Protein AF-L1IEX6-F1 (afdb_monomer)

Mean predicted aligned error: 12.79 Å

Radius of gyration: 25.41 Å; Cα contacts (8 Å, |Δi|>4): 386; chains: 1; bounding box: 63×79×64 Å

InterPro domains:
  IPR000403 Phosphatidylinositol 3-/4-kinase, catalytic domain [PF00454] (33-240)
  IPR000403 Phosphatidylinositol 3-/4-kinase, catalytic domain [PS50290] (11-282)
  IPR000403 Phosphatidylinositol 3-/4-kinase, catalytic domain [SM00146] (33-293)
  IPR011009 Protein kinase-like domain superfamily [SSF56112] (25-277)
  IPR015433 Phosphatidylinositol 3-/4-kinase [PTHR10048] (6-367)
  IPR018936 Phosphatidylinositol 3-/4-kinase, conserved site [PS00915] (36-50)
  IPR018936 Phosphatidylinositol 3-/4-kinase, conserved site [PS00916] (136-156)
  IPR036940 Phosphatidylinositol 3-/4-kinase, catalytic domain superfamily [G3DSA:1.10.1070.11] (89-279)

Solvent-accessible surface area (backbone atoms only — not comparable to full-atom values): 21710 Å² total; per-residue (Å²): 130,83,46,93,84,71,49,79,44,57,67,56,51,44,52,56,50,33,76,72,38,99,57,43,86,44,88,87,62,76,84,83,63,70,45,81,46,74,82,39,60,31,59,57,33,30,50,47,33,53,52,48,44,50,52,45,51,53,39,54,75,68,67,47,90,55,42,77,74,65,58,59,51,45,52,76,49,82,35,20,27,41,34,47,58,75,72,57,48,43,26,48,43,60,47,50,53,60,35,74,56,66,103,61,90,58,92,46,90,46,65,38,56,47,48,53,64,74,29,62,91,42,66,70,53,36,52,48,24,45,47,36,25,38,30,8,42,23,43,48,42,43,49,25,42,61,45,37,52,42,83,79,46,46,72,36,32,27,38,38,86,62,35,31,48,39,75,52,77,51,83,21,25,56,60,26,64,80,62,103,56,91,76,78,82,53,60,38,90,54,51,70,56,62,38,44,47,29,58,27,91,87,15,71,52,36,53,50,29,53,54,46,26,34,52,52,44,59,52,50,46,79,43,41,67,62,56,50,49,54,52,51,54,47,40,73,76,47,56,84,42,65,46,48,72,43,92,54,44,64,58,60,41,51,58,68,55,43,76,91,46,55,75,68,59,45,38,54,52,49,51,49,46,53,52,49,24,63,44,50,62,56,53,52,51,50,51,52,51,50,53,50,49,49,47,70,76,40,57,89,80,48,80,82,90,73,65,90,67,57,60,64,60,48,59,60,52,57,69,60,61,74,77,72,77,79,85,83,84,92,78,89,85,86,90,79,89,90,90,90,86,86,81,89,87,88,86,87,80,86,89,79,86,73,82,79,80,79,57,63,65,70,59,53,68,75,74,106

Foldseek 3Di:
DDFPQQHQFPVRVFVVCLVVDPCSPPPPDDDFDKDKFFQAACPQVQLLLVLQVVLVVLCVVVVQPADADRWDWDGPDRGITITGDPTQKDFQVSVVVVQVDDPDNDPDPAPLVVLVVRDPPDPVLSVQLLLQCLRQVLSVLLSCLLFVQDPDDSRQWMAHPSNHIYGHDSLATQPRDDPPDPPPPASDADAQRSCVSQVHPPHPSVVVSLVSNLVSLLSVLVCLVVSLVSVVVCCVVCVVRRNNPDPCSSVVSVVSSVNVDDSVVSSVVSSVSVVCNHCVLVVVVVVVVVVVVCCVVCVVVDDPPDDPPVVVVVVVVVVVVVVPDDDDDDDDDDDDDYDDDDDDDDDDDDPDDDDPPPCPVVVVVSRD

pLDDT: mean 79.1, std 25.17, range [23.33, 98.88]

Structure (mmCIF, N/CA/C/O backbone):
data_AF-L1IEX6-F1
#
_entry.id   AF-L1IEX6-F1
#
loop_
_atom_site.group_PDB
_atom_site.id
_atom_site.type_symbol
_atom_site.label_atom_id
_atom_site.label_alt_id
_atom_site.label_comp_id
_atom_site.label_asym_id
_atom_site.label_entity_id
_atom_site.label_seq_id
_atom_site.pdbx_PDB_ins_code
_atom_site.Cartn_x
_atom_site.Cartn_y
_atom_site.Cartn_z
_atom_site.occupancy
_atom_site.B_iso_or_equiv
_atom_site.auth_seq_id
_atom_site.auth_comp_id
_atom_site.auth_asym_id
_atom_site.auth_atom_id
_atom_site.pdbx_PDB_model_num
ATOM 1 N N . MET A 1 1 ? 10.497 -3.371 -23.628 1.00 34.09 1 MET A N 1
ATOM 2 C CA . MET A 1 1 ? 11.966 -3.325 -23.463 1.00 34.09 1 MET A CA 1
ATOM 3 C C . MET A 1 1 ? 12.294 -4.109 -22.204 1.00 34.09 1 MET A C 1
ATOM 5 O O . MET A 1 1 ? 11.686 -3.786 -21.191 1.00 34.09 1 MET A O 1
ATOM 9 N N . PRO A 1 2 ? 13.139 -5.153 -22.252 1.00 40.31 2 PRO A N 1
ATOM 10 C CA . PRO A 1 2 ? 13.581 -5.833 -21.040 1.00 40.31 2 PRO A CA 1
ATOM 11 C C . PRO A 1 2 ? 14.326 -4.834 -20.153 1.00 40.31 2 PRO A C 1
ATOM 13 O O . PRO A 1 2 ? 15.186 -4.081 -20.617 1.00 40.31 2 PRO A O 1
ATOM 16 N N . ASP A 1 3 ? 13.923 -4.783 -18.894 1.00 52.31 3 ASP A N 1
ATOM 17 C CA . ASP A 1 3 ? 14.483 -3.885 -17.906 1.00 52.31 3 ASP A CA 1
ATOM 18 C C . ASP A 1 3 ? 15.854 -4.395 -17.445 1.00 52.31 3 ASP A C 1
ATOM 20 O O . ASP A 1 3 ? 15.998 -5.519 -16.962 1.00 52.31 3 ASP A O 1
ATOM 24 N N . ARG A 1 4 ? 16.874 -3.537 -17.556 1.00 47.56 4 ARG A N 1
ATOM 25 C CA . ARG A 1 4 ? 18.242 -3.833 -17.105 1.00 47.56 4 ARG A CA 1
ATOM 26 C C . ARG A 1 4 ? 18.327 -4.100 -15.597 1.00 47.56 4 ARG A C 1
ATOM 28 O O . ARG A 1 4 ? 19.338 -4.628 -15.145 1.00 47.56 4 ARG A O 1
ATOM 35 N N . THR A 1 5 ? 17.300 -3.746 -14.821 1.00 53.72 5 THR A N 1
ATOM 36 C CA . THR A 1 5 ? 17.267 -3.926 -13.367 1.00 53.72 5 THR A CA 1
ATOM 37 C C . THR A 1 5 ? 16.464 -5.134 -12.885 1.00 53.72 5 THR A C 1
ATOM 39 O O . THR A 1 5 ? 16.895 -5.730 -11.898 1.00 53.72 5 THR A O 1
ATOM 42 N N . THR A 1 6 ? 15.389 -5.581 -13.544 1.00 57.66 6 THR A N 1
ATOM 43 C CA . THR A 1 6 ? 14.648 -6.800 -13.137 1.00 57.66 6 THR A CA 1
ATOM 44 C C . THR A 1 6 ? 15.160 -8.100 -13.762 1.00 57.66 6 THR A C 1
ATOM 46 O O . THR A 1 6 ? 14.798 -9.168 -13.283 1.00 57.66 6 THR A O 1
ATOM 49 N N . GLY A 1 7 ? 16.043 -8.044 -14.764 1.00 73.00 7 GLY A N 1
ATOM 50 C CA . GLY A 1 7 ? 16.502 -9.244 -15.472 1.00 73.00 7 GLY A CA 1
ATOM 51 C C . GLY A 1 7 ? 15.477 -9.719 -16.507 1.00 73.00 7 GLY A C 1
ATOM 52 O O . GLY A 1 7 ? 14.853 -8.899 -17.178 1.00 73.00 7 GLY A O 1
ATOM 53 N N . GLU A 1 8 ? 15.327 -11.035 -16.664 1.00 85.44 8 GLU A N 1
ATOM 54 C CA . GLU A 1 8 ? 14.295 -11.642 -17.520 1.00 85.44 8 GLU A CA 1
ATOM 55 C C . GLU A 1 8 ? 12.889 -11.287 -16.996 1.00 85.44 8 GLU A C 1
ATOM 57 O O . GLU A 1 8 ? 12.642 -11.394 -15.795 1.00 85.44 8 GLU A O 1
ATOM 62 N N . SER A 1 9 ? 11.971 -10.854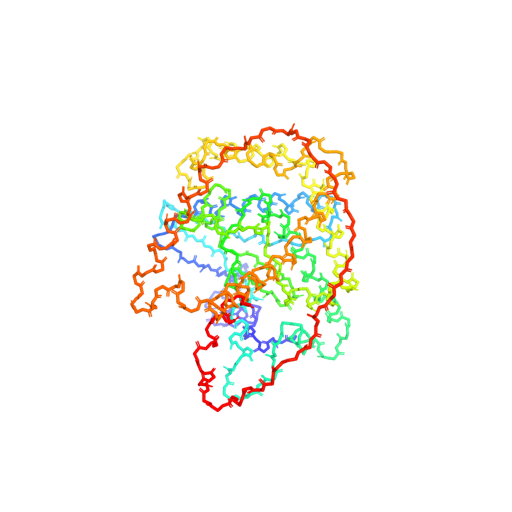 -17.871 1.00 89.06 9 SER A N 1
ATOM 63 C CA . SER A 1 9 ? 10.589 -10.563 -17.461 1.00 89.06 9 SER A CA 1
ATOM 64 C C . SER A 1 9 ? 9.813 -11.839 -17.141 1.00 89.06 9 SER A C 1
ATOM 66 O O . SER A 1 9 ? 10.135 -12.917 -17.642 1.00 89.06 9 SER A O 1
ATOM 68 N N . TRP A 1 10 ? 8.732 -11.729 -16.366 1.00 91.62 10 TRP A N 1
ATOM 69 C CA . TRP A 1 10 ? 7.878 -12.877 -16.051 1.00 91.62 10 TRP A CA 1
ATOM 70 C C . TRP A 1 10 ? 7.336 -13.572 -17.300 1.00 91.62 10 TRP A C 1
ATOM 72 O O . TRP A 1 10 ? 7.304 -14.797 -17.359 1.00 91.62 10 TRP A O 1
ATOM 82 N N . GLN A 1 11 ? 6.961 -12.796 -18.319 1.00 91.75 11 GLN A N 1
ATOM 83 C CA . GLN A 1 11 ? 6.503 -13.348 -19.592 1.00 91.75 11 GLN A CA 1
ATOM 84 C C . GLN A 1 11 ? 7.605 -14.168 -20.281 1.00 91.75 11 GLN A C 1
ATOM 86 O O . GLN A 1 11 ? 7.344 -15.274 -20.746 1.00 91.75 11 GLN A O 1
ATOM 91 N N . GLN A 1 12 ? 8.837 -13.652 -20.312 1.00 92.31 12 GLN A N 1
ATOM 92 C CA . GLN A 1 12 ? 9.978 -14.355 -20.905 1.00 92.31 12 GLN A CA 1
ATOM 93 C C . GLN A 1 12 ? 10.303 -15.638 -20.127 1.00 92.31 12 GLN A C 1
ATOM 95 O O . GLN A 1 12 ? 10.462 -16.700 -20.728 1.00 92.31 12 GLN A O 1
ATOM 100 N N . LEU A 1 13 ? 10.304 -15.559 -18.793 1.00 92.50 13 LEU A N 1
ATOM 101 C CA . LEU A 1 13 ? 10.499 -16.702 -17.907 1.00 92.50 13 LEU A CA 1
ATOM 102 C C . LEU A 1 13 ? 9.422 -17.773 -18.127 1.00 92.50 13 LEU A C 1
ATOM 104 O O . LEU A 1 13 ? 9.736 -18.962 -18.217 1.00 92.50 13 LEU A O 1
ATOM 108 N N . GLU A 1 14 ? 8.157 -17.362 -18.236 1.00 94.31 14 GLU A N 1
ATOM 109 C CA . GLU A 1 14 ? 7.037 -18.261 -18.498 1.00 94.31 14 GLU A CA 1
ATOM 110 C C . GLU A 1 14 ? 7.184 -18.955 -19.858 1.00 94.31 14 GLU A C 1
ATOM 112 O O . GLU A 1 14 ? 7.050 -20.175 -19.927 1.00 94.31 14 GLU A O 1
ATOM 117 N N . GLU A 1 15 ? 7.516 -18.220 -20.921 1.00 94.25 15 GLU A N 1
ATOM 118 C CA . GLU A 1 15 ? 7.744 -18.776 -22.262 1.00 94.25 15 GLU A CA 1
ATOM 119 C C . GLU A 1 15 ? 8.935 -19.747 -22.291 1.00 94.25 15 GLU A C 1
ATOM 121 O O . GLU A 1 15 ? 8.844 -20.832 -22.876 1.00 94.25 15 GLU A O 1
ATOM 126 N N . ARG A 1 16 ? 10.032 -19.410 -21.605 1.00 95.31 16 ARG A N 1
ATOM 127 C CA . ARG A 1 16 ? 11.230 -20.255 -21.503 1.00 95.31 16 ARG A CA 1
ATOM 128 C C . ARG A 1 16 ? 10.980 -21.541 -20.712 1.00 95.31 16 ARG A C 1
ATOM 130 O O . ARG A 1 16 ? 11.467 -22.611 -21.083 1.00 95.31 16 ARG A O 1
ATOM 137 N N . ILE A 1 17 ? 10.223 -21.471 -19.619 1.00 95.94 17 ILE A N 1
ATOM 138 C CA . ILE A 1 17 ? 9.847 -22.668 -18.854 1.00 95.94 17 ILE A CA 1
ATOM 139 C C . ILE A 1 17 ? 8.813 -23.489 -19.629 1.00 95.94 17 ILE A C 1
ATOM 141 O O . ILE A 1 17 ? 8.892 -24.716 -19.640 1.00 95.94 17 ILE A O 1
ATOM 145 N N . ARG A 1 18 ? 7.879 -22.844 -20.337 1.00 96.31 18 ARG A N 1
ATOM 146 C CA . ARG A 1 18 ? 6.897 -23.536 -21.179 1.00 96.31 18 ARG A CA 1
ATOM 147 C C . ARG A 1 18 ? 7.580 -24.354 -22.270 1.00 96.31 18 ARG A C 1
ATOM 149 O O . ARG A 1 18 ? 7.226 -25.514 -22.448 1.00 96.31 18 ARG A O 1
ATOM 156 N N . SER A 1 19 ? 8.564 -23.781 -22.964 1.00 95.94 19 SER A N 1
ATOM 157 C CA . SER A 1 19 ? 9.267 -24.454 -24.066 1.00 95.94 19 SER A CA 1
ATOM 158 C C . SER A 1 19 ? 10.101 -25.659 -23.621 1.00 95.94 19 SER A C 1
ATOM 160 O O . SER A 1 19 ? 10.261 -26.604 -24.388 1.00 95.94 19 SER A O 1
ATOM 162 N N . SER A 1 20 ? 10.589 -25.659 -22.378 1.00 96.00 20 SER A N 1
ATOM 163 C CA . SER A 1 20 ? 11.348 -26.772 -21.788 1.00 96.00 20 SER A CA 1
ATOM 164 C C . SER A 1 20 ? 10.486 -27.769 -21.002 1.00 96.00 20 SER A C 1
ATOM 166 O O . SER A 1 20 ? 10.962 -28.845 -20.640 1.00 96.00 20 SER A O 1
ATOM 168 N N . SER A 1 21 ? 9.215 -27.451 -20.736 1.00 96.50 21 SER A N 1
ATOM 169 C CA . SER A 1 21 ? 8.315 -28.307 -19.965 1.00 96.50 21 SER A CA 1
ATOM 170 C C . SER A 1 21 ? 7.724 -29.437 -20.822 1.00 96.50 21 SER A C 1
ATOM 172 O O . SER A 1 21 ? 7.092 -29.156 -21.842 1.00 96.50 21 SER A O 1
ATOM 174 N N . PRO A 1 22 ? 7.744 -30.701 -20.351 1.00 96.50 22 PRO A N 1
ATOM 175 C CA . PRO A 1 22 ? 7.007 -31.809 -20.976 1.00 96.50 22 PRO A CA 1
ATOM 176 C C . PRO A 1 22 ? 5.487 -31.584 -21.065 1.00 96.50 22 PRO A C 1
ATOM 178 O O . PRO A 1 22 ? 4.772 -32.337 -21.725 1.00 96.50 22 PRO A O 1
ATOM 181 N N . HIS A 1 23 ? 4.963 -30.584 -20.354 1.00 96.25 23 HIS A N 1
ATOM 182 C CA . HIS A 1 23 ? 3.545 -30.239 -20.320 1.00 96.25 23 HIS A CA 1
ATOM 183 C C . HIS A 1 23 ? 3.232 -28.894 -20.981 1.00 96.25 23 HIS A C 1
ATOM 185 O O . HIS A 1 23 ? 2.067 -28.507 -20.995 1.00 96.25 23 HIS A O 1
ATOM 191 N N . GLY A 1 24 ? 4.226 -28.192 -21.536 1.00 94.19 24 GLY A N 1
ATOM 192 C CA . GLY A 1 24 ? 4.062 -26.825 -22.038 1.00 94.19 24 GLY A CA 1
ATOM 193 C C . GLY A 1 24 ? 3.083 -26.674 -23.205 1.00 94.19 24 GLY A C 1
ATOM 194 O O . GLY A 1 24 ? 2.539 -25.593 -23.408 1.00 94.19 24 GLY A O 1
ATOM 195 N N . SER A 1 25 ? 2.820 -27.755 -23.946 1.00 95.25 25 SER A N 1
ATOM 196 C CA . SER A 1 25 ? 1.840 -27.792 -25.040 1.00 95.25 25 SER A CA 1
ATOM 197 C C . SER A 1 25 ? 0.399 -28.050 -24.583 1.00 95.25 25 SER A C 1
ATOM 199 O O . SER A 1 25 ? -0.518 -27.965 -25.400 1.00 95.25 25 SER A O 1
ATOM 201 N N . LYS A 1 26 ? 0.165 -28.381 -23.303 1.00 96.12 26 LYS A N 1
ATOM 202 C CA . LYS A 1 26 ? -1.183 -28.693 -22.809 1.00 96.12 26 LYS A CA 1
ATOM 203 C C . LYS A 1 26 ? -2.055 -27.430 -22.755 1.00 96.12 26 LYS A C 1
ATOM 205 O O . LYS A 1 26 ? -1.596 -26.393 -22.268 1.00 96.12 26 LYS A O 1
ATOM 210 N N . PRO A 1 27 ? -3.331 -27.506 -23.182 1.00 94.88 27 PRO A N 1
ATOM 211 C CA . PRO A 1 27 ? -4.253 -26.387 -23.044 1.00 94.88 27 PRO A CA 1
ATOM 212 C C . PRO A 1 27 ? -4.435 -26.045 -21.561 1.00 94.88 27 PRO A C 1
ATOM 214 O O . PRO A 1 27 ? -4.591 -26.932 -20.723 1.00 94.88 27 PRO A O 1
ATOM 217 N N . GLY A 1 28 ? -4.387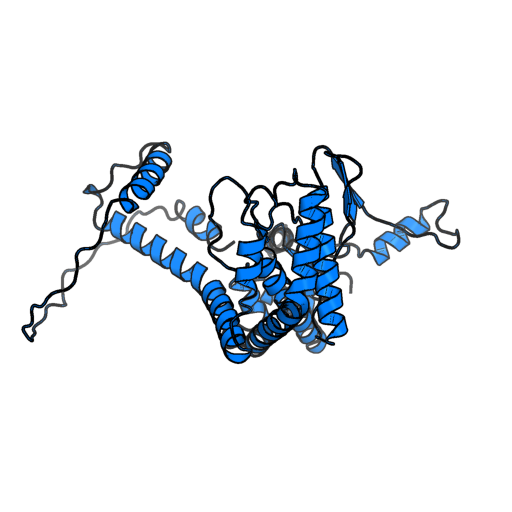 -24.754 -21.238 1.00 93.19 28 GLY A N 1
ATOM 218 C CA . GLY A 1 28 ? -4.486 -24.270 -19.858 1.00 93.19 28 GLY A CA 1
ATOM 219 C C . GLY A 1 28 ? -3.194 -24.366 -19.040 1.00 93.19 28 GLY A C 1
ATOM 220 O O . GLY A 1 28 ? -3.223 -24.038 -17.856 1.00 93.19 28 GLY A O 1
ATOM 221 N N . TRP A 1 29 ? -2.065 -24.772 -19.636 1.00 95.69 29 TRP A N 1
ATOM 222 C CA . TRP A 1 29 ? -0.769 -24.685 -18.961 1.00 95.69 29 TRP A CA 1
ATOM 223 C C . TRP A 1 29 ? -0.491 -23.240 -18.531 1.00 95.69 29 TRP A C 1
ATOM 225 O O . TRP A 1 29 ? -0.640 -22.303 -19.320 1.00 95.69 29 TRP A O 1
ATOM 235 N N . LYS A 1 30 ? -0.077 -23.064 -17.276 1.00 94.31 30 LYS A N 1
ATOM 236 C CA . LYS A 1 30 ? 0.260 -21.764 -16.703 1.00 94.31 30 LYS A CA 1
ATOM 237 C C . LYS A 1 30 ? 1.359 -21.922 -15.667 1.00 94.31 30 LYS A C 1
ATOM 239 O O . LYS A 1 30 ? 1.318 -22.849 -14.857 1.00 94.31 30 LYS A O 1
ATOM 244 N N . LEU A 1 31 ? 2.307 -20.994 -15.673 1.00 94.12 31 LEU A N 1
ATOM 245 C CA . LEU A 1 31 ? 3.317 -20.907 -14.630 1.00 94.12 31 LEU A CA 1
ATOM 246 C C . LEU A 1 31 ? 2.788 -20.072 -13.457 1.00 94.12 31 LEU A C 1
ATOM 248 O O . LEU A 1 31 ? 2.190 -19.013 -13.651 1.00 94.12 31 LEU A O 1
ATOM 252 N N . ILE A 1 32 ? 3.018 -20.542 -12.232 1.00 93.06 32 ILE A N 1
ATOM 253 C CA . ILE A 1 32 ? 2.682 -19.829 -10.995 1.00 93.06 32 ILE A CA 1
ATOM 254 C C . ILE A 1 32 ? 3.933 -19.813 -10.118 1.00 93.06 32 ILE A C 1
ATOM 256 O O . ILE A 1 32 ? 4.605 -20.834 -9.989 1.00 93.06 32 ILE A O 1
ATOM 260 N N . SER A 1 33 ? 4.238 -18.658 -9.526 1.00 94.31 33 SER A N 1
ATOM 261 C CA . SER A 1 33 ? 5.339 -18.497 -8.576 1.00 94.31 33 SER A CA 1
ATOM 262 C C . SER A 1 33 ? 4.798 -18.232 -7.176 1.00 94.31 33 SER A C 1
ATOM 264 O O . SER A 1 33 ? 3.927 -17.376 -6.984 1.00 94.31 33 SER A O 1
ATOM 266 N N . VAL A 1 34 ? 5.312 -18.983 -6.205 1.00 96.19 34 VAL A N 1
ATOM 267 C CA . VAL A 1 34 ? 4.929 -18.904 -4.795 1.00 96.19 34 VAL A CA 1
ATOM 268 C C . VAL A 1 34 ? 6.176 -18.906 -3.917 1.00 96.19 34 VAL A C 1
ATOM 270 O O . VAL A 1 34 ? 7.147 -19.606 -4.195 1.00 96.19 34 VAL A O 1
ATOM 273 N N . ILE A 1 35 ? 6.133 -18.133 -2.841 1.00 96.88 35 ILE A N 1
ATOM 274 C CA . ILE A 1 35 ? 7.066 -18.195 -1.723 1.00 96.88 35 ILE A CA 1
ATOM 275 C C . ILE A 1 35 ? 6.455 -19.133 -0.689 1.00 96.88 35 ILE A C 1
ATOM 277 O O . ILE A 1 35 ? 5.315 -18.942 -0.265 1.00 96.88 35 ILE A O 1
ATOM 281 N N . VAL A 1 36 ? 7.224 -20.135 -0.279 1.00 96.75 36 VAL A N 1
ATOM 282 C CA . VAL A 1 36 ? 6.868 -21.019 0.831 1.00 96.75 36 VAL A CA 1
ATOM 283 C C . VAL A 1 36 ? 7.496 -20.442 2.094 1.00 96.75 36 VAL A C 1
ATOM 285 O O . VAL A 1 36 ? 8.722 -20.374 2.184 1.00 96.75 36 VAL A O 1
ATOM 288 N N . LYS A 1 37 ? 6.671 -20.025 3.058 1.00 95.19 37 LYS A N 1
ATOM 289 C CA . LYS A 1 37 ? 7.139 -19.627 4.391 1.00 95.19 37 LYS A CA 1
ATOM 290 C C . LYS A 1 37 ? 6.852 -20.755 5.376 1.00 95.19 37 LYS A C 1
ATOM 292 O O . LYS A 1 37 ? 5.748 -21.295 5.422 1.00 95.19 37 LYS A O 1
ATOM 297 N N . SER A 1 38 ? 7.877 -21.144 6.124 1.00 94.50 38 SER A N 1
ATOM 298 C CA . SER A 1 38 ? 7.812 -22.177 7.157 1.00 94.50 38 SER A CA 1
ATOM 299 C C . SER A 1 38 ? 8.258 -21.573 8.477 1.00 94.50 38 SER A C 1
ATOM 301 O O . SER A 1 38 ? 9.271 -20.880 8.507 1.00 94.50 38 SER A O 1
ATOM 303 N N . ARG A 1 39 ? 7.554 -21.919 9.555 1.00 91.88 39 ARG A N 1
ATOM 304 C CA . ARG A 1 39 ? 7.699 -21.358 10.907 1.00 91.88 39 ARG A CA 1
ATOM 305 C C . ARG A 1 39 ? 7.252 -19.897 11.040 1.00 91.88 39 ARG A C 1
ATOM 307 O O . ARG A 1 39 ? 7.695 -19.222 11.962 1.00 91.88 39 ARG A O 1
ATOM 314 N N . ASP A 1 40 ? 6.349 -19.458 10.165 1.00 92.25 40 ASP A N 1
ATOM 315 C CA . ASP A 1 40 ? 5.747 -18.122 10.178 1.00 92.25 40 ASP A CA 1
ATOM 316 C C . ASP A 1 40 ? 4.215 -18.233 10.166 1.00 92.25 40 ASP A C 1
ATOM 318 O O . ASP A 1 40 ? 3.641 -18.940 9.333 1.00 92.25 40 ASP A O 1
ATOM 322 N N . ASP A 1 41 ? 3.540 -17.501 11.055 1.00 93.25 41 ASP A N 1
ATOM 323 C CA . ASP A 1 41 ? 2.078 -17.388 11.052 1.00 93.25 41 ASP A CA 1
ATOM 324 C C . ASP A 1 41 ? 1.618 -16.370 9.996 1.00 93.25 41 ASP A C 1
ATOM 326 O O . ASP A 1 41 ? 1.755 -15.157 10.170 1.00 93.25 41 ASP A O 1
ATOM 330 N N . LEU A 1 42 ? 1.041 -16.858 8.894 1.00 95.81 42 LEU A N 1
ATOM 331 C CA . LEU A 1 42 ? 0.584 -16.004 7.793 1.00 95.81 42 LEU A CA 1
ATOM 332 C C . LEU A 1 42 ? -0.862 -15.524 7.934 1.00 95.81 42 LEU A C 1
ATOM 334 O O . LEU A 1 42 ? -1.333 -14.781 7.071 1.00 95.81 42 LEU A O 1
ATOM 338 N N . ARG A 1 43 ? -1.591 -15.913 8.987 1.00 96.06 43 ARG A N 1
ATOM 339 C CA . ARG A 1 43 ? -3.007 -15.539 9.148 1.00 96.06 43 ARG A CA 1
ATOM 340 C C . ARG A 1 43 ? -3.186 -14.022 9.215 1.00 96.06 43 ARG A C 1
ATOM 342 O O . ARG A 1 43 ? -4.117 -13.483 8.616 1.00 96.06 43 ARG A O 1
ATOM 349 N N . GLN A 1 44 ? -2.261 -13.321 9.874 1.00 95.25 44 GLN A N 1
ATOM 350 C CA . GLN A 1 44 ? -2.293 -11.860 9.947 1.00 95.25 44 GLN A CA 1
ATOM 351 C C . GLN A 1 44 ? -2.003 -11.205 8.587 1.00 95.25 44 GLN A C 1
ATOM 353 O O . GLN A 1 44 ? -2.703 -10.274 8.193 1.00 95.25 44 GLN A O 1
ATOM 358 N N . GLU A 1 45 ? -1.002 -11.693 7.851 1.00 95.88 45 GLU A N 1
ATOM 359 C CA . GLU A 1 45 ? -0.667 -11.174 6.519 1.00 95.88 45 GLU A CA 1
ATOM 360 C C . GLU A 1 45 ? -1.809 -11.440 5.521 1.00 95.88 45 GLU A C 1
ATOM 362 O O . GLU A 1 45 ? -2.199 -10.554 4.757 1.00 95.88 45 GLU A O 1
ATOM 367 N N . GLN A 1 46 ? -2.432 -12.619 5.604 1.00 97.25 46 GLN A N 1
ATOM 368 C CA . GLN A 1 46 ? -3.633 -12.963 4.849 1.00 97.25 46 GLN A CA 1
ATOM 369 C C . GLN A 1 46 ? -4.792 -12.014 5.163 1.00 97.25 46 GLN A C 1
ATOM 371 O O . GLN A 1 46 ? -5.439 -11.513 4.244 1.00 97.25 46 GLN A O 1
ATOM 376 N N . PHE A 1 47 ? -5.037 -11.720 6.439 1.00 97.75 47 PHE A N 1
ATOM 377 C CA . PHE A 1 47 ? -6.062 -10.763 6.843 1.00 97.75 47 PHE A CA 1
ATOM 378 C C . PHE A 1 47 ? -5.782 -9.344 6.314 1.00 97.75 47 PHE A C 1
ATOM 380 O O . PHE A 1 47 ? -6.682 -8.695 5.773 1.00 97.75 47 PHE A O 1
ATOM 387 N N . ALA A 1 48 ? -4.529 -8.884 6.379 1.00 97.56 48 ALA A N 1
ATOM 388 C CA . ALA A 1 48 ? -4.123 -7.594 5.824 1.00 97.56 48 ALA A CA 1
ATOM 389 C C . ALA A 1 48 ? -4.440 -7.492 4.324 1.00 97.56 48 ALA A C 1
ATOM 391 O O . ALA A 1 48 ? -5.041 -6.517 3.872 1.00 97.56 48 ALA A O 1
ATOM 392 N N . VAL A 1 49 ? -4.101 -8.528 3.552 1.00 97.94 49 VAL A N 1
ATOM 393 C CA . VAL A 1 49 ? -4.394 -8.605 2.114 1.00 97.94 49 VAL A CA 1
ATOM 394 C C . VAL A 1 49 ? -5.897 -8.550 1.833 1.00 97.94 49 VAL A C 1
ATOM 396 O O . VAL A 1 49 ? -6.318 -7.896 0.873 1.00 97.94 49 VAL A O 1
ATOM 399 N N . GLN A 1 50 ? -6.728 -9.194 2.655 1.00 98.12 50 GLN A N 1
ATOM 400 C CA . GLN A 1 50 ? -8.181 -9.127 2.490 1.00 98.12 50 GLN A CA 1
ATOM 401 C C . GLN A 1 50 ? -8.708 -7.698 2.715 1.00 98.12 50 GLN A C 1
ATOM 403 O O . GLN A 1 50 ? -9.522 -7.215 1.926 1.00 98.12 50 GLN A O 1
ATOM 408 N N . LEU A 1 51 ? -8.199 -6.983 3.725 1.00 98.50 51 LEU A N 1
ATOM 409 C CA . LEU A 1 51 ? -8.534 -5.570 3.943 1.00 98.50 51 LEU A CA 1
ATOM 410 C C . LEU A 1 51 ? -8.071 -4.686 2.774 1.00 98.50 51 LEU A C 1
ATOM 412 O O . LEU A 1 51 ? -8.826 -3.836 2.308 1.00 98.50 51 LEU A O 1
ATOM 416 N N . ILE A 1 52 ? -6.863 -4.904 2.249 1.00 98.56 52 ILE A N 1
ATOM 417 C CA . ILE A 1 52 ? -6.343 -4.174 1.078 1.00 98.56 52 ILE A CA 1
ATOM 418 C C . ILE A 1 52 ? -7.205 -4.438 -0.161 1.00 98.56 52 ILE A C 1
ATOM 420 O O . ILE A 1 52 ? -7.487 -3.516 -0.928 1.00 98.56 52 ILE A O 1
ATOM 424 N N . THR A 1 53 ? -7.679 -5.672 -0.332 1.00 98.69 53 THR A N 1
ATOM 425 C CA . THR A 1 53 ? -8.624 -6.035 -1.396 1.00 98.69 53 THR A CA 1
ATOM 426 C C . THR A 1 53 ? -9.933 -5.256 -1.255 1.00 98.69 53 THR A C 1
ATOM 428 O O . THR A 1 53 ? -10.445 -4.735 -2.246 1.00 98.69 53 THR A O 1
ATOM 431 N N . LEU A 1 54 ? -10.448 -5.099 -0.031 1.00 98.75 54 LEU A N 1
ATOM 432 C CA . LEU A 1 54 ? -11.627 -4.272 0.230 1.00 98.75 54 LEU A CA 1
ATOM 433 C C . LEU A 1 54 ? -11.380 -2.794 -0.130 1.00 98.75 54 LEU A C 1
ATOM 435 O O . LEU A 1 54 ? -12.199 -2.201 -0.832 1.00 98.75 54 LEU A O 1
ATOM 439 N N . PHE A 1 55 ? -10.244 -2.204 0.261 1.00 98.81 55 PHE A N 1
ATOM 440 C CA . PHE A 1 55 ? -9.884 -0.835 -0.147 1.00 98.81 55 PHE A CA 1
ATOM 441 C C . PHE A 1 55 ? -9.807 -0.682 -1.670 1.00 98.81 55 PHE A C 1
ATOM 443 O O . PHE A 1 55 ? -10.349 0.276 -2.222 1.00 98.81 55 PHE A O 1
ATOM 450 N N . GLN A 1 56 ? -9.197 -1.647 -2.362 1.00 98.69 56 GLN A N 1
ATOM 451 C CA . GLN A 1 56 ? -9.126 -1.654 -3.823 1.00 98.69 56 GLN A CA 1
ATOM 452 C C . GLN A 1 56 ? -10.529 -1.653 -4.451 1.00 98.69 56 GLN A C 1
ATOM 454 O O . GLN A 1 56 ? -10.790 -0.890 -5.382 1.00 98.69 56 GLN A O 1
ATOM 459 N N . GLN A 1 57 ? -11.455 -2.462 -3.928 1.00 98.69 57 GLN A N 1
ATOM 460 C CA . GLN A 1 57 ? -12.844 -2.497 -4.395 1.00 98.69 57 GLN A CA 1
ATOM 461 C C . GLN A 1 57 ? -13.581 -1.179 -4.133 1.00 98.69 57 GLN A C 1
ATOM 463 O O . GLN A 1 57 ? -14.297 -0.703 -5.015 1.00 98.69 57 GLN A O 1
ATOM 468 N N . ILE A 1 58 ? -13.385 -0.577 -2.957 1.00 98.75 58 ILE A N 1
ATOM 469 C CA . ILE A 1 58 ? -13.954 0.727 -2.593 1.00 98.75 58 ILE A CA 1
ATOM 470 C C . ILE A 1 58 ? -13.502 1.801 -3.589 1.00 98.75 58 ILE A C 1
ATOM 472 O O . ILE A 1 58 ? -14.338 2.474 -4.195 1.00 98.75 58 ILE A O 1
ATOM 476 N N . PHE A 1 59 ? -12.193 1.924 -3.816 1.00 98.75 59 PHE A N 1
ATOM 477 C CA . PHE A 1 59 ? -11.639 2.936 -4.717 1.00 98.75 59 PHE A CA 1
ATOM 478 C C . PHE A 1 59 ? -12.061 2.707 -6.169 1.00 98.75 59 PHE A C 1
ATOM 480 O O . PHE A 1 59 ? -12.452 3.655 -6.852 1.00 98.75 59 PHE A O 1
ATOM 487 N N . LYS A 1 60 ? -12.089 1.445 -6.616 1.00 98.50 60 LYS A N 1
ATOM 488 C CA . LYS A 1 60 ? -12.585 1.076 -7.946 1.00 98.50 60 LYS A CA 1
ATOM 489 C C . LYS A 1 60 ? -14.058 1.444 -8.129 1.00 98.50 60 LYS A C 1
ATOM 491 O O . LYS A 1 60 ? -14.415 2.009 -9.156 1.00 98.50 60 LYS A O 1
ATOM 496 N N . LYS A 1 61 ? -14.917 1.163 -7.142 1.00 98.50 61 LYS A N 1
ATOM 497 C CA . LYS A 1 61 ? -16.354 1.497 -7.192 1.00 98.50 61 LYS A CA 1
ATOM 498 C C . LYS A 1 61 ? -16.597 3.008 -7.238 1.00 98.50 61 LYS A C 1
ATOM 500 O O . LYS A 1 61 ? -17.563 3.450 -7.853 1.00 98.50 61 LYS A O 1
ATOM 505 N N . ALA A 1 62 ? -15.719 3.788 -6.614 1.00 98.50 62 ALA A N 1
ATOM 506 C CA . ALA A 1 62 ? -15.746 5.245 -6.656 1.00 98.50 62 ALA A CA 1
ATOM 507 C C . ALA A 1 62 ? -15.101 5.847 -7.921 1.00 98.50 62 ALA A C 1
ATOM 509 O O . ALA A 1 62 ? -15.080 7.069 -8.058 1.00 98.50 62 ALA A O 1
ATOM 510 N N . ASN A 1 63 ? -14.594 5.017 -8.842 1.00 98.44 63 ASN A N 1
ATOM 511 C CA . ASN A 1 63 ? -13.840 5.427 -10.031 1.00 98.44 63 ASN A CA 1
ATOM 512 C C . ASN A 1 63 ? -12.612 6.297 -9.710 1.00 98.44 63 ASN A C 1
ATOM 514 O O . ASN A 1 63 ? -12.247 7.176 -10.492 1.00 98.44 63 ASN A O 1
ATOM 518 N N . LEU A 1 64 ? -11.965 6.065 -8.565 1.00 98.50 64 LEU A N 1
ATOM 519 C CA . LEU A 1 64 ? -10.684 6.700 -8.277 1.00 98.50 64 LEU A CA 1
ATOM 520 C C . LEU A 1 64 ? -9.598 6.014 -9.118 1.00 98.50 64 LEU A C 1
ATOM 522 O O . LEU A 1 64 ? -9.505 4.785 -9.078 1.00 98.50 64 LEU A O 1
ATOM 526 N N . PRO A 1 65 ? -8.754 6.764 -9.850 1.00 98.06 65 PRO A N 1
ATOM 527 C CA . PRO A 1 65 ? -7.737 6.198 -10.736 1.00 98.06 65 PRO A CA 1
ATOM 528 C C . PRO A 1 65 ? -6.508 5.698 -9.962 1.00 98.06 65 PRO A C 1
ATOM 530 O O . PRO A 1 65 ? -5.389 5.791 -10.443 1.00 98.06 65 PRO A O 1
ATOM 533 N N . VAL A 1 66 ? -6.686 5.204 -8.739 1.00 98.56 66 VAL A N 1
ATOM 534 C CA . VAL A 1 66 ? -5.588 4.733 -7.896 1.00 98.56 66 VAL A CA 1
ATOM 535 C C . VAL A 1 66 ? -5.337 3.248 -8.061 1.00 98.56 66 VAL A C 1
ATOM 537 O O . VAL A 1 66 ? -6.175 2.502 -8.569 1.00 98.56 66 VAL A O 1
ATOM 540 N N . TRP A 1 67 ? -4.173 2.811 -7.594 1.00 98.50 67 TRP A N 1
ATOM 541 C CA . TRP A 1 67 ? -3.717 1.449 -7.798 1.00 98.50 67 TRP A CA 1
ATOM 542 C C . TRP A 1 67 ? -3.262 0.806 -6.487 1.00 98.50 67 TRP A C 1
ATOM 544 O O . TRP A 1 67 ? -2.508 1.387 -5.715 1.00 98.50 67 TRP A O 1
ATOM 554 N N . LEU A 1 68 ? -3.737 -0.412 -6.242 1.00 98.44 68 LEU A N 1
ATOM 555 C CA . LEU A 1 68 ? -3.324 -1.288 -5.146 1.00 98.44 68 LEU A CA 1
ATOM 556 C C . LEU A 1 68 ? -3.125 -2.685 -5.728 1.00 98.44 68 LEU A C 1
ATOM 558 O O . LEU A 1 68 ? -3.909 -3.091 -6.587 1.00 98.44 68 LEU A O 1
ATOM 562 N N . GLN A 1 69 ? -2.154 -3.434 -5.212 1.00 97.62 69 GLN A N 1
ATOM 563 C CA . GLN A 1 69 ? -1.871 -4.807 -5.630 1.00 97.62 69 GLN A CA 1
ATOM 564 C C . GLN A 1 69 ? -2.005 -5.773 -4.447 1.00 97.62 69 GLN A C 1
ATOM 566 O O . GLN A 1 69 ? -1.012 -6.082 -3.785 1.00 97.62 69 GLN A O 1
ATOM 571 N N . PRO A 1 70 ? -3.224 -6.257 -4.148 1.00 97.00 70 PRO A N 1
ATOM 572 C CA . PRO A 1 70 ? -3.395 -7.378 -3.236 1.00 97.00 70 PRO A CA 1
ATOM 573 C C . PRO A 1 70 ? -2.867 -8.660 -3.902 1.00 97.00 70 PRO A C 1
ATOM 575 O O . PRO A 1 70 ? -3.393 -9.104 -4.922 1.00 97.00 70 PRO A O 1
ATOM 578 N N . TYR A 1 71 ? -1.810 -9.246 -3.338 1.00 96.50 71 TYR A N 1
ATOM 579 C CA . TYR A 1 71 ? -1.284 -10.560 -3.728 1.00 96.50 71 TYR A CA 1
ATOM 580 C C . TYR A 1 71 ? -1.914 -11.659 -2.875 1.00 96.50 71 TYR A C 1
ATOM 582 O O . TYR A 1 71 ? -2.341 -11.404 -1.756 1.00 96.50 71 TYR A O 1
ATOM 590 N N . GLN A 1 72 ? -1.986 -12.890 -3.378 1.00 96.56 72 GLN A N 1
ATOM 591 C CA . GLN A 1 72 ? -2.590 -13.985 -2.621 1.00 96.56 72 GLN A CA 1
ATOM 592 C C . GLN A 1 72 ? -1.689 -14.458 -1.479 1.00 96.56 72 GLN A C 1
ATOM 594 O O . GLN A 1 72 ? -0.489 -14.663 -1.658 1.00 96.56 72 GLN A O 1
ATOM 599 N N . VAL A 1 73 ? -2.302 -14.689 -0.322 1.00 97.31 73 VAL A N 1
ATOM 600 C CA . VAL A 1 73 ? -1.675 -15.310 0.844 1.00 97.31 73 VAL A CA 1
ATOM 601 C C . VAL A 1 73 ? -2.595 -16.417 1.327 1.00 97.31 73 VAL A C 1
ATOM 603 O O . VAL A 1 73 ? -3.802 -16.209 1.474 1.00 97.31 73 VAL A O 1
ATOM 606 N N . LEU A 1 74 ? -2.023 -17.593 1.551 1.00 96.88 74 LEU A N 1
ATOM 607 C CA . LEU A 1 74 ? -2.723 -18.767 2.045 1.00 96.88 74 LEU A CA 1
ATOM 608 C C . LEU A 1 74 ? -1.994 -19.291 3.280 1.00 96.88 74 LEU A C 1
ATOM 610 O O . LEU A 1 74 ? -0.969 -19.959 3.150 1.00 96.88 74 LEU A O 1
ATOM 614 N N . ALA A 1 75 ? -2.530 -19.013 4.467 1.00 96.25 75 ALA A N 1
ATOM 615 C CA . ALA A 1 75 ? -2.123 -19.709 5.678 1.00 96.25 75 ALA A CA 1
ATOM 616 C C . ALA A 1 75 ? -2.619 -21.161 5.606 1.00 96.25 75 ALA A C 1
ATOM 618 O O . ALA A 1 75 ? -3.820 -21.412 5.488 1.00 96.25 75 ALA A O 1
ATOM 619 N N . THR A 1 76 ? -1.693 -22.119 5.629 1.00 95.56 76 THR A N 1
ATOM 620 C CA . THR A 1 76 ? -2.005 -23.558 5.564 1.00 95.56 76 THR A CA 1
ATOM 621 C C . THR A 1 76 ? -2.025 -24.210 6.945 1.00 95.56 76 THR A C 1
ATOM 623 O O . THR A 1 76 ? -2.694 -25.222 7.133 1.00 95.56 76 THR A O 1
ATOM 626 N N . SER A 1 77 ? -1.305 -23.632 7.907 1.00 94.44 77 SER A N 1
ATOM 627 C CA . SER A 1 77 ? -1.298 -23.997 9.327 1.00 94.44 77 SER A CA 1
ATOM 628 C C . SER A 1 77 ? -1.091 -22.737 10.180 1.00 94.44 77 SER A C 1
ATOM 630 O O . SER A 1 77 ? -1.074 -21.623 9.657 1.00 94.44 77 SER A O 1
ATOM 632 N N . ALA A 1 78 ? -0.932 -22.902 11.496 1.00 91.50 78 ALA A N 1
ATOM 633 C CA . ALA A 1 78 ? -0.597 -21.803 12.406 1.00 91.50 78 ALA A CA 1
ATOM 634 C C . ALA A 1 78 ? 0.839 -21.265 12.223 1.00 91.50 78 ALA A C 1
ATOM 636 O O . ALA A 1 78 ? 1.171 -20.220 12.769 1.00 91.50 78 ALA A O 1
ATOM 637 N N . ASP A 1 79 ? 1.692 -21.978 11.487 1.00 94.38 79 ASP A N 1
ATOM 638 C CA . ASP A 1 79 ? 3.128 -21.708 11.360 1.00 94.38 79 ASP A CA 1
ATOM 639 C C . ASP A 1 79 ? 3.664 -21.939 9.936 1.00 94.38 79 ASP A C 1
ATOM 641 O O . ASP A 1 79 ? 4.873 -22.018 9.725 1.00 94.38 79 ASP A O 1
ATOM 645 N N . ALA A 1 80 ? 2.792 -22.084 8.942 1.00 95.44 80 ALA A N 1
ATOM 646 C CA . ALA A 1 80 ? 3.203 -22.240 7.557 1.00 95.44 80 ALA A CA 1
ATOM 647 C C . ALA A 1 80 ? 2.153 -21.700 6.591 1.00 95.44 80 ALA A C 1
ATOM 649 O O . ALA A 1 80 ? 0.944 -21.701 6.856 1.00 95.44 80 ALA A O 1
ATOM 650 N N . GLY A 1 81 ? 2.623 -21.307 5.412 1.00 96.75 81 GLY A N 1
ATOM 651 C CA . GLY A 1 81 ? 1.744 -20.956 4.315 1.00 96.75 81 GLY A CA 1
ATOM 652 C C . GLY A 1 81 ? 2.476 -20.545 3.048 1.00 96.75 81 GLY A C 1
ATOM 653 O O . GLY A 1 81 ? 3.699 -20.651 2.923 1.00 96.75 81 GLY A O 1
ATOM 654 N N . LEU A 1 82 ? 1.683 -20.093 2.084 1.00 97.50 82 LEU A N 1
ATOM 655 C CA . LEU A 1 82 ? 2.123 -19.726 0.748 1.00 97.50 82 LEU A CA 1
ATOM 656 C C . LEU A 1 82 ? 1.821 -18.255 0.489 1.00 97.50 82 LEU A C 1
ATOM 658 O O . LEU A 1 82 ? 0.727 -17.775 0.787 1.00 97.50 82 LEU A O 1
ATOM 662 N N . ILE A 1 83 ? 2.772 -17.560 -0.125 1.00 97.38 83 ILE A N 1
ATOM 663 C CA . ILE A 1 83 ? 2.616 -16.177 -0.574 1.00 97.38 83 ILE A CA 1
ATOM 664 C C . ILE A 1 83 ? 2.845 -16.135 -2.078 1.00 97.38 83 ILE A C 1
ATOM 666 O O . ILE A 1 83 ? 3.851 -16.630 -2.578 1.00 97.38 83 ILE A O 1
ATOM 670 N N . GLN A 1 84 ? 1.925 -15.538 -2.820 1.00 97.00 84 GLN A N 1
ATOM 671 C CA . GLN A 1 84 ? 2.106 -15.293 -4.243 1.00 97.00 84 GLN A CA 1
ATOM 672 C C . GLN A 1 84 ? 3.243 -14.294 -4.472 1.00 97.00 84 GLN A C 1
ATOM 674 O O . GLN A 1 84 ? 3.264 -13.214 -3.884 1.00 97.00 84 GLN A O 1
ATOM 679 N N . VAL A 1 85 ? 4.154 -14.619 -5.390 1.00 95.69 85 VAL A N 1
ATOM 680 C CA . VAL A 1 85 ? 5.193 -13.672 -5.808 1.00 95.69 85 VAL A CA 1
ATOM 681 C C . VAL A 1 85 ? 4.575 -12.546 -6.634 1.00 95.69 85 VAL A C 1
ATOM 683 O O . VAL A 1 85 ? 3.845 -12.788 -7.598 1.00 95.69 85 VAL A O 1
ATOM 686 N N . VAL A 1 86 ? 4.906 -11.302 -6.280 1.00 95.25 86 VAL A N 1
ATOM 687 C CA . VAL A 1 86 ? 4.611 -10.138 -7.119 1.00 95.25 86 VAL A CA 1
ATOM 688 C C . VAL A 1 86 ? 5.683 -10.054 -8.201 1.00 95.25 86 VAL A C 1
ATOM 690 O O . VAL A 1 86 ? 6.783 -9.547 -7.989 1.00 95.25 86 VAL A O 1
ATOM 693 N N . ASN A 1 87 ? 5.373 -10.628 -9.355 1.00 93.25 87 ASN A N 1
ATOM 694 C CA . ASN A 1 87 ? 6.295 -10.723 -10.482 1.00 93.25 87 ASN A CA 1
ATOM 695 C C . ASN A 1 87 ? 6.700 -9.349 -11.032 1.00 93.25 87 ASN A C 1
ATOM 697 O O . ASN A 1 87 ? 5.970 -8.378 -10.860 1.00 93.25 87 ASN A O 1
ATOM 701 N N . ASP A 1 88 ? 7.832 -9.290 -11.743 1.00 92.75 88 ASP A N 1
ATOM 702 C CA . ASP A 1 88 ? 8.309 -8.068 -12.410 1.00 92.75 88 ASP A CA 1
ATOM 703 C C . ASP A 1 88 ? 8.492 -6.869 -11.459 1.00 92.75 88 ASP A C 1
ATOM 705 O O . ASP A 1 88 ? 8.300 -5.712 -11.843 1.00 92.75 88 ASP A O 1
ATOM 709 N N . THR A 1 89 ? 8.874 -7.152 -10.209 1.00 93.81 89 THR A N 1
ATOM 710 C CA . THR A 1 89 ? 9.145 -6.139 -9.187 1.00 93.81 89 THR A CA 1
ATOM 711 C C . THR A 1 89 ? 10.550 -6.248 -8.602 1.00 93.81 89 THR A C 1
ATOM 713 O O . THR A 1 89 ? 11.197 -7.297 -8.629 1.00 93.81 89 THR A O 1
ATOM 716 N N . VAL A 1 90 ? 11.028 -5.139 -8.039 1.00 92.44 90 VAL A N 1
ATOM 717 C CA . VAL A 1 90 ? 12.262 -5.071 -7.251 1.00 92.44 90 VAL A CA 1
ATOM 718 C C . VAL A 1 90 ? 12.024 -4.225 -6.004 1.00 92.44 90 VAL A C 1
ATOM 720 O O . VAL A 1 90 ? 11.341 -3.205 -6.071 1.00 92.44 90 VAL A O 1
ATOM 723 N N . SER A 1 91 ? 12.577 -4.620 -4.854 1.00 94.31 91 SER A N 1
ATOM 724 C CA . SER A 1 91 ? 12.505 -3.781 -3.652 1.00 94.31 91 SER A CA 1
ATOM 725 C C . SER A 1 91 ? 13.309 -2.497 -3.834 1.00 94.31 91 SER A C 1
ATOM 727 O O . SER A 1 91 ? 14.349 -2.503 -4.495 1.00 94.31 91 SER A O 1
ATOM 729 N N . LEU A 1 92 ? 12.881 -1.397 -3.212 1.00 92.31 92 LEU A N 1
ATOM 730 C CA . LEU A 1 92 ? 13.642 -0.144 -3.204 1.00 92.31 92 LEU A CA 1
ATOM 731 C C . LEU A 1 92 ? 15.073 -0.357 -2.690 1.00 92.31 92 LEU A C 1
ATOM 733 O O . LEU A 1 92 ? 16.017 0.219 -3.225 1.00 92.31 92 LEU A O 1
ATOM 737 N N . HIS A 1 93 ? 15.257 -1.225 -1.692 1.00 90.19 93 HIS A N 1
ATOM 738 C CA . HIS A 1 93 ? 16.580 -1.603 -1.197 1.00 90.19 93 HIS A CA 1
ATOM 739 C C . HIS A 1 93 ? 17.402 -2.337 -2.267 1.00 90.19 93 HIS A C 1
ATOM 741 O O . HIS A 1 93 ? 18.554 -1.982 -2.519 1.00 90.19 93 HIS A O 1
ATOM 747 N N . GLY A 1 94 ? 16.807 -3.336 -2.928 1.00 88.50 94 GLY A N 1
ATOM 748 C CA . GLY A 1 94 ? 17.455 -4.080 -4.008 1.00 88.50 94 GLY A CA 1
ATOM 749 C C . GLY A 1 94 ? 17.802 -3.192 -5.202 1.00 88.50 94 GLY A C 1
ATOM 750 O O . GLY A 1 94 ? 18.873 -3.344 -5.791 1.00 88.50 94 GLY A O 1
ATOM 751 N N . LEU A 1 95 ? 16.939 -2.226 -5.518 1.00 87.44 95 LEU A N 1
ATOM 752 C CA . LEU A 1 95 ? 17.177 -1.218 -6.540 1.00 87.44 95 LEU A CA 1
ATOM 753 C C . LEU A 1 95 ? 18.356 -0.324 -6.149 1.00 87.44 95 LEU A C 1
ATOM 755 O O . LEU A 1 95 ? 19.321 -0.258 -6.901 1.00 87.44 95 LEU A O 1
ATOM 759 N N . LYS A 1 96 ? 18.348 0.279 -4.952 1.00 84.62 96 LYS A N 1
ATOM 760 C CA . LYS A 1 96 ? 19.462 1.109 -4.457 1.00 84.62 96 LYS A CA 1
ATOM 761 C C . LYS A 1 96 ? 20.795 0.367 -4.507 1.00 84.62 96 LYS A C 1
ATOM 763 O O . LYS A 1 96 ? 21.764 0.917 -5.014 1.00 84.62 96 LYS A O 1
ATOM 768 N N . LYS A 1 97 ? 20.829 -0.897 -4.070 1.00 83.62 97 LYS A N 1
ATOM 769 C CA . LYS A 1 97 ? 22.036 -1.736 -4.129 1.00 83.62 97 LYS A CA 1
ATOM 770 C C . LYS A 1 97 ? 22.558 -1.908 -5.561 1.00 83.62 97 LYS A C 1
ATOM 772 O O . LYS A 1 97 ? 23.764 -1.829 -5.780 1.00 83.62 97 LYS A O 1
ATOM 777 N N . LYS A 1 98 ? 21.662 -2.113 -6.535 1.00 78.19 98 LYS A N 1
ATOM 778 C CA . LYS A 1 98 ? 22.015 -2.195 -7.964 1.00 78.19 98 LYS A CA 1
ATOM 779 C C . LYS A 1 98 ? 22.516 -0.855 -8.513 1.00 78.19 98 LYS A C 1
ATOM 781 O O . LYS A 1 98 ? 23.442 -0.850 -9.317 1.00 78.19 98 LYS A O 1
ATOM 786 N N . LEU A 1 99 ? 21.943 0.263 -8.062 1.00 74.44 99 LEU A N 1
ATOM 787 C CA . LEU A 1 99 ? 22.353 1.614 -8.461 1.00 74.44 99 LEU A CA 1
ATOM 788 C C . LEU A 1 99 ? 23.703 2.029 -7.844 1.00 74.44 99 LEU A C 1
ATOM 790 O O . LEU A 1 99 ? 24.481 2.709 -8.505 1.00 74.44 99 LEU A O 1
ATOM 794 N N . SER A 1 100 ? 24.014 1.585 -6.619 1.00 69.12 100 SER A N 1
ATOM 795 C CA . SER A 1 100 ? 25.244 1.939 -5.893 1.00 69.12 100 SER A CA 1
ATOM 796 C C . SER A 1 100 ? 26.501 1.157 -6.310 1.00 69.12 100 SER A C 1
ATOM 798 O O . SER A 1 100 ? 27.590 1.509 -5.864 1.00 69.12 100 SER A O 1
ATOM 800 N N . GLY A 1 101 ? 26.390 0.123 -7.157 1.00 57.47 101 GLY A N 1
ATOM 801 C CA . GLY A 1 101 ? 27.552 -0.496 -7.806 1.00 57.47 101 GLY A CA 1
ATOM 802 C C . GLY A 1 101 ? 27.465 -2.002 -8.075 1.00 57.47 101 GLY A C 1
ATOM 803 O O . GLY A 1 101 ? 27.408 -2.815 -7.156 1.00 57.47 101 GLY A O 1
ATOM 804 N N . GLY A 1 102 ? 27.603 -2.367 -9.351 1.00 46.56 102 GLY A N 1
ATOM 805 C CA . GLY A 1 102 ? 28.278 -3.592 -9.788 1.00 46.56 102 GLY A CA 1
ATOM 806 C C . GLY A 1 102 ? 29.331 -3.224 -10.840 1.00 46.56 102 GLY A C 1
ATOM 807 O O . GLY A 1 102 ? 28.951 -2.711 -11.884 1.00 46.56 102 GLY A O 1
ATOM 808 N N . GLU A 1 103 ? 30.621 -3.408 -10.515 1.00 46.28 103 GLU A N 1
ATOM 809 C CA . GLU A 1 103 ? 31.890 -3.354 -11.299 1.00 46.28 103 GLU A CA 1
ATOM 810 C C . GLU A 1 103 ? 32.127 -2.325 -12.435 1.00 46.28 103 GLU A C 1
ATOM 812 O O . GLU A 1 103 ? 33.254 -2.198 -12.909 1.00 46.28 103 GLU A O 1
ATOM 817 N N . ARG A 1 104 ? 31.152 -1.526 -12.868 1.00 46.75 104 ARG A N 1
ATOM 818 C CA . ARG A 1 104 ? 31.320 -0.464 -13.872 1.00 46.75 104 ARG A CA 1
ATOM 819 C C . ARG A 1 104 ? 30.440 0.719 -13.483 1.00 46.75 104 ARG A C 1
ATOM 821 O O . ARG A 1 104 ? 29.245 0.712 -13.748 1.00 46.75 104 ARG A O 1
ATOM 828 N N . GLY A 1 105 ? 31.047 1.699 -12.809 1.00 43.41 105 GLY A N 1
ATOM 829 C CA . GLY A 1 105 ? 30.425 2.885 -12.206 1.00 43.41 105 GLY A CA 1
ATOM 830 C C . GLY A 1 105 ? 29.308 3.543 -13.022 1.00 43.41 105 GLY A C 1
ATOM 831 O O . GLY A 1 105 ? 29.553 4.458 -13.808 1.00 43.41 105 GLY A O 1
ATOM 832 N N . ALA A 1 106 ? 28.068 3.121 -12.778 1.00 47.50 106 ALA A N 1
ATOM 833 C CA . ALA A 1 106 ? 26.882 3.801 -13.264 1.00 47.50 106 ALA A CA 1
ATOM 834 C C . ALA A 1 106 ? 26.460 4.875 -12.250 1.00 47.50 106 ALA A C 1
ATOM 836 O O . ALA A 1 106 ? 26.316 4.632 -11.056 1.00 47.50 106 ALA A O 1
ATOM 837 N N . LYS A 1 107 ? 26.298 6.090 -12.766 1.00 53.59 107 LYS A N 1
ATOM 838 C CA . LYS A 1 107 ? 26.126 7.377 -12.083 1.00 53.59 107 LYS A CA 1
ATOM 839 C C . LYS A 1 107 ? 24.691 7.579 -11.559 1.00 53.59 107 LYS A C 1
ATOM 841 O O . LYS A 1 107 ? 24.091 8.617 -11.821 1.00 53.59 107 LYS A O 1
ATOM 846 N N . HIS A 1 108 ? 24.098 6.588 -10.892 1.00 57.84 108 HIS A N 1
ATOM 847 C CA . HIS A 1 108 ? 22.714 6.681 -10.408 1.00 57.84 108 HIS A CA 1
ATOM 848 C C . HIS A 1 108 ? 22.675 6.939 -8.909 1.00 57.84 108 HIS A C 1
ATOM 850 O O . HIS A 1 108 ? 22.792 6.024 -8.102 1.00 57.84 108 HIS A O 1
ATOM 856 N N . THR A 1 109 ? 22.506 8.207 -8.541 1.00 70.12 109 THR A N 1
ATOM 857 C CA . THR A 1 109 ? 22.453 8.635 -7.139 1.00 70.12 109 THR A CA 1
ATOM 858 C C . THR A 1 109 ? 21.039 8.672 -6.561 1.00 70.12 109 THR A C 1
ATOM 860 O O . THR A 1 109 ? 20.915 8.668 -5.343 1.00 70.12 109 THR A O 1
ATOM 863 N N . SER A 1 110 ? 19.978 8.700 -7.385 1.00 83.75 110 SER A N 1
ATOM 864 C CA . SER A 1 110 ? 18.596 8.868 -6.904 1.00 83.75 110 SER A CA 1
ATOM 865 C C . SER A 1 110 ? 17.558 8.023 -7.653 1.00 83.75 110 SER A C 1
ATOM 867 O O . SER A 1 110 ? 17.742 7.668 -8.822 1.00 83.75 110 SER A O 1
ATOM 869 N N . LEU A 1 111 ? 16.424 7.761 -6.992 1.00 87.62 111 LEU A N 1
ATOM 870 C CA . LEU A 1 111 ? 15.264 7.079 -7.578 1.00 87.62 111 LEU A CA 1
ATOM 871 C C . LEU A 1 111 ? 14.669 7.842 -8.778 1.00 87.62 111 LEU A C 1
ATOM 873 O O . LEU A 1 111 ? 14.253 7.229 -9.760 1.00 87.62 111 LEU A O 1
ATOM 877 N N . SER A 1 112 ? 14.673 9.178 -8.733 1.00 88.25 112 SER A N 1
ATOM 878 C CA . SER A 1 112 ? 14.179 10.008 -9.840 1.00 88.25 112 SER A CA 1
ATOM 879 C C . SER A 1 112 ? 15.051 9.855 -11.091 1.00 88.25 112 SER A C 1
ATOM 881 O O . SER A 1 112 ? 14.531 9.606 -12.179 1.00 88.25 112 SER A O 1
ATOM 883 N N . SER A 1 113 ? 16.380 9.870 -10.923 1.00 86.44 113 SER A N 1
ATOM 884 C CA . SER A 1 113 ? 17.335 9.630 -12.016 1.00 86.44 113 SER A CA 1
ATOM 885 C C . SER A 1 113 ? 17.213 8.221 -12.606 1.00 86.44 113 SER A C 1
ATOM 887 O O . SER A 1 113 ? 17.432 8.035 -13.803 1.00 86.44 113 SER A O 1
ATOM 889 N N . TYR A 1 114 ? 16.853 7.225 -11.788 1.00 86.69 114 TYR A N 1
ATOM 890 C CA . TYR A 1 114 ? 16.562 5.876 -12.275 1.00 86.69 114 TYR A CA 1
ATOM 891 C C . TYR A 1 114 ? 15.356 5.864 -13.226 1.00 86.69 114 TYR A C 1
ATOM 893 O O . TYR A 1 114 ? 15.452 5.305 -14.319 1.00 86.69 114 TYR A O 1
ATOM 901 N N . PHE A 1 115 ? 14.244 6.512 -12.864 1.00 88.00 115 PHE A N 1
ATOM 902 C CA . PHE A 1 115 ? 13.080 6.580 -13.752 1.00 88.00 115 PHE A CA 1
ATOM 903 C C . PHE A 1 115 ? 13.360 7.341 -15.043 1.00 88.00 115 PHE A C 1
ATOM 905 O O . PHE A 1 115 ? 12.926 6.891 -16.103 1.00 88.00 115 PHE A O 1
ATOM 912 N N . GLU A 1 116 ? 14.103 8.445 -14.971 1.00 86.81 116 GLU A N 1
ATOM 913 C CA . GLU A 1 116 ? 14.499 9.218 -16.151 1.00 86.81 116 GLU A CA 1
ATOM 914 C C . GLU A 1 116 ? 15.265 8.350 -17.145 1.00 86.81 116 GLU A C 1
ATOM 916 O O . GLU A 1 116 ? 14.824 8.206 -18.282 1.00 86.81 116 GLU A O 1
ATOM 921 N N . GLN A 1 117 ? 16.327 7.681 -16.690 1.00 83.25 117 GLN A N 1
ATOM 922 C CA . GLN A 1 117 ? 17.136 6.818 -17.547 1.00 83.25 117 GLN A CA 1
ATOM 923 C C . GLN A 1 117 ? 16.342 5.625 -18.093 1.00 83.25 117 GLN A C 1
ATOM 925 O O . GLN A 1 117 ? 16.452 5.291 -19.272 1.00 83.25 117 GLN A O 1
ATOM 930 N N . ARG A 1 118 ? 15.538 4.970 -17.245 1.00 81.25 118 ARG A N 1
ATOM 931 C CA . ARG A 1 118 ? 14.729 3.808 -17.641 1.00 81.25 118 ARG A CA 1
ATOM 932 C C . ARG A 1 118 ? 13.762 4.149 -18.780 1.00 81.25 118 ARG A C 1
ATOM 934 O O . ARG A 1 118 ? 13.461 3.287 -19.602 1.00 81.25 118 ARG A O 1
ATOM 941 N N . CYS A 1 119 ? 13.258 5.380 -18.809 1.00 83.50 119 CYS A N 1
ATOM 942 C CA . CYS A 1 119 ? 12.214 5.805 -19.736 1.00 83.50 119 CYS A CA 1
ATOM 943 C C . CYS A 1 119 ? 12.744 6.559 -20.973 1.00 83.50 119 CYS A C 1
ATOM 945 O O . CYS A 1 119 ? 11.936 6.968 -21.815 1.00 83.50 119 CYS A O 1
ATOM 947 N N . GLU A 1 120 ? 14.061 6.754 -21.126 1.00 75.88 120 GLU A N 1
ATOM 948 C CA . GLU A 1 120 ? 14.620 7.404 -22.319 1.00 75.88 120 GLU A CA 1
ATOM 949 C C . GLU A 1 120 ? 14.399 6.554 -23.590 1.00 75.88 120 GLU A C 1
ATOM 951 O O . GLU A 1 120 ? 14.563 5.332 -23.547 1.00 75.88 120 GLU A O 1
ATOM 956 N N . PRO A 1 121 ? 14.016 7.154 -24.742 1.00 64.19 121 PRO A N 1
ATOM 957 C CA . PRO A 1 121 ? 13.872 8.589 -25.032 1.00 64.19 121 PRO A CA 1
ATOM 958 C C . PRO A 1 121 ? 12.414 9.099 -24.975 1.00 64.19 121 PRO A C 1
ATOM 960 O O . PRO A 1 121 ? 12.115 10.207 -25.423 1.00 64.19 121 PRO A O 1
ATOM 963 N N . THR A 1 122 ? 11.464 8.303 -24.475 1.00 75.75 122 THR A N 1
ATOM 964 C CA . THR A 1 122 ? 10.033 8.593 -24.656 1.00 75.75 122 THR A CA 1
ATOM 965 C C . THR A 1 122 ? 9.466 9.334 -23.448 1.00 75.75 122 THR A C 1
ATOM 967 O O . THR A 1 122 ? 9.034 8.719 -22.475 1.00 75.75 122 THR A O 1
ATOM 970 N N . ARG A 1 123 ? 9.382 10.672 -23.528 1.00 72.88 123 ARG A N 1
ATOM 971 C CA . ARG A 1 123 ? 8.804 11.518 -22.456 1.00 72.88 123 ARG A CA 1
ATOM 972 C C . ARG A 1 123 ? 7.419 11.056 -21.982 1.00 72.88 123 ARG A C 1
ATOM 974 O O . ARG A 1 123 ? 7.134 11.138 -20.791 1.00 72.88 123 ARG A O 1
ATOM 981 N N . GLY A 1 124 ? 6.582 10.534 -22.884 1.00 86.19 124 GLY A N 1
ATOM 982 C CA . GLY A 1 124 ? 5.265 9.992 -22.529 1.00 86.19 124 GLY A CA 1
ATOM 983 C C . GLY A 1 124 ? 5.331 8.776 -21.596 1.00 86.19 124 GLY A C 1
ATOM 984 O O . GLY A 1 124 ? 4.491 8.640 -20.712 1.00 86.19 124 GLY A O 1
ATOM 985 N N . VAL A 1 125 ? 6.358 7.931 -21.736 1.00 89.38 125 VAL A N 1
ATOM 986 C CA . VAL A 1 125 ? 6.575 6.776 -20.853 1.00 89.38 125 VAL A CA 1
ATOM 987 C C . VAL A 1 125 ? 7.005 7.249 -19.470 1.00 89.38 125 VAL A C 1
ATOM 989 O O . VAL A 1 125 ? 6.430 6.800 -18.488 1.00 89.38 125 VAL A O 1
ATOM 992 N N . LEU A 1 126 ? 7.932 8.210 -19.376 1.00 91.19 126 LEU A N 1
ATOM 993 C CA . LEU A 1 126 ? 8.354 8.764 -18.083 1.00 91.19 126 LEU A CA 1
ATOM 994 C C . LEU A 1 126 ? 7.186 9.403 -17.321 1.00 91.19 126 LEU A C 1
ATOM 996 O O . LEU A 1 126 ? 7.026 9.154 -16.127 1.00 91.19 126 LEU A O 1
ATOM 1000 N N . ALA A 1 127 ? 6.375 10.212 -18.009 1.00 93.00 127 ALA A N 1
ATOM 1001 C CA . ALA A 1 127 ? 5.207 10.852 -17.410 1.00 93.00 127 ALA A CA 1
ATOM 1002 C C . ALA A 1 127 ? 4.235 9.809 -16.840 1.00 93.00 127 ALA A C 1
ATOM 1004 O O . ALA A 1 127 ? 3.843 9.917 -15.682 1.00 93.00 127 ALA A O 1
ATOM 1005 N N . ARG A 1 128 ? 3.938 8.755 -17.611 1.00 94.94 128 ARG A N 1
ATOM 1006 C CA . ARG A 1 128 ? 3.064 7.661 -17.174 1.00 94.94 128 ARG A CA 1
ATOM 1007 C C . ARG A 1 128 ? 3.649 6.857 -16.012 1.00 94.94 128 ARG A C 1
ATOM 1009 O O . ARG A 1 128 ? 2.926 6.525 -15.086 1.00 94.94 128 ARG A O 1
ATOM 1016 N N . THR A 1 129 ? 4.950 6.572 -16.028 1.00 95.06 129 THR A N 1
ATOM 1017 C CA . THR A 1 129 ? 5.640 5.869 -14.932 1.00 95.06 129 THR A CA 1
ATOM 1018 C C . THR A 1 129 ? 5.571 6.670 -13.630 1.00 95.06 129 THR A C 1
ATOM 1020 O O . THR A 1 129 ? 5.270 6.113 -12.577 1.00 95.06 129 THR A O 1
ATOM 1023 N N . ARG A 1 130 ? 5.806 7.989 -13.690 1.00 96.25 130 ARG A N 1
ATOM 1024 C CA . ARG A 1 130 ? 5.693 8.880 -12.523 1.00 96.25 130 ARG A CA 1
ATOM 1025 C C . ARG A 1 130 ? 4.246 9.021 -12.037 1.00 96.25 130 ARG A C 1
ATOM 1027 O O . ARG A 1 130 ? 4.019 9.087 -10.833 1.00 96.25 130 ARG A O 1
ATOM 1034 N N . GLU A 1 131 ? 3.278 9.037 -12.948 1.00 97.56 131 GLU A N 1
ATOM 1035 C CA . GLU A 1 131 ? 1.850 9.036 -12.613 1.00 97.56 131 GLU A CA 1
ATOM 1036 C C . GLU A 1 131 ? 1.442 7.729 -11.914 1.00 97.56 131 GLU A C 1
ATOM 1038 O O . GLU A 1 131 ? 0.874 7.770 -10.827 1.00 97.56 131 GLU A O 1
ATOM 1043 N N . ASN A 1 132 ? 1.822 6.570 -12.459 1.00 98.44 132 ASN A N 1
ATOM 1044 C CA . ASN A 1 132 ? 1.617 5.257 -11.836 1.00 98.44 132 ASN A CA 1
ATOM 1045 C C . ASN A 1 132 ? 2.224 5.187 -10.425 1.00 98.44 132 ASN A C 1
ATOM 1047 O O . ASN A 1 132 ? 1.583 4.698 -9.489 1.00 98.44 132 ASN A O 1
ATOM 1051 N N . PHE A 1 133 ? 3.440 5.715 -10.259 1.00 98.38 133 PHE A N 1
ATOM 1052 C CA . PHE A 1 133 ? 4.102 5.833 -8.961 1.00 98.38 133 PHE A CA 1
ATOM 1053 C C . PHE A 1 133 ? 3.278 6.674 -7.983 1.00 98.38 133 PHE A C 1
ATOM 1055 O O . PHE A 1 133 ? 2.993 6.227 -6.875 1.00 98.38 133 PHE A O 1
ATOM 1062 N N . MET A 1 134 ? 2.845 7.865 -8.402 1.00 98.44 134 MET A N 1
ATOM 1063 C CA . MET A 1 134 ? 2.041 8.769 -7.580 1.00 98.44 134 MET A CA 1
ATOM 1064 C C . MET A 1 134 ? 0.704 8.138 -7.166 1.00 98.44 134 MET A C 1
ATOM 1066 O O . MET A 1 134 ? 0.353 8.155 -5.985 1.00 98.44 134 MET A O 1
ATOM 1070 N N . LEU A 1 135 ? -0.021 7.543 -8.117 1.00 98.81 135 LEU A N 1
ATOM 1071 C CA . LEU A 1 135 ? -1.352 6.968 -7.905 1.00 98.81 135 LEU A CA 1
ATOM 1072 C C . LEU A 1 135 ? -1.324 5.752 -6.973 1.00 98.81 135 LEU A C 1
ATOM 1074 O O . LEU A 1 135 ? -2.206 5.596 -6.125 1.00 98.81 135 LEU A O 1
ATOM 1078 N N . SER A 1 136 ? -0.311 4.896 -7.116 1.00 98.81 136 SER A N 1
ATOM 1079 C CA . SER A 1 136 ? -0.112 3.747 -6.227 1.00 98.81 136 SER A CA 1
ATOM 1080 C C . SER A 1 136 ? 0.349 4.174 -4.833 1.00 98.81 136 SER A C 1
ATOM 1082 O O . SER A 1 136 ? -0.221 3.727 -3.835 1.00 98.81 136 SER A O 1
ATOM 1084 N N . LEU A 1 137 ? 1.308 5.103 -4.747 1.00 98.56 137 LEU A N 1
ATOM 1085 C CA . LEU A 1 137 ? 1.781 5.643 -3.474 1.00 98.56 137 LEU A CA 1
ATOM 1086 C C . LEU A 1 137 ? 0.637 6.300 -2.690 1.00 98.56 137 LEU A C 1
ATOM 1088 O O . LEU A 1 137 ? 0.490 6.024 -1.504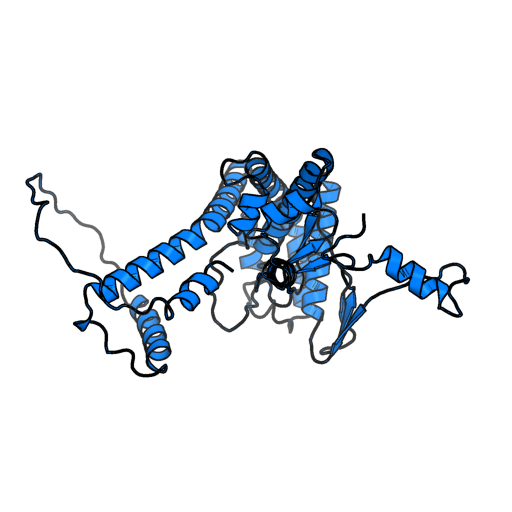 1.00 98.56 137 LEU A O 1
ATOM 1092 N N . ALA A 1 138 ? -0.221 7.093 -3.342 1.00 98.75 138 ALA A N 1
ATOM 1093 C CA . ALA A 1 138 ? -1.350 7.756 -2.687 1.00 98.75 138 ALA A CA 1
ATOM 1094 C C . ALA A 1 138 ? -2.326 6.764 -2.031 1.00 98.75 138 ALA A C 1
ATOM 1096 O O . ALA A 1 138 ? -2.748 6.964 -0.889 1.00 98.75 138 ALA A O 1
ATOM 1097 N N . ALA A 1 139 ? -2.669 5.671 -2.721 1.00 98.75 139 ALA A N 1
ATOM 1098 C CA . ALA A 1 139 ? -3.532 4.644 -2.143 1.00 98.75 139 ALA A CA 1
ATOM 1099 C C . ALA A 1 139 ? -2.859 3.917 -0.974 1.00 98.75 139 ALA A C 1
ATOM 1101 O O . ALA A 1 139 ? -3.473 3.777 0.088 1.00 98.75 139 ALA A O 1
ATOM 1102 N N . TYR A 1 140 ? -1.600 3.493 -1.130 1.00 98.62 140 TYR A N 1
ATOM 1103 C CA . TYR A 1 140 ? -0.876 2.813 -0.057 1.00 98.62 140 TYR A CA 1
ATOM 1104 C C . TYR A 1 140 ? -0.644 3.714 1.164 1.00 98.62 140 TYR A C 1
ATOM 1106 O O . TYR A 1 140 ? -0.739 3.212 2.282 1.00 98.62 140 TYR A O 1
ATOM 1114 N N . SER A 1 141 ? -0.431 5.025 1.000 1.00 98.25 141 SER A N 1
ATOM 1115 C CA . SER A 1 141 ? -0.326 5.985 2.111 1.00 98.25 141 SER A CA 1
ATOM 1116 C C . SER A 1 141 ? -1.592 6.013 2.973 1.00 98.25 141 SER A C 1
ATOM 1118 O O . SER A 1 141 ? -1.510 5.899 4.197 1.00 98.25 141 SER A O 1
ATOM 1120 N N . VAL A 1 142 ? -2.773 6.091 2.347 1.00 98.69 142 VAL A N 1
ATOM 1121 C CA . VAL A 1 142 ? -4.063 6.064 3.063 1.00 98.69 142 VAL A CA 1
ATOM 1122 C C . VAL A 1 142 ? -4.289 4.718 3.751 1.00 98.69 142 VAL A C 1
ATOM 1124 O O . VAL A 1 142 ? -4.694 4.680 4.914 1.00 98.69 142 VAL A O 1
ATOM 1127 N N . VAL A 1 143 ? -4.008 3.613 3.055 1.00 98.44 143 VAL A N 1
ATOM 1128 C CA . VAL A 1 143 ? -4.167 2.258 3.600 1.00 98.44 143 VAL A CA 1
ATOM 1129 C C . VAL A 1 143 ? -3.230 2.027 4.787 1.00 98.44 143 VAL A C 1
ATOM 1131 O O . VAL A 1 143 ? -3.686 1.560 5.829 1.00 98.44 143 VAL A O 1
ATOM 1134 N N . CYS A 1 144 ? -1.950 2.399 4.677 1.00 97.25 144 CYS A N 1
ATOM 1135 C CA . CYS A 1 144 ? -0.978 2.264 5.764 1.00 97.25 144 CYS A CA 1
ATOM 1136 C C . CYS A 1 144 ? -1.394 3.077 6.989 1.00 97.25 144 CYS A C 1
ATOM 1138 O O . CYS A 1 144 ? -1.333 2.555 8.099 1.00 97.25 144 CYS A O 1
ATOM 1140 N N . TYR A 1 145 ? -1.887 4.303 6.793 1.00 97.50 145 TYR A N 1
ATOM 1141 C CA . TYR A 1 145 ? -2.388 5.124 7.889 1.00 97.50 145 TYR A CA 1
ATOM 1142 C C . TYR A 1 145 ? -3.581 4.472 8.604 1.00 97.50 145 TYR A C 1
ATOM 1144 O O . TYR A 1 145 ? -3.554 4.289 9.825 1.00 97.50 145 TYR A O 1
ATOM 1152 N N . LEU A 1 146 ? -4.624 4.097 7.853 1.00 98.00 146 LEU A N 1
ATOM 1153 C CA . LEU A 1 146 ? -5.865 3.556 8.419 1.00 98.00 146 LEU A CA 1
ATOM 1154 C C . LEU A 1 146 ? -5.650 2.200 9.096 1.00 98.00 146 LEU A C 1
ATOM 1156 O O . LEU A 1 146 ? -6.193 1.962 10.178 1.00 98.00 146 LEU A O 1
ATOM 1160 N N . LEU A 1 147 ? -4.839 1.333 8.491 1.00 96.94 147 LEU A N 1
ATOM 1161 C CA . LEU A 1 147 ? -4.532 0.004 9.016 1.00 96.94 147 LEU A CA 1
ATOM 1162 C C . LEU A 1 147 ? -3.354 -0.007 9.996 1.00 96.94 147 LEU A C 1
ATOM 1164 O O . LEU A 1 147 ? -3.082 -1.054 10.578 1.00 96.94 147 LEU A O 1
ATOM 1168 N N . GLN A 1 148 ? -2.680 1.131 10.202 1.00 95.00 148 GLN A N 1
ATOM 1169 C CA . GLN A 1 148 ? -1.450 1.225 10.994 1.00 95.00 148 GLN A CA 1
ATOM 1170 C C . GLN A 1 148 ? -0.435 0.158 10.579 1.00 95.00 148 GLN A C 1
ATOM 1172 O O . GLN A 1 148 ? 0.053 -0.589 11.419 1.00 95.00 148 GLN A O 1
ATOM 1177 N N . ILE A 1 149 ? -0.174 0.041 9.274 1.00 94.06 149 ILE A N 1
ATOM 1178 C CA . ILE A 1 149 ? 0.837 -0.889 8.757 1.00 94.06 149 ILE A CA 1
ATOM 1179 C C . ILE A 1 149 ? 2.212 -0.331 9.114 1.00 94.06 149 ILE A C 1
ATOM 1181 O O . ILE A 1 149 ? 2.572 0.755 8.655 1.00 94.06 149 ILE A O 1
ATOM 1185 N N . LYS A 1 150 ? 2.967 -1.101 9.894 1.00 89.25 150 LYS A N 1
ATOM 1186 C CA . LYS A 1 150 ? 4.276 -0.723 10.428 1.00 89.25 150 LYS A CA 1
ATOM 1187 C C . LYS A 1 150 ? 5.408 -1.415 9.685 1.00 89.25 150 LYS A C 1
ATOM 1189 O O . LYS A 1 150 ? 5.179 -2.149 8.718 1.00 89.25 150 LYS A O 1
ATOM 1194 N N . ASP A 1 151 ? 6.639 -1.156 10.110 1.00 88.81 151 ASP A N 1
ATOM 1195 C CA . ASP A 1 151 ? 7.849 -1.740 9.524 1.00 88.81 151 ASP A CA 1
ATOM 1196 C C . ASP A 1 151 ? 7.968 -1.407 8.027 1.00 88.81 151 ASP A C 1
ATOM 1198 O O . ASP A 1 151 ? 8.238 -2.242 7.157 1.00 88.81 151 ASP A O 1
ATOM 1202 N N . ARG A 1 152 ? 7.652 -0.152 7.682 1.00 92.19 152 ARG A N 1
ATOM 1203 C CA . ARG A 1 152 ? 7.728 0.329 6.298 1.00 92.19 152 ARG A CA 1
ATOM 1204 C C . ARG A 1 152 ? 9.159 0.767 6.009 1.00 92.19 152 ARG A C 1
ATOM 1206 O O . ARG A 1 152 ? 9.505 1.940 6.099 1.00 92.19 152 ARG A O 1
ATOM 1213 N N . HIS A 1 153 ? 10.017 -0.172 5.632 1.00 89.94 153 HIS A N 1
ATOM 1214 C CA . HIS A 1 153 ? 11.367 0.112 5.132 1.00 89.94 153 HIS A CA 1
ATOM 1215 C C . HIS A 1 153 ? 11.498 -0.224 3.640 1.00 89.94 153 HIS A C 1
ATOM 1217 O O . HIS A 1 153 ? 10.626 -0.850 3.046 1.00 89.94 153 HIS A O 1
ATOM 1223 N N . ASN A 1 154 ? 12.606 0.173 3.006 1.00 90.75 154 ASN A N 1
ATOM 1224 C CA . ASN A 1 154 ? 12.814 -0.006 1.559 1.00 90.75 154 ASN A CA 1
ATOM 1225 C C . ASN A 1 154 ? 12.886 -1.477 1.104 1.00 90.75 154 ASN A C 1
ATOM 1227 O O . ASN A 1 154 ? 12.912 -1.746 -0.093 1.00 90.75 154 ASN A O 1
ATOM 1231 N N . GLY A 1 155 ? 12.966 -2.427 2.038 1.00 93.12 155 GLY A N 1
ATOM 1232 C CA . GLY A 1 155 ? 12.858 -3.855 1.736 1.00 93.12 155 GLY A CA 1
ATOM 1233 C C . GLY A 1 155 ? 11.411 -4.286 1.489 1.00 93.12 155 GLY A C 1
ATOM 1234 O O . GLY A 1 155 ? 11.179 -5.108 0.609 1.00 93.12 155 GLY A O 1
ATOM 1235 N N . ASN A 1 156 ? 10.457 -3.649 2.177 1.00 95.88 156 ASN A N 1
ATOM 1236 C CA . ASN A 1 156 ? 9.025 -3.973 2.145 1.00 95.88 156 ASN A CA 1
ATOM 1237 C C . ASN A 1 156 ? 8.230 -3.121 1.142 1.00 95.88 156 ASN A C 1
ATOM 1239 O O . ASN A 1 156 ? 7.000 -3.182 1.094 1.00 95.88 156 ASN A O 1
ATOM 1243 N N . ILE A 1 157 ? 8.929 -2.302 0.354 1.00 96.81 157 ILE A N 1
ATOM 1244 C CA . ILE A 1 157 ? 8.357 -1.443 -0.681 1.00 96.81 157 ILE A CA 1
ATOM 1245 C C . ILE A 1 157 ? 9.008 -1.827 -2.003 1.00 96.81 157 ILE A C 1
ATOM 1247 O O . ILE A 1 157 ? 10.212 -1.633 -2.193 1.00 96.81 157 ILE A O 1
ATOM 1251 N N . LEU A 1 158 ? 8.210 -2.394 -2.899 1.00 96.88 158 LEU A N 1
ATOM 1252 C CA . LEU A 1 158 ? 8.622 -2.802 -4.231 1.00 96.88 158 LEU A CA 1
ATOM 1253 C C . LEU A 1 158 ? 8.213 -1.759 -5.269 1.00 96.88 158 LEU A C 1
ATOM 1255 O O . LEU A 1 158 ? 7.262 -1.005 -5.063 1.00 96.88 158 LEU A O 1
ATOM 1259 N N . ILE A 1 159 ? 8.923 -1.751 -6.392 1.00 95.38 159 ILE A N 1
ATOM 1260 C CA . ILE A 1 159 ? 8.555 -1.023 -7.604 1.00 95.38 159 ILE A CA 1
ATOM 1261 C C . ILE A 1 159 ? 8.402 -2.025 -8.741 1.00 95.38 159 ILE A C 1
ATOM 1263 O O . ILE A 1 159 ? 9.285 -2.864 -8.943 1.00 95.38 159 ILE A O 1
ATOM 1267 N N . ASP A 1 160 ? 7.290 -1.934 -9.469 1.00 94.00 160 ASP A N 1
ATOM 1268 C CA . ASP A 1 160 ? 7.043 -2.741 -10.662 1.00 94.00 160 ASP A CA 1
ATOM 1269 C C . ASP A 1 160 ? 7.615 -2.108 -11.941 1.00 94.00 160 ASP A C 1
ATOM 1271 O O . ASP A 1 160 ? 8.070 -0.959 -11.980 1.00 94.00 160 ASP A O 1
ATOM 1275 N N . ASN A 1 161 ? 7.559 -2.862 -13.035 1.00 89.81 161 ASN A N 1
ATOM 1276 C CA . ASN A 1 161 ? 8.048 -2.405 -14.330 1.00 89.81 161 ASN A CA 1
ATOM 1277 C C . ASN A 1 161 ? 7.306 -1.194 -14.928 1.00 89.81 161 ASN A C 1
ATOM 1279 O O . ASN A 1 161 ? 7.858 -0.542 -15.823 1.00 89.81 161 ASN A O 1
ATOM 1283 N N . ALA A 1 162 ? 6.090 -0.903 -14.462 1.00 92.25 162 ALA A N 1
ATOM 1284 C CA . ALA A 1 162 ? 5.262 0.221 -14.887 1.00 92.25 162 ALA A CA 1
ATOM 1285 C C . ALA A 1 162 ? 5.412 1.456 -13.977 1.00 92.25 162 ALA A C 1
ATOM 1287 O O . ALA A 1 162 ? 4.845 2.503 -14.292 1.00 92.25 162 ALA A O 1
ATOM 1288 N N . GLY A 1 163 ? 6.186 1.359 -12.892 1.00 94.69 163 GLY A N 1
ATOM 1289 C CA . GLY A 1 163 ? 6.440 2.435 -11.937 1.00 94.69 163 GLY A CA 1
ATOM 1290 C C . GLY A 1 163 ? 5.546 2.423 -10.702 1.00 94.69 163 GLY A C 1
ATOM 1291 O O . GLY A 1 163 ? 5.681 3.323 -9.879 1.00 94.69 163 GLY A O 1
ATOM 1292 N N . HIS A 1 164 ? 4.654 1.446 -10.535 1.00 98.00 164 HIS A N 1
ATOM 1293 C CA . HIS A 1 164 ? 3.813 1.371 -9.345 1.00 98.00 164 HIS A CA 1
ATOM 1294 C C . HIS A 1 164 ? 4.616 0.962 -8.115 1.00 98.00 164 HIS A C 1
ATOM 1296 O O . HIS A 1 164 ? 5.512 0.120 -8.180 1.00 98.00 164 HIS A O 1
ATOM 1302 N N . VAL A 1 165 ? 4.223 1.516 -6.975 1.00 97.75 165 VAL A N 1
ATOM 1303 C CA . VAL A 1 165 ? 4.650 1.095 -5.648 1.00 97.75 165 VAL A CA 1
ATOM 1304 C C . VAL A 1 165 ? 3.785 -0.079 -5.193 1.00 97.75 165 VAL A C 1
ATOM 1306 O O . VAL A 1 165 ? 2.560 -0.012 -5.266 1.00 97.75 165 VAL A O 1
ATOM 1309 N N . VAL A 1 166 ? 4.410 -1.137 -4.676 1.00 98.06 166 VAL A N 1
ATOM 1310 C CA . VAL A 1 166 ? 3.727 -2.289 -4.067 1.00 98.06 166 VAL A CA 1
ATOM 1311 C C . VAL A 1 166 ? 4.274 -2.505 -2.663 1.00 98.06 166 VAL A C 1
ATOM 1313 O O . VAL A 1 166 ? 5.463 -2.762 -2.489 1.00 98.06 166 VAL A O 1
ATOM 1316 N N . HIS A 1 167 ? 3.414 -2.429 -1.648 1.00 97.62 167 HIS A N 1
ATOM 1317 C CA . HIS A 1 167 ? 3.797 -2.820 -0.291 1.00 97.62 167 HIS A CA 1
ATOM 1318 C C . HIS A 1 167 ? 3.697 -4.346 -0.147 1.00 97.62 167 HIS A C 1
ATOM 1320 O O . HIS A 1 167 ? 2.777 -4.973 -0.677 1.00 97.62 167 HIS A O 1
ATOM 1326 N N . ILE A 1 168 ? 4.636 -4.940 0.583 1.00 97.12 168 ILE A N 1
ATOM 1327 C CA . ILE A 1 168 ? 4.632 -6.360 0.964 1.00 97.12 168 ILE A CA 1
ATOM 1328 C C . ILE A 1 168 ? 4.888 -6.507 2.465 1.00 97.12 168 ILE A C 1
ATOM 1330 O O . ILE A 1 168 ? 5.163 -5.509 3.135 1.00 97.12 168 ILE A O 1
ATOM 1334 N N . ASP A 1 169 ? 4.790 -7.736 2.972 1.00 94.56 169 ASP A N 1
ATOM 1335 C CA . ASP A 1 169 ? 5.087 -8.096 4.359 1.00 94.56 169 ASP A CA 1
ATOM 1336 C C . ASP A 1 169 ? 4.258 -7.293 5.368 1.00 94.56 169 ASP A C 1
ATOM 1338 O O . ASP A 1 169 ? 4.704 -6.308 5.951 1.00 94.56 169 ASP A O 1
ATOM 1342 N N . TYR A 1 170 ? 2.995 -7.672 5.545 1.00 93.75 170 TYR A N 1
ATOM 1343 C CA . TYR A 1 170 ? 2.069 -6.983 6.454 1.00 93.75 170 TYR A CA 1
ATOM 1344 C C . TYR A 1 170 ? 2.093 -7.557 7.884 1.00 93.75 170 TYR A C 1
ATOM 1346 O O . TYR A 1 170 ? 1.095 -7.493 8.610 1.00 93.75 170 TYR A O 1
ATOM 1354 N N . GLY A 1 171 ? 3.234 -8.120 8.301 1.00 87.50 171 GLY A N 1
ATOM 1355 C CA . GLY A 1 171 ? 3.424 -8.776 9.599 1.00 87.50 171 GLY A CA 1
ATOM 1356 C C . GLY A 1 171 ? 3.234 -7.873 10.824 1.00 87.50 171 GLY A C 1
ATOM 1357 O O . GLY A 1 171 ? 3.012 -8.375 11.925 1.00 87.50 171 GLY A O 1
ATOM 1358 N N . PHE A 1 172 ? 3.204 -6.548 10.652 1.00 90.50 172 PHE A N 1
ATOM 1359 C CA . PHE A 1 172 ? 2.917 -5.586 11.719 1.00 90.50 172 PHE A CA 1
ATOM 1360 C C . PHE A 1 172 ? 1.823 -4.607 11.287 1.00 90.50 172 PHE A C 1
ATOM 1362 O O . PHE A 1 172 ? 2.046 -3.744 10.439 1.00 90.50 172 PHE A O 1
ATOM 1369 N N . MET A 1 173 ? 0.632 -4.740 11.872 1.00 93.50 173 MET A N 1
ATOM 1370 C CA . MET A 1 173 ? -0.500 -3.849 11.612 1.00 93.50 173 MET A CA 1
ATOM 1371 C C . MET A 1 173 ? -1.385 -3.656 12.849 1.00 93.50 173 MET A C 1
ATOM 1373 O O . MET A 1 173 ? -1.317 -4.442 13.798 1.00 93.50 173 MET A O 1
ATOM 1377 N N . LEU A 1 174 ? -2.264 -2.652 12.811 1.00 93.12 174 LEU A N 1
ATOM 1378 C CA . LEU A 1 174 ? -3.174 -2.294 13.902 1.00 93.12 174 LEU A CA 1
ATOM 1379 C C . LEU A 1 174 ? -2.404 -2.099 15.224 1.00 93.12 174 LEU A C 1
ATOM 1381 O O . LEU A 1 174 ? -1.527 -1.234 15.303 1.00 93.12 174 LEU A O 1
ATOM 1385 N N . SER A 1 175 ? -2.702 -2.891 16.261 1.00 87.94 175 SER A N 1
ATOM 1386 C CA . SER A 1 175 ? -2.031 -2.770 17.559 1.00 87.94 175 SER A CA 1
ATOM 1387 C C . SER A 1 175 ? -0.646 -3.424 17.606 1.00 87.94 175 SER A C 1
ATOM 1389 O O . SER A 1 175 ? 0.141 -3.101 18.493 1.00 87.94 175 SER A O 1
ATOM 1391 N N . ASN A 1 176 ? -0.311 -4.307 16.658 1.00 86.56 176 ASN A N 1
ATOM 1392 C CA . ASN A 1 176 ? 0.981 -4.998 16.637 1.00 86.56 176 ASN A CA 1
ATOM 1393 C C . ASN A 1 176 ? 2.110 -4.045 16.208 1.00 86.56 176 ASN A C 1
ATOM 1395 O O . ASN A 1 176 ? 1.896 -3.207 15.331 1.00 86.56 176 ASN A O 1
ATOM 1399 N N . SER A 1 177 ? 3.298 -4.154 16.813 1.00 79.75 177 SER A N 1
ATOM 1400 C CA . SER A 1 177 ? 4.478 -3.327 16.504 1.00 79.75 177 SER A CA 1
ATOM 1401 C C . SER A 1 177 ? 5.774 -4.147 16.550 1.00 79.75 177 SER A C 1
ATOM 1403 O O . SER A 1 177 ? 5.887 -5.032 17.400 1.00 79.75 177 SER A O 1
ATOM 1405 N N . PRO A 1 178 ? 6.762 -3.852 15.683 1.00 73.06 178 PRO A N 1
ATOM 1406 C CA . PRO A 1 178 ? 8.060 -4.519 15.710 1.00 73.06 178 PRO A CA 1
ATOM 1407 C C . PRO A 1 178 ? 8.883 -4.046 16.913 1.00 73.06 178 PRO A C 1
ATOM 1409 O O . PRO A 1 178 ? 9.276 -2.883 16.997 1.00 73.06 178 PRO A O 1
ATOM 1412 N N . GLY A 1 179 ? 9.147 -4.953 17.856 1.00 64.44 179 GLY A N 1
ATOM 1413 C CA . GLY A 1 179 ? 9.749 -4.597 19.141 1.00 64.44 179 GLY A CA 1
ATOM 1414 C C . GLY A 1 179 ? 8.802 -3.731 19.980 1.00 64.44 179 GLY A C 1
ATOM 1415 O O . GLY A 1 179 ? 7.949 -3.010 19.473 1.00 64.44 179 GLY A O 1
ATOM 1416 N N . ASN A 1 180 ? 8.917 -3.787 21.302 1.00 55.09 180 ASN A N 1
ATOM 1417 C CA . ASN A 1 180 ? 7.982 -3.121 22.221 1.00 55.09 180 ASN A CA 1
ATOM 1418 C C . ASN A 1 180 ? 8.118 -1.577 22.248 1.00 55.09 180 ASN A C 1
ATOM 1420 O O . ASN A 1 180 ? 7.850 -0.939 23.265 1.00 55.09 180 ASN A O 1
ATOM 1424 N N . ILE A 1 181 ? 8.604 -0.968 21.162 1.00 53.56 181 ILE A N 1
ATOM 1425 C CA . ILE A 1 181 ? 8.981 0.434 21.092 1.00 53.56 181 ILE A CA 1
ATOM 1426 C C . ILE A 1 181 ? 8.191 1.101 19.965 1.00 53.56 181 ILE A C 1
ATOM 1428 O O . ILE A 1 181 ? 8.364 0.791 18.791 1.00 53.56 181 ILE A O 1
ATOM 1432 N N . GLY A 1 182 ? 7.303 2.027 20.334 1.00 54.88 182 GLY A N 1
ATOM 1433 C CA . GLY A 1 182 ? 6.461 2.801 19.414 1.00 54.88 182 GLY A CA 1
ATOM 1434 C C . GLY A 1 182 ? 7.250 3.844 18.617 1.00 54.88 182 GLY A C 1
ATOM 1435 O O . GLY A 1 182 ? 7.011 5.041 18.758 1.00 54.88 182 GLY A O 1
ATOM 1436 N N . PHE A 1 183 ? 8.233 3.404 17.830 1.00 50.25 183 PHE A N 1
ATOM 1437 C CA . PHE A 1 183 ? 9.175 4.275 17.122 1.00 50.25 183 PHE A CA 1
ATOM 1438 C C . PHE A 1 183 ? 8.603 4.945 15.866 1.00 50.25 183 PHE A C 1
ATOM 1440 O O . PHE A 1 183 ? 9.149 5.959 15.427 1.00 50.25 183 PHE A O 1
ATOM 1447 N N . GLU A 1 184 ? 7.509 4.448 15.291 1.00 56.22 184 GLU A N 1
ATOM 1448 C CA . GLU A 1 184 ? 6.929 5.059 14.092 1.00 56.22 184 GLU A CA 1
ATOM 1449 C C . GLU A 1 184 ? 6.014 6.234 14.458 1.00 56.22 184 GLU A C 1
ATOM 1451 O O . GLU A 1 184 ? 4.841 6.076 14.780 1.00 56.22 184 GLU A O 1
ATOM 1456 N N . LYS A 1 185 ? 6.590 7.444 14.421 1.00 62.88 185 LYS A N 1
ATOM 1457 C CA . LYS A 1 185 ? 5.868 8.712 14.622 1.00 62.88 185 LYS A CA 1
ATOM 1458 C C . LYS A 1 185 ? 5.136 9.206 13.369 1.00 62.88 185 LYS A C 1
ATOM 1460 O O . LYS A 1 185 ? 4.233 10.024 13.490 1.00 62.88 185 LYS A O 1
ATOM 1465 N N . ALA A 1 186 ? 5.551 8.765 12.178 1.00 66.38 186 ALA A N 1
ATOM 1466 C CA . ALA A 1 186 ? 4.944 9.185 10.916 1.00 66.38 186 ALA A CA 1
ATOM 1467 C C . ALA A 1 186 ? 3.691 8.360 10.605 1.00 66.38 186 ALA A C 1
ATOM 1469 O O . ALA A 1 186 ? 3.690 7.146 10.782 1.00 66.38 186 ALA A O 1
ATOM 1470 N N . ALA A 1 187 ? 2.655 9.008 10.068 1.00 77.19 187 ALA A N 1
ATOM 1471 C CA . ALA A 1 187 ? 1.404 8.355 9.673 1.00 77.19 187 ALA A CA 1
ATOM 1472 C C . ALA A 1 187 ? 1.589 7.274 8.587 1.00 77.19 187 ALA A C 1
ATOM 1474 O O . ALA A 1 187 ? 0.829 6.308 8.541 1.00 77.19 187 ALA A O 1
ATOM 1475 N N . PHE A 1 188 ? 2.571 7.464 7.704 1.00 88.75 188 PHE A N 1
ATOM 1476 C CA . PHE A 1 188 ? 3.005 6.531 6.664 1.00 88.75 188 PHE A CA 1
ATOM 1477 C C . PHE A 1 188 ? 4.394 6.948 6.152 1.00 88.75 188 PHE A C 1
ATOM 1479 O O . PHE A 1 188 ? 4.853 8.065 6.400 1.00 88.75 188 PHE A O 1
ATOM 1486 N N . LYS A 1 189 ? 5.073 6.061 5.413 1.00 89.38 189 LYS A N 1
ATOM 1487 C CA . LYS A 1 189 ? 6.386 6.360 4.825 1.00 89.38 189 LYS A CA 1
ATOM 1488 C C . LYS A 1 189 ? 6.250 7.242 3.585 1.00 89.38 189 LYS A C 1
ATOM 1490 O O . LYS A 1 189 ? 5.677 6.819 2.588 1.00 89.38 189 LYS A O 1
ATOM 1495 N N . LEU A 1 190 ? 6.838 8.433 3.647 1.00 92.56 190 LEU A N 1
ATOM 1496 C CA . LEU A 1 190 ? 7.007 9.349 2.522 1.00 92.56 190 LEU A CA 1
ATOM 1497 C C . LEU A 1 190 ? 8.425 9.919 2.583 1.00 92.56 190 LEU A C 1
ATOM 1499 O O . LEU A 1 190 ? 8.721 10.777 3.408 1.00 92.56 190 LEU A O 1
ATOM 1503 N N . THR A 1 191 ? 9.336 9.381 1.774 1.00 90.94 191 THR A N 1
ATOM 1504 C CA . THR A 1 191 ? 10.739 9.821 1.785 1.00 90.94 191 THR A CA 1
ATOM 1505 C C . THR A 1 191 ? 10.966 10.964 0.805 1.00 90.94 191 THR A C 1
ATOM 1507 O O . THR A 1 191 ? 10.231 11.120 -0.171 1.00 90.94 191 THR A O 1
ATOM 1510 N N . ARG A 1 192 ? 12.048 11.722 1.008 1.00 89.69 192 ARG A N 1
ATOM 1511 C CA . ARG A 1 192 ? 12.470 12.766 0.068 1.00 89.69 192 ARG A CA 1
ATOM 1512 C C . ARG A 1 192 ? 12.648 12.235 -1.357 1.00 89.69 192 ARG A C 1
ATOM 1514 O O . ARG A 1 192 ? 12.194 12.871 -2.293 1.00 89.69 192 ARG A O 1
ATOM 1521 N N . GLU A 1 193 ? 13.215 11.041 -1.526 1.00 90.75 193 GLU A N 1
ATOM 1522 C CA . GLU A 1 193 ? 13.363 10.430 -2.855 1.00 90.75 193 GLU A CA 1
ATOM 1523 C C . GLU A 1 193 ? 12.016 10.156 -3.540 1.00 90.75 193 GLU A C 1
ATOM 1525 O O . GLU A 1 193 ? 11.909 10.308 -4.755 1.00 90.75 193 GLU A O 1
ATOM 1530 N N . MET A 1 194 ? 10.983 9.772 -2.779 1.00 94.94 194 MET A N 1
ATOM 1531 C CA . MET A 1 194 ? 9.628 9.599 -3.318 1.00 94.94 194 MET A CA 1
ATOM 1532 C C . MET A 1 194 ? 9.035 10.945 -3.750 1.00 94.94 194 MET A C 1
ATOM 1534 O O . MET A 1 194 ? 8.388 11.029 -4.791 1.00 94.94 194 MET A O 1
ATOM 1538 N N . VAL A 1 195 ? 9.290 12.008 -2.982 1.00 95.19 195 VAL A N 1
ATOM 1539 C CA . VAL A 1 195 ? 8.881 13.377 -3.328 1.00 95.19 195 VAL A CA 1
ATOM 1540 C C . VAL A 1 195 ? 9.626 13.880 -4.571 1.00 95.19 195 VAL A C 1
ATOM 1542 O O . VAL A 1 195 ? 9.008 14.441 -5.475 1.00 95.19 195 VAL A O 1
ATOM 1545 N N . ASP A 1 196 ? 10.922 13.600 -4.692 1.00 93.75 196 ASP A N 1
ATOM 1546 C CA . ASP A 1 196 ? 11.747 13.982 -5.845 1.00 93.75 196 ASP A CA 1
ATOM 1547 C C . ASP A 1 196 ? 11.313 13.268 -7.140 1.00 93.75 196 ASP A C 1
ATOM 1549 O O . ASP A 1 196 ? 11.361 13.855 -8.224 1.00 93.75 196 ASP A O 1
ATOM 1553 N N . VAL A 1 197 ? 10.826 12.023 -7.053 1.00 94.31 197 VAL A N 1
ATOM 1554 C CA . VAL A 1 197 ? 10.181 11.327 -8.186 1.00 94.31 197 VAL A CA 1
ATOM 1555 C C . VAL A 1 197 ? 8.956 12.094 -8.695 1.00 94.31 197 VAL A C 1
ATOM 1557 O O . VAL A 1 197 ? 8.714 12.130 -9.904 1.00 94.31 197 VAL A O 1
ATOM 1560 N N . MET A 1 198 ? 8.211 12.731 -7.789 1.00 96.00 198 MET A N 1
ATOM 1561 C CA . MET A 1 198 ? 7.029 13.549 -8.084 1.00 96.00 198 MET A CA 1
ATOM 1562 C C . MET A 1 198 ? 7.377 15.014 -8.417 1.00 96.00 198 MET A C 1
ATOM 1564 O O . MET A 1 198 ? 6.490 15.859 -8.540 1.00 96.00 198 MET A O 1
ATOM 1568 N N . GLY A 1 199 ? 8.661 15.327 -8.618 1.00 92.94 199 GLY A N 1
ATOM 1569 C CA . GLY A 1 199 ? 9.120 16.664 -8.996 1.00 92.94 199 GLY A CA 1
ATOM 1570 C C . GLY A 1 199 ? 9.329 17.623 -7.822 1.00 92.94 199 GLY A C 1
ATOM 1571 O O . GLY A 1 199 ? 9.373 18.831 -8.043 1.00 92.94 199 GLY A O 1
ATOM 1572 N N . GLY A 1 200 ? 9.472 17.105 -6.599 1.00 93.38 200 GLY A N 1
ATOM 1573 C CA . GLY A 1 200 ? 9.717 17.902 -5.397 1.00 93.38 200 GLY A CA 1
ATOM 1574 C C . GLY A 1 200 ? 8.434 18.420 -4.735 1.00 93.38 200 GLY A C 1
ATOM 1575 O O . GLY A 1 200 ? 7.338 18.278 -5.271 1.00 93.38 200 GLY A O 1
ATOM 1576 N N . GLU A 1 201 ? 8.572 19.067 -3.573 1.00 90.69 201 GLU A N 1
ATOM 1577 C CA . GLU A 1 201 ? 7.432 19.580 -2.785 1.00 90.69 201 GLU A CA 1
ATOM 1578 C C . GLU A 1 201 ? 6.613 20.660 -3.516 1.00 90.69 201 GLU A C 1
ATOM 1580 O O . GLU A 1 201 ? 5.418 20.791 -3.279 1.00 90.69 201 GLU A O 1
ATOM 1585 N N . GLY A 1 202 ? 7.235 21.416 -4.429 1.00 90.25 202 GLY A N 1
ATOM 1586 C CA . GLY A 1 202 ? 6.549 22.377 -5.305 1.00 90.25 202 GLY A CA 1
ATOM 1587 C C . GLY A 1 202 ? 6.113 21.793 -6.656 1.00 90.25 202 GLY A C 1
ATOM 1588 O O . GLY A 1 202 ? 5.682 22.536 -7.538 1.00 90.25 202 GLY A O 1
ATOM 1589 N N . GLY A 1 203 ? 6.290 20.486 -6.864 1.00 93.31 203 GLY A N 1
ATOM 1590 C CA . GLY A 1 203 ? 6.007 19.811 -8.124 1.00 93.31 203 GLY A CA 1
ATOM 1591 C C . GLY A 1 203 ? 4.512 19.576 -8.342 1.00 93.31 203 GLY A C 1
ATOM 1592 O O . GLY A 1 203 ? 3.779 19.206 -7.427 1.00 93.31 203 GLY A O 1
ATOM 1593 N N . ARG A 1 204 ? 4.055 19.703 -9.595 1.00 96.50 204 ARG A N 1
ATOM 1594 C CA . ARG A 1 204 ? 2.652 19.443 -9.971 1.00 96.50 204 ARG A CA 1
ATOM 1595 C C . ARG A 1 204 ? 2.176 18.044 -9.550 1.00 96.50 204 ARG A C 1
ATOM 1597 O O . ARG A 1 204 ? 1.075 17.914 -9.029 1.00 96.50 204 ARG A O 1
ATOM 1604 N N . LEU A 1 205 ? 2.994 17.009 -9.764 1.00 96.75 205 LEU A N 1
ATOM 1605 C CA . LEU A 1 205 ? 2.630 15.634 -9.397 1.00 96.75 205 LEU A CA 1
ATOM 1606 C C . LEU A 1 205 ? 2.530 15.450 -7.877 1.00 96.75 205 LEU A C 1
ATOM 1608 O O . LEU A 1 205 ? 1.731 14.639 -7.423 1.00 96.75 205 LEU A O 1
ATOM 1612 N N . PHE A 1 206 ? 3.294 16.205 -7.084 1.00 97.69 206 PHE A N 1
ATOM 1613 C CA . PHE A 1 206 ? 3.181 16.166 -5.627 1.00 97.69 206 PHE A CA 1
ATOM 1614 C C . PHE A 1 206 ? 1.886 16.829 -5.126 1.00 97.69 206 PHE A C 1
ATOM 1616 O O . PHE A 1 206 ? 1.246 16.339 -4.196 1.00 97.69 206 PHE A O 1
ATOM 1623 N N . GLU A 1 207 ? 1.429 17.900 -5.777 1.00 97.88 207 GLU A N 1
ATOM 1624 C CA . GLU A 1 207 ? 0.091 18.452 -5.519 1.00 97.88 207 GLU A CA 1
ATOM 1625 C C . GLU A 1 207 ? -1.018 17.455 -5.893 1.00 97.88 207 GLU A C 1
ATOM 1627 O O . GLU A 1 207 ? -1.965 17.248 -5.132 1.00 97.88 207 GLU A O 1
ATOM 1632 N N . GLU A 1 208 ? -0.888 16.776 -7.036 1.00 98.25 208 GLU A N 1
ATOM 1633 C CA . GLU A 1 208 ? -1.812 15.709 -7.442 1.00 98.25 208 GLU A CA 1
ATOM 1634 C C . GLU A 1 208 ? -1.799 14.531 -6.451 1.00 98.25 208 GLU A C 1
ATOM 1636 O O . GLU A 1 208 ? -2.867 14.040 -6.086 1.00 98.25 208 GLU A O 1
ATOM 1641 N N . PHE A 1 209 ? -0.629 14.151 -5.926 1.00 98.62 209 PHE A N 1
ATOM 1642 C CA . PHE A 1 209 ? -0.482 13.162 -4.853 1.00 98.62 209 PHE A CA 1
ATOM 1643 C C . PHE A 1 209 ? -1.280 13.543 -3.602 1.00 98.62 209 PHE A C 1
ATOM 1645 O O . PHE A 1 209 ? -2.040 12.719 -3.084 1.00 98.62 209 PHE A O 1
ATOM 1652 N N . LYS A 1 210 ? -1.148 14.792 -3.131 1.00 98.38 210 LYS A N 1
ATOM 1653 C CA . LYS A 1 210 ? -1.890 15.284 -1.959 1.00 98.38 210 LYS A CA 1
ATOM 1654 C C . LYS A 1 210 ? -3.395 15.210 -2.179 1.00 98.38 210 LYS A C 1
ATOM 1656 O O . LYS A 1 210 ? -4.118 14.660 -1.347 1.00 98.38 210 LYS A O 1
ATOM 1661 N N . ASN A 1 211 ? -3.853 15.696 -3.330 1.00 98.38 211 ASN A N 1
ATOM 1662 C CA . ASN A 1 211 ? -5.261 15.645 -3.705 1.00 98.38 211 ASN A CA 1
ATOM 1663 C C . ASN A 1 211 ? -5.775 14.201 -3.762 1.00 98.38 211 ASN A C 1
ATOM 1665 O O . ASN A 1 211 ? -6.847 13.907 -3.231 1.00 98.38 211 ASN A O 1
ATOM 1669 N N . MET A 1 212 ? -5.002 13.286 -4.350 1.00 98.75 212 MET A N 1
ATOM 1670 C CA . MET A 1 212 ? -5.386 11.883 -4.473 1.00 98.75 212 MET A CA 1
ATOM 1671 C C . MET A 1 212 ? -5.443 11.176 -3.114 1.00 98.75 212 MET A C 1
ATOM 1673 O O . MET A 1 212 ? -6.398 10.452 -2.837 1.00 98.75 212 MET A O 1
ATOM 1677 N N . CYS A 1 213 ? -4.486 11.447 -2.223 1.00 98.75 213 CYS A N 1
ATOM 1678 C CA . CYS A 1 213 ? -4.510 10.983 -0.836 1.00 98.75 213 CYS A CA 1
ATOM 1679 C C . CYS A 1 213 ? -5.792 11.416 -0.110 1.00 98.75 213 CYS A C 1
ATOM 1681 O O . CYS A 1 213 ? -6.482 10.592 0.493 1.00 98.75 213 CYS A O 1
ATOM 1683 N N . VAL A 1 214 ? -6.151 12.699 -0.213 1.00 98.75 214 VAL A N 1
ATOM 1684 C CA . VAL A 1 214 ? -7.383 13.238 0.376 1.00 98.75 214 VAL A CA 1
ATOM 1685 C C . VAL A 1 214 ? -8.619 12.566 -0.226 1.00 98.75 214 VAL A C 1
ATOM 1687 O O . VAL A 1 214 ? -9.525 12.186 0.515 1.00 98.75 214 VAL A O 1
ATOM 1690 N N . MET A 1 215 ? -8.671 12.376 -1.549 1.00 98.81 215 MET A N 1
ATOM 1691 C CA . MET A 1 215 ? -9.788 11.688 -2.209 1.00 98.81 215 MET A CA 1
ATOM 1692 C C . MET A 1 215 ? -9.943 10.245 -1.717 1.00 98.81 215 MET A C 1
ATOM 1694 O O . MET A 1 215 ? -11.045 9.860 -1.324 1.00 98.81 215 MET A O 1
ATOM 1698 N N . CYS A 1 216 ? -8.852 9.479 -1.663 1.00 98.88 216 CYS A N 1
ATOM 1699 C CA . CYS A 1 216 ? -8.839 8.116 -1.135 1.00 98.88 216 CYS A CA 1
ATOM 1700 C C . CYS A 1 216 ? -9.280 8.063 0.331 1.00 98.88 216 CYS A C 1
ATOM 1702 O O . CYS A 1 216 ? -10.118 7.238 0.692 1.00 98.88 216 CYS A O 1
ATOM 1704 N N . TYR A 1 217 ? -8.772 8.962 1.179 1.00 98.88 217 TYR A N 1
ATOM 1705 C CA . TYR A 1 217 ? -9.154 9.022 2.590 1.00 98.88 217 TYR A CA 1
ATOM 1706 C C . TYR A 1 217 ? -10.641 9.344 2.762 1.00 98.88 217 TYR A C 1
ATOM 1708 O O . TYR A 1 217 ? -11.357 8.647 3.481 1.00 98.88 217 TYR A O 1
ATOM 1716 N N . LEU A 1 218 ? -11.137 10.372 2.070 1.00 98.81 218 LEU A N 1
ATOM 1717 C CA . LEU A 1 218 ? -12.547 10.750 2.118 1.00 98.81 218 LEU A CA 1
ATOM 1718 C C . LEU A 1 218 ? -13.464 9.647 1.589 1.00 98.81 218 LEU A C 1
ATOM 1720 O O . LEU A 1 218 ? -14.565 9.487 2.116 1.00 98.81 218 LEU A O 1
ATOM 1724 N N . GLU A 1 219 ? -13.034 8.897 0.575 1.00 98.81 219 GLU A N 1
ATOM 1725 C CA . GLU A 1 219 ? -13.797 7.759 0.073 1.00 98.81 219 GLU A CA 1
ATOM 1726 C C . GLU A 1 219 ? -13.813 6.617 1.089 1.00 98.81 219 GLU A C 1
ATOM 1728 O O . GLU A 1 219 ? -14.890 6.167 1.467 1.00 98.81 219 GLU A O 1
ATOM 1733 N N . ALA A 1 220 ? -12.658 6.224 1.632 1.00 98.75 220 ALA A N 1
ATOM 1734 C CA . ALA A 1 220 ? -12.565 5.200 2.672 1.00 98.75 220 ALA A CA 1
ATOM 1735 C C . ALA A 1 220 ? -13.462 5.502 3.887 1.00 98.75 220 ALA A C 1
ATOM 1737 O O . ALA A 1 220 ? -14.104 4.598 4.420 1.00 98.75 220 ALA A O 1
ATOM 1738 N N . ARG A 1 221 ? -13.579 6.776 4.292 1.00 98.62 221 ARG A N 1
ATOM 1739 C CA . ARG A 1 221 ? -14.470 7.210 5.387 1.00 98.62 221 ARG A CA 1
ATOM 1740 C C . ARG A 1 221 ? -15.938 6.866 5.157 1.00 98.62 221 ARG A C 1
ATOM 1742 O O . ARG A 1 221 ? -16.625 6.541 6.121 1.00 98.62 221 ARG A O 1
ATOM 1749 N N . LYS A 1 222 ? -16.421 6.894 3.911 1.00 98.56 222 LYS A N 1
ATOM 1750 C CA . LYS A 1 222 ? -17.810 6.515 3.589 1.00 98.56 222 LYS A CA 1
ATOM 1751 C C . LYS A 1 222 ? -18.081 5.030 3.843 1.00 98.56 222 LYS A C 1
ATOM 1753 O O . LYS A 1 222 ? -19.223 4.661 4.090 1.00 98.56 222 LYS A O 1
ATOM 1758 N N . HIS A 1 223 ? -17.037 4.201 3.815 1.00 98.62 223 HIS A N 1
ATOM 1759 C CA . HIS A 1 223 ? -17.105 2.748 4.001 1.00 98.62 223 HIS A CA 1
ATOM 1760 C C . HIS A 1 223 ? -16.507 2.298 5.342 1.00 98.62 223 HIS A C 1
ATOM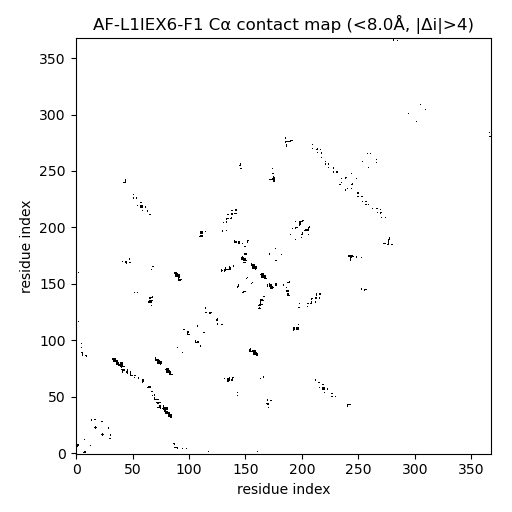 1762 O O . HIS A 1 223 ? -16.274 1.108 5.544 1.00 98.62 223 HIS A O 1
ATOM 1768 N N . ALA A 1 224 ? -16.282 3.226 6.283 1.00 98.44 224 ALA A N 1
ATOM 1769 C CA . ALA A 1 224 ? -15.646 2.935 7.568 1.00 98.44 224 ALA A CA 1
ATOM 1770 C C . ALA A 1 224 ? -16.351 1.806 8.334 1.00 98.44 224 ALA A C 1
ATOM 1772 O O . ALA A 1 224 ? -15.683 0.931 8.871 1.00 98.44 224 ALA A O 1
ATOM 1773 N N . HIS A 1 225 ? -17.688 1.777 8.330 1.00 97.81 225 HIS A N 1
ATOM 1774 C CA . HIS A 1 225 ? -18.456 0.721 8.993 1.00 97.81 225 HIS A CA 1
ATOM 1775 C C . HIS A 1 225 ? -18.163 -0.674 8.418 1.00 97.81 225 HIS A C 1
ATOM 1777 O O . HIS A 1 225 ? -17.934 -1.606 9.180 1.00 97.81 225 HIS A O 1
ATOM 1783 N N . GLN A 1 226 ? -18.101 -0.813 7.089 1.00 98.25 226 GLN A N 1
ATOM 1784 C CA . GLN A 1 226 ? -17.787 -2.087 6.435 1.00 98.25 226 GLN A CA 1
ATOM 1785 C C . GLN A 1 226 ? -16.367 -2.556 6.778 1.00 98.25 226 GLN A C 1
ATOM 1787 O O . GLN A 1 226 ? -16.153 -3.731 7.073 1.00 98.25 226 GLN A O 1
ATOM 1792 N N . ILE A 1 227 ? -15.403 -1.632 6.763 1.00 98.56 227 ILE A N 1
ATOM 1793 C CA . ILE A 1 227 ? -14.006 -1.931 7.092 1.00 98.56 227 ILE A CA 1
ATOM 1794 C C . ILE A 1 227 ? -13.886 -2.343 8.570 1.00 98.56 227 ILE A C 1
ATOM 1796 O O . ILE A 1 227 ? -13.269 -3.362 8.871 1.00 98.56 227 ILE A O 1
ATOM 1800 N N . LEU A 1 228 ? -14.501 -1.591 9.489 1.00 98.25 228 LEU A N 1
ATOM 1801 C CA . LEU A 1 228 ? -14.494 -1.889 10.927 1.00 98.25 228 LEU A CA 1
ATOM 1802 C C . LEU A 1 228 ? -15.178 -3.227 11.234 1.00 98.25 228 LEU A C 1
ATOM 1804 O O . LEU A 1 228 ? -14.644 -4.009 12.013 1.00 98.25 228 LEU A O 1
ATOM 1808 N N . MET A 1 229 ? -16.299 -3.530 10.577 1.00 98.12 229 MET A N 1
ATOM 1809 C CA . MET A 1 229 ? -17.009 -4.801 10.740 1.00 98.12 229 MET A CA 1
ATOM 1810 C C . MET A 1 229 ? -16.135 -5.998 10.349 1.00 98.12 229 MET A C 1
ATOM 1812 O O . MET A 1 229 ? -16.119 -7.012 11.041 1.00 98.12 229 MET A O 1
ATOM 1816 N N . MET A 1 230 ? -15.364 -5.884 9.266 1.00 98.00 230 MET A N 1
ATOM 1817 C CA . MET A 1 230 ? -14.436 -6.936 8.849 1.00 98.00 230 MET A CA 1
ATOM 1818 C C . MET A 1 230 ? -13.345 -7.191 9.901 1.00 98.00 230 MET A C 1
ATOM 1820 O O . MET A 1 230 ? -12.987 -8.341 10.164 1.00 98.00 230 MET A O 1
ATOM 1824 N N . VAL A 1 231 ? -12.851 -6.126 10.538 1.00 97.75 231 VAL A N 1
ATOM 1825 C CA . VAL A 1 231 ? -11.896 -6.211 11.652 1.00 97.75 231 VAL A CA 1
ATOM 1826 C C . VAL A 1 231 ? -12.542 -6.838 12.883 1.00 97.75 231 VAL A C 1
ATOM 1828 O O . VAL A 1 231 ? -11.951 -7.722 13.496 1.00 97.75 231 VAL A O 1
ATOM 1831 N N . GLU A 1 232 ? -13.766 -6.442 13.217 1.00 97.12 232 GLU A N 1
ATOM 1832 C CA . GLU A 1 232 ? -14.506 -6.957 14.367 1.00 97.12 232 GLU A CA 1
ATOM 1833 C C . GLU A 1 232 ? -14.802 -8.459 14.251 1.00 97.12 232 GLU A C 1
ATOM 1835 O O . GLU A 1 232 ? -14.514 -9.210 15.185 1.00 97.12 232 GLU A O 1
ATOM 1840 N N . ILE A 1 233 ? -15.299 -8.912 13.095 1.00 97.50 233 ILE A N 1
ATOM 1841 C CA . ILE A 1 233 ? -15.584 -10.331 12.832 1.00 97.50 233 ILE A CA 1
ATOM 1842 C C . ILE A 1 233 ? -14.296 -11.156 12.890 1.00 97.50 233 ILE A C 1
ATOM 1844 O O . ILE A 1 233 ? -14.264 -12.211 13.526 1.00 97.50 233 ILE A O 1
ATOM 1848 N N . THR A 1 234 ? -13.218 -10.672 12.266 1.00 96.94 234 THR A N 1
ATOM 1849 C CA . THR A 1 234 ? -11.932 -11.387 12.274 1.00 96.94 234 THR A CA 1
ATOM 1850 C C . THR A 1 234 ? -11.371 -11.477 13.688 1.00 96.94 234 THR A C 1
ATOM 1852 O O . THR A 1 234 ? -10.924 -12.546 14.093 1.00 96.94 234 THR A O 1
ATOM 1855 N N . ARG A 1 235 ? -11.467 -10.402 14.478 1.00 95.69 235 ARG A N 1
ATOM 1856 C CA . ARG A 1 235 ? -11.063 -10.397 15.889 1.00 95.69 235 ARG A CA 1
ATOM 1857 C C . ARG A 1 235 ? -11.849 -11.403 16.723 1.00 95.69 235 ARG A C 1
ATOM 1859 O O . ARG A 1 235 ? -11.267 -12.060 17.577 1.00 95.69 235 ARG A O 1
ATOM 1866 N N . ALA A 1 236 ? -13.155 -11.526 16.492 1.00 95.56 236 ALA A N 1
ATOM 1867 C CA . ALA A 1 236 ? -13.986 -12.496 17.200 1.00 95.56 236 ALA A CA 1
ATOM 1868 C C . ALA A 1 236 ? -13.633 -13.950 16.832 1.00 95.56 236 ALA A C 1
ATOM 1870 O O . ALA A 1 236 ? -13.664 -14.819 17.700 1.00 95.56 236 ALA A O 1
ATOM 1871 N N . GLY A 1 237 ? -13.287 -14.212 15.566 1.00 95.50 237 GLY A N 1
ATOM 1872 C CA . GLY A 1 237 ? -12.938 -15.552 15.081 1.00 95.50 237 GLY A CA 1
ATOM 1873 C C . GLY A 1 237 ? -11.480 -15.969 15.306 1.00 95.50 237 GLY A C 1
ATOM 1874 O O . GLY A 1 237 ? -11.206 -17.160 15.410 1.00 95.50 237 GLY A O 1
ATOM 1875 N N . GLN A 1 238 ? -10.550 -15.013 15.367 1.00 94.62 238 GLN A N 1
ATOM 1876 C CA . GLN A 1 238 ? -9.106 -15.241 15.524 1.00 94.62 238 GLN A CA 1
ATOM 1877 C C . GLN A 1 238 ? -8.504 -14.256 16.546 1.00 94.62 238 GLN A C 1
ATOM 1879 O O . GLN A 1 238 ? -7.681 -13.408 16.190 1.00 94.62 238 GLN A O 1
ATOM 1884 N N . PRO A 1 239 ? -8.930 -14.311 17.822 1.00 93.44 239 PRO A N 1
ATOM 1885 C CA . PRO A 1 239 ? -8.503 -13.356 18.848 1.00 93.44 239 PRO A CA 1
ATOM 1886 C C . PRO A 1 239 ? -7.018 -13.473 19.219 1.00 93.44 239 PRO A C 1
ATOM 1888 O O . PRO A 1 239 ? -6.478 -12.577 19.861 1.00 93.44 239 PRO A O 1
ATOM 1891 N N . ASP A 1 240 ? -6.366 -14.573 18.839 1.00 93.69 240 ASP A N 1
ATOM 1892 C CA . ASP A 1 240 ? -4.956 -14.858 19.088 1.00 93.69 240 ASP A CA 1
ATOM 1893 C C . ASP A 1 240 ? -4.001 -14.156 18.108 1.00 93.69 240 ASP A C 1
ATOM 1895 O O . ASP A 1 240 ? -2.790 -14.178 18.328 1.00 93.69 240 ASP A O 1
ATOM 1899 N N . LEU A 1 241 ? -4.511 -13.505 17.050 1.00 94.38 241 LEU A N 1
ATOM 1900 C CA . LEU A 1 241 ? -3.654 -12.774 16.115 1.00 94.38 241 LEU A CA 1
ATOM 1901 C C . LEU A 1 241 ? -2.929 -11.604 16.804 1.00 94.38 241 LEU A C 1
ATOM 1903 O O . LEU A 1 241 ? -3.559 -10.827 17.532 1.00 94.38 241 LEU A O 1
ATOM 1907 N N . PRO A 1 242 ? -1.631 -11.382 16.512 1.00 92.44 242 PRO A N 1
ATOM 1908 C CA . PRO A 1 242 ? -0.850 -10.330 17.171 1.00 92.44 242 PRO A CA 1
ATOM 1909 C C . PRO A 1 242 ? -1.441 -8.918 17.017 1.00 92.44 242 PRO A C 1
A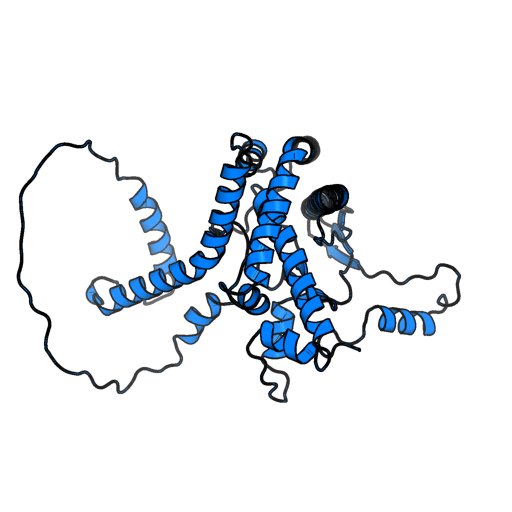TOM 1911 O O . PRO A 1 242 ? -1.318 -8.081 17.917 1.00 92.44 242 PRO A O 1
ATOM 1914 N N . CYS A 1 243 ? -2.126 -8.644 15.902 1.00 93.44 243 CYS A N 1
ATOM 1915 C CA . CYS A 1 243 ? -2.781 -7.364 15.614 1.00 93.44 243 CYS A CA 1
ATOM 1916 C C . CYS A 1 243 ? -4.034 -7.067 16.459 1.00 93.44 243 CYS A C 1
ATOM 1918 O O 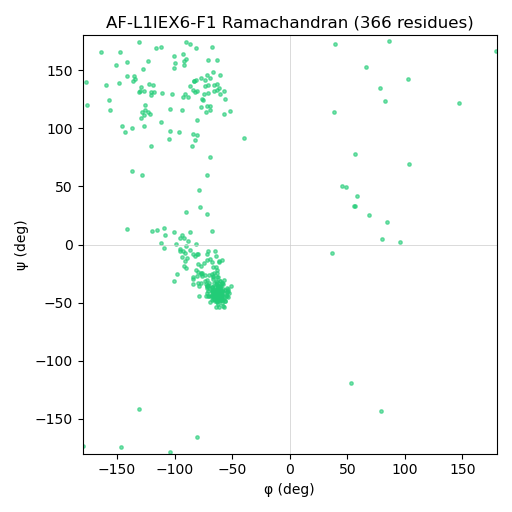. CYS A 1 243 ? -4.562 -5.958 16.362 1.00 93.44 243 CYS A O 1
ATOM 1920 N N . PHE A 1 244 ? -4.486 -8.013 17.292 1.00 94.81 244 PHE A N 1
ATOM 1921 C CA . PHE A 1 244 ? -5.646 -7.877 18.184 1.00 94.81 244 PHE A CA 1
ATOM 1922 C C . PHE A 1 244 ? -5.301 -7.929 19.674 1.00 94.81 244 PHE A C 1
ATOM 1924 O O . PHE A 1 244 ? -6.187 -8.006 20.525 1.00 94.81 244 PHE A O 1
ATOM 1931 N N . THR A 1 245 ? -4.015 -7.833 20.001 1.00 87.06 245 THR A N 1
ATOM 1932 C CA . THR A 1 245 ? -3.517 -7.791 21.382 1.00 87.06 245 THR A CA 1
ATOM 1933 C C . THR A 1 245 ? -4.090 -6.623 22.193 1.00 87.06 245 THR A C 1
ATOM 1935 O O . THR A 1 245 ? -4.332 -6.770 23.393 1.00 87.06 245 THR A O 1
ATOM 1938 N N . SER A 1 246 ? -4.352 -5.473 21.559 1.00 87.31 246 SER A N 1
ATOM 1939 C CA . SER A 1 246 ? -4.998 -4.335 22.220 1.00 87.31 246 SER A CA 1
ATOM 1940 C C . SER A 1 246 ? -6.520 -4.491 22.260 1.00 87.31 246 SER A C 1
ATOM 1942 O O . SER A 1 246 ? -7.172 -4.707 21.238 1.00 87.31 246 SER A O 1
ATOM 1944 N N . ARG A 1 247 ? -7.115 -4.282 23.443 1.00 86.56 247 ARG A N 1
ATOM 1945 C CA . ARG A 1 247 ? -8.580 -4.265 23.615 1.00 86.56 247 ARG A CA 1
ATOM 1946 C C . ARG A 1 247 ? -9.243 -3.072 22.918 1.00 86.56 247 ARG A C 1
ATOM 1948 O O . ARG A 1 247 ? -10.406 -3.182 22.544 1.00 86.56 247 ARG A O 1
ATOM 1955 N N . THR A 1 248 ? -8.502 -1.985 22.712 1.00 91.50 248 THR A N 1
ATOM 1956 C CA . THR A 1 248 ? -8.964 -0.721 22.114 1.00 91.50 248 THR A CA 1
ATOM 1957 C C . THR A 1 248 ? -8.730 -0.655 20.603 1.00 91.50 248 THR A C 1
ATOM 1959 O O . THR A 1 248 ? -8.963 0.380 19.992 1.00 91.50 248 THR A O 1
ATOM 1962 N N . VAL A 1 249 ? -8.314 -1.754 19.957 1.00 92.62 249 VAL A N 1
ATOM 1963 C CA . VAL A 1 249 ? -7.937 -1.772 18.529 1.00 92.62 249 VAL A CA 1
ATOM 1964 C C . VAL A 1 249 ? -9.017 -1.215 17.587 1.00 92.62 249 VAL A C 1
ATOM 1966 O O . VAL A 1 249 ? -8.702 -0.490 16.642 1.00 92.62 249 VAL A O 1
ATOM 1969 N N . LEU A 1 250 ? -10.293 -1.523 17.848 1.00 94.56 250 LEU A N 1
ATOM 1970 C CA . LEU A 1 250 ? -11.422 -1.025 17.054 1.00 94.56 250 LEU A CA 1
ATOM 1971 C C . LEU A 1 250 ? -11.665 0.469 17.291 1.00 94.56 250 LEU A C 1
ATOM 1973 O O . LEU A 1 250 ? -11.886 1.204 16.332 1.00 94.56 250 LEU A O 1
ATOM 1977 N N . GLU A 1 251 ? -11.576 0.918 18.544 1.00 95.00 251 GLU A N 1
ATOM 1978 C CA . GLU A 1 251 ? -11.739 2.324 18.932 1.00 95.00 251 GLU A CA 1
ATOM 1979 C C . GLU A 1 251 ? -10.634 3.179 18.303 1.00 95.00 251 GLU A C 1
ATOM 1981 O O . GLU A 1 251 ? -10.917 4.141 17.591 1.00 95.00 251 GLU A O 1
ATOM 1986 N N . GLU A 1 252 ? -9.377 2.754 18.442 1.00 93.81 252 GLU A N 1
ATOM 1987 C CA . GLU A 1 252 ? -8.214 3.394 17.825 1.00 93.81 252 GLU A CA 1
ATOM 1988 C C . GLU A 1 252 ? -8.344 3.458 16.299 1.00 93.81 252 GLU A C 1
ATOM 1990 O O . GLU A 1 252 ? -7.977 4.453 15.669 1.00 93.81 252 GLU A O 1
ATOM 1995 N N . MET A 1 253 ? -8.859 2.394 15.672 1.00 95.31 253 MET A N 1
ATOM 1996 C CA . MET A 1 253 ? -9.099 2.381 14.231 1.00 95.31 253 MET A CA 1
ATOM 1997 C C . MET A 1 253 ? -10.207 3.340 13.819 1.00 95.31 253 MET A C 1
ATOM 1999 O O . MET A 1 253 ? -10.035 4.097 12.861 1.00 95.31 253 MET A O 1
ATOM 2003 N N . GLN A 1 254 ? -11.313 3.358 14.553 1.00 96.56 254 GLN A N 1
ATOM 2004 C CA . GLN A 1 254 ? -12.417 4.277 14.318 1.00 96.56 254 GLN A CA 1
ATOM 2005 C C . GLN A 1 254 ? -11.973 5.741 14.456 1.00 96.56 254 GLN A C 1
ATOM 2007 O O . GLN A 1 254 ? -12.351 6.584 13.635 1.00 96.56 254 GLN A O 1
ATOM 2012 N N . GLU A 1 255 ? -11.120 6.054 15.432 1.00 96.25 255 GLU A N 1
ATOM 2013 C CA . GLU A 1 255 ? -10.580 7.401 15.628 1.00 96.25 255 GLU A CA 1
ATOM 2014 C C . GLU A 1 255 ? -9.775 7.915 14.427 1.00 96.25 255 GLU A C 1
ATOM 2016 O O . GLU A 1 255 ? -9.804 9.118 14.145 1.00 96.25 255 GLU A O 1
ATOM 2021 N N . ARG A 1 256 ? -9.101 7.034 13.676 1.00 97.31 256 ARG A N 1
ATOM 2022 C CA . ARG A 1 256 ? -8.347 7.408 12.462 1.00 97.31 256 ARG A CA 1
ATOM 2023 C C . ARG A 1 256 ? -9.249 7.818 11.297 1.00 97.31 256 ARG A C 1
ATOM 2025 O O . ARG A 1 256 ? -8.863 8.644 10.469 1.00 97.31 256 ARG A O 1
ATOM 2032 N N . PHE A 1 257 ? -10.486 7.327 11.250 1.00 98.00 257 PHE A N 1
ATOM 2033 C CA . PHE A 1 257 ? -11.465 7.764 10.248 1.00 98.00 257 PHE A CA 1
ATOM 2034 C C . PHE A 1 257 ? -12.032 9.163 10.521 1.00 98.00 257 PHE A C 1
ATOM 2036 O O . PHE A 1 257 ? -12.646 9.752 9.627 1.00 98.00 257 PHE A O 1
ATOM 2043 N N . LYS A 1 258 ? -11.857 9.699 11.740 1.00 97.75 258 LYS A N 1
ATOM 2044 C CA . LYS A 1 258 ? -12.345 11.029 12.146 1.00 97.75 258 LYS A CA 1
ATOM 2045 C C . LYS A 1 258 ? -13.792 11.274 11.696 1.00 97.75 258 LYS A C 1
ATOM 2047 O O . LYS A 1 258 ? -14.100 12.274 11.045 1.00 97.75 258 LYS A O 1
ATOM 2052 N N . LEU A 1 259 ? -14.693 10.334 11.992 1.00 97.12 259 LEU A N 1
ATOM 2053 C CA . LEU A 1 259 ? -16.074 10.347 11.480 1.00 97.12 259 LEU A CA 1
ATOM 2054 C C . LEU A 1 259 ? -16.894 11.558 11.955 1.00 97.12 259 LEU A C 1
ATOM 2056 O O . LEU A 1 259 ? -17.795 11.988 11.246 1.00 97.12 259 LEU A O 1
ATOM 2060 N N . GLY A 1 260 ? -16.536 12.159 13.095 1.00 96.94 260 GLY A N 1
ATOM 2061 C CA . GLY A 1 260 ? -17.155 13.397 13.582 1.00 96.94 260 GLY A CA 1
ATOM 2062 C C . GLY A 1 260 ? -16.776 14.661 12.798 1.00 96.94 260 GLY A C 1
ATOM 2063 O O . GLY A 1 260 ? -17.422 15.693 12.958 1.00 96.94 260 GLY A O 1
ATOM 2064 N N . LEU A 1 261 ? -15.745 14.616 11.944 1.00 98.06 261 LEU A N 1
ATOM 2065 C CA . LEU A 1 261 ? -15.362 15.761 11.117 1.00 98.06 261 LEU A CA 1
ATOM 2066 C C . LEU A 1 261 ? -16.216 15.843 9.850 1.00 98.06 261 LEU A C 1
ATOM 2068 O O . LEU A 1 261 ? -16.447 14.849 9.159 1.00 98.06 261 LEU A O 1
ATOM 2072 N N . ASN A 1 262 ? -16.599 17.057 9.458 1.00 98.06 262 ASN A N 1
ATOM 2073 C CA . ASN A 1 262 ? -17.171 17.274 8.132 1.00 98.06 262 ASN A CA 1
ATOM 2074 C C . ASN A 1 262 ? -16.118 17.041 7.025 1.00 98.06 262 ASN A C 1
ATOM 2076 O O . ASN A 1 262 ? -14.920 16.899 7.285 1.00 98.06 262 ASN A O 1
ATOM 2080 N N . ARG A 1 263 ? -16.560 16.998 5.763 1.00 97.62 263 ARG A N 1
ATOM 2081 C CA . ARG A 1 263 ? -15.687 16.708 4.612 1.00 97.62 263 ARG A CA 1
ATOM 2082 C C . ARG A 1 263 ? -14.477 17.647 4.518 1.00 97.62 263 ARG A C 1
ATOM 2084 O O . ARG A 1 263 ? -13.378 17.162 4.275 1.00 97.62 263 ARG A O 1
ATOM 2091 N N . LYS A 1 264 ? -14.670 18.956 4.717 1.00 98.12 264 LYS A N 1
ATOM 2092 C CA . LYS A 1 264 ? -13.598 19.960 4.616 1.00 98.12 264 LYS A CA 1
ATOM 2093 C C . LYS A 1 264 ? -12.571 19.792 5.737 1.00 98.12 264 LYS A C 1
ATOM 2095 O O . LYS A 1 264 ? -11.384 19.727 5.460 1.00 98.12 264 LYS A O 1
ATOM 2100 N N . ALA A 1 265 ? -13.029 19.656 6.980 1.00 98.38 265 ALA A N 1
ATOM 2101 C CA . ALA A 1 265 ? -12.149 19.466 8.130 1.00 98.38 265 ALA A CA 1
ATOM 2102 C C . ALA A 1 265 ? -11.346 18.159 8.036 1.00 98.38 265 ALA A C 1
ATOM 2104 O O . ALA A 1 265 ? -10.166 18.135 8.362 1.00 98.38 265 ALA A O 1
ATOM 2105 N N . ALA A 1 266 ? -11.960 17.084 7.539 1.00 98.31 266 ALA A N 1
ATOM 2106 C CA . ALA A 1 266 ? -11.264 15.820 7.326 1.00 98.31 266 ALA A CA 1
ATOM 2107 C C . ALA A 1 266 ? -10.249 15.867 6.173 1.00 98.31 266 ALA A C 1
ATOM 2109 O O . ALA A 1 266 ? -9.222 15.200 6.255 1.00 98.31 266 ALA A O 1
ATOM 2110 N N . ALA A 1 267 ? -10.519 16.647 5.121 1.00 98.31 267 ALA A N 1
ATOM 2111 C CA . ALA A 1 267 ? -9.544 16.903 4.064 1.00 98.31 267 ALA A CA 1
ATOM 2112 C C . ALA A 1 267 ? -8.314 17.626 4.630 1.00 98.31 267 ALA A C 1
ATOM 2114 O O . ALA A 1 267 ? -7.206 17.118 4.504 1.00 98.31 267 ALA A O 1
ATOM 2115 N N . SER A 1 268 ? -8.525 18.729 5.357 1.00 98.31 268 SER A N 1
ATOM 2116 C CA . SER A 1 268 ? -7.438 19.477 6.001 1.00 98.31 268 SER A CA 1
ATOM 2117 C C . SER A 1 268 ? -6.668 18.647 7.032 1.00 98.31 268 SER A C 1
ATOM 2119 O O . SER A 1 268 ? -5.455 18.780 7.145 1.00 98.31 268 SER A O 1
ATOM 2121 N N . PHE A 1 269 ? -7.350 17.759 7.762 1.00 97.75 269 PHE A N 1
ATOM 2122 C CA . PHE A 1 269 ? -6.697 16.804 8.657 1.00 97.75 269 PHE A CA 1
ATOM 2123 C C . PHE A 1 269 ? -5.758 15.860 7.898 1.00 97.75 269 PHE A C 1
ATOM 2125 O O . PHE A 1 269 ? -4.625 15.650 8.314 1.00 97.75 269 PHE A O 1
ATOM 2132 N N . PHE A 1 270 ? -6.196 15.287 6.775 1.00 97.62 270 PHE A N 1
ATOM 2133 C CA . PHE A 1 270 ? -5.325 14.379 6.033 1.00 97.62 270 PHE A CA 1
ATOM 2134 C C . PHE A 1 270 ? -4.168 15.122 5.349 1.00 97.62 270 PHE A C 1
ATOM 2136 O O . PHE A 1 270 ? -3.051 14.615 5.312 1.00 97.62 270 PHE A O 1
ATOM 2143 N N . GLU A 1 271 ? -4.395 16.349 4.873 1.00 96.56 271 GLU A N 1
ATOM 2144 C CA . GLU A 1 271 ? -3.324 17.220 4.372 1.00 96.56 271 GLU A CA 1
ATOM 2145 C C . GLU A 1 271 ? -2.255 17.495 5.438 1.00 96.56 271 GLU A C 1
ATOM 2147 O O . GLU A 1 271 ? -1.063 17.454 5.124 1.00 96.56 271 GLU A O 1
ATOM 2152 N N . SER A 1 272 ? -2.646 17.709 6.703 1.00 95.50 272 SER A N 1
ATOM 2153 C CA . SER A 1 272 ? -1.676 17.915 7.784 1.00 95.50 272 SER A CA 1
ATOM 2154 C C . SER A 1 272 ? -0.824 16.670 8.039 1.00 95.50 272 SER A C 1
ATOM 2156 O O . SER A 1 272 ? 0.376 16.805 8.260 1.00 95.50 272 SER A O 1
ATOM 2158 N N . LEU A 1 273 ? -1.394 15.463 7.920 1.00 95.25 273 LEU A N 1
ATOM 2159 C CA . LEU A 1 273 ? -0.628 14.213 8.023 1.00 95.25 273 LEU A CA 1
ATOM 2160 C C . LEU A 1 273 ? 0.428 14.087 6.918 1.00 95.25 273 LEU A C 1
ATOM 2162 O O . LEU A 1 273 ? 1.532 13.611 7.177 1.00 95.25 273 LEU A O 1
ATOM 2166 N N . ILE A 1 274 ? 0.113 14.519 5.691 1.00 94.50 274 ILE A N 1
ATOM 2167 C CA . ILE A 1 274 ? 1.082 14.509 4.584 1.00 94.50 274 ILE A CA 1
ATOM 2168 C C . ILE A 1 274 ? 2.227 15.482 4.878 1.00 94.50 274 ILE A C 1
ATOM 2170 O O . ILE A 1 274 ? 3.395 15.139 4.705 1.00 94.50 274 ILE A O 1
ATOM 2174 N N . HIS A 1 275 ? 1.898 16.679 5.363 1.00 91.00 275 HIS A N 1
ATOM 2175 C CA . HIS A 1 275 ? 2.893 17.675 5.744 1.00 91.00 275 HIS A CA 1
ATOM 2176 C C . HIS A 1 275 ? 3.797 17.180 6.887 1.00 91.00 275 HIS A C 1
ATOM 2178 O O . HIS A 1 275 ? 5.019 17.307 6.813 1.00 91.00 275 HIS A O 1
ATOM 2184 N N . GLU A 1 276 ? 3.226 16.544 7.912 1.00 89.25 276 GLU A N 1
ATOM 2185 C CA . GLU A 1 276 ? 3.988 15.906 8.992 1.00 89.25 276 GLU A CA 1
ATOM 2186 C C . GLU A 1 276 ? 4.915 14.801 8.468 1.00 89.25 276 GLU A C 1
ATOM 2188 O O . GLU A 1 276 ? 6.084 14.746 8.859 1.00 89.25 276 GLU A O 1
ATOM 2193 N N . ALA A 1 277 ? 4.436 13.962 7.543 1.00 88.31 277 ALA A N 1
ATOM 2194 C CA . ALA A 1 277 ? 5.244 12.912 6.926 1.00 88.31 277 ALA A CA 1
ATOM 2195 C C . ALA A 1 277 ? 6.458 13.478 6.161 1.00 88.31 277 ALA A C 1
ATOM 2197 O O . ALA A 1 277 ? 7.540 12.897 6.240 1.00 88.31 277 ALA A O 1
ATOM 2198 N N . CYS A 1 278 ? 6.317 14.633 5.496 1.00 85.94 278 CYS A N 1
ATOM 2199 C CA . CYS A 1 278 ? 7.434 15.331 4.850 1.00 85.94 278 CYS A CA 1
ATOM 2200 C C . CYS A 1 278 ? 8.425 15.943 5.852 1.00 85.94 278 CYS A C 1
ATOM 2202 O O . CYS A 1 278 ? 9.629 15.933 5.602 1.00 85.94 278 CYS A O 1
ATOM 2204 N N . LEU A 1 279 ? 7.942 16.487 6.976 1.00 81.50 279 LEU A N 1
ATOM 2205 C CA . LEU A 1 279 ? 8.771 17.243 7.923 1.00 81.50 279 LEU A CA 1
ATOM 2206 C C . LEU A 1 279 ? 9.536 16.386 8.934 1.00 81.50 279 LEU A C 1
ATOM 2208 O O . LEU A 1 279 ? 10.607 16.791 9.393 1.00 81.50 279 LEU A O 1
ATOM 2212 N N . LEU A 1 280 ? 9.009 15.217 9.304 1.00 75.75 280 LEU A N 1
ATOM 2213 C CA . LEU A 1 280 ? 9.604 14.358 10.334 1.00 75.75 280 LEU A CA 1
ATOM 2214 C C . LEU A 1 280 ? 11.097 1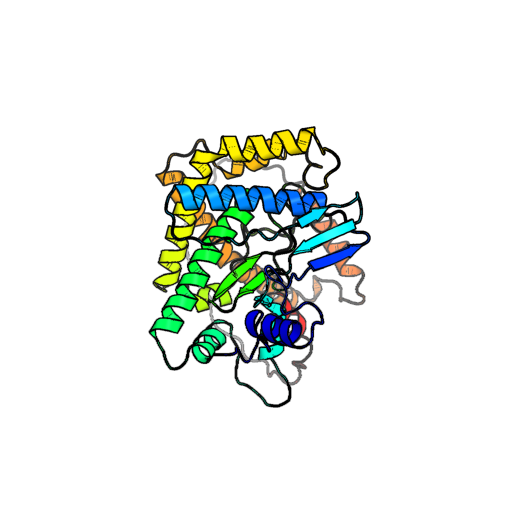4.035 10.109 1.00 75.75 280 LEU A C 1
ATOM 2216 O O . LEU A 1 280 ? 11.855 14.129 11.080 1.00 75.75 280 LEU A O 1
ATOM 2220 N N . PRO A 1 281 ? 11.569 13.735 8.881 1.00 71.75 281 PRO A N 1
ATOM 2221 C CA . PRO A 1 281 ? 12.995 13.534 8.617 1.00 71.75 281 PRO A CA 1
ATOM 2222 C C . PRO A 1 281 ? 13.856 14.764 8.948 1.00 71.75 281 PRO A C 1
ATOM 2224 O O . PRO A 1 281 ? 14.937 14.627 9.523 1.00 71.75 281 PRO A O 1
ATOM 2227 N N . TYR A 1 282 ? 13.373 15.972 8.638 1.00 75.50 282 TYR A N 1
ATOM 2228 C CA . TYR A 1 282 ? 14.093 17.219 8.914 1.00 75.50 282 TYR A CA 1
ATOM 2229 C C . TYR A 1 282 ? 14.134 17.536 10.410 1.00 75.50 282 TYR A C 1
ATOM 2231 O O . TYR A 1 282 ? 15.168 17.960 10.922 1.00 75.50 282 TYR A O 1
ATOM 2239 N N . LEU A 1 283 ? 13.033 17.292 11.126 1.00 75.06 283 LEU A N 1
ATOM 2240 C CA . LEU A 1 283 ? 12.955 17.502 12.573 1.00 75.06 283 LEU A CA 1
ATOM 2241 C C . LEU A 1 283 ? 13.887 16.556 13.337 1.00 75.06 283 LEU A C 1
ATOM 2243 O O . LEU A 1 283 ? 14.554 16.979 14.280 1.00 75.06 283 LEU A O 1
ATOM 2247 N N . LEU A 1 284 ? 13.970 15.292 12.912 1.00 72.75 284 LEU A N 1
ATOM 2248 C CA . LEU A 1 284 ? 14.917 14.326 13.469 1.00 72.75 284 LEU A CA 1
ATOM 2249 C C . LEU A 1 284 ? 16.362 14.760 13.218 1.00 72.75 284 LEU A C 1
ATOM 2251 O O . LEU A 1 284 ? 17.166 14.746 14.148 1.00 72.75 284 LEU A O 1
ATOM 2255 N N . LEU A 1 285 ? 16.681 15.205 11.999 1.00 75.50 285 LEU A N 1
ATOM 2256 C CA . LEU A 1 285 ? 18.013 15.710 11.676 1.00 75.50 285 LEU A CA 1
ATOM 2257 C C . LEU A 1 285 ? 18.370 16.939 12.523 1.00 75.50 285 LEU A C 1
ATOM 2259 O O . LEU A 1 285 ? 19.466 16.999 13.074 1.00 75.50 285 LEU A O 1
ATOM 2263 N N . LEU A 1 286 ? 17.445 17.890 12.677 1.00 79.00 286 LEU A N 1
ATOM 2264 C CA . LEU A 1 286 ? 17.652 19.079 13.501 1.00 79.00 286 LEU A CA 1
ATOM 2265 C C . LEU A 1 286 ? 17.876 18.709 14.972 1.00 79.00 286 LEU A C 1
ATOM 2267 O O . LEU A 1 286 ? 18.782 19.247 15.600 1.00 79.00 286 LEU A O 1
ATOM 2271 N N . LEU A 1 287 ? 17.100 17.766 15.512 1.00 81.19 287 LEU A N 1
ATOM 2272 C CA . LEU A 1 287 ? 17.273 17.277 16.880 1.00 81.19 287 LEU A CA 1
ATOM 2273 C C . LEU A 1 287 ? 18.640 16.605 17.067 1.00 81.19 287 LEU A C 1
ATOM 2275 O O . LEU A 1 287 ? 19.323 16.880 18.049 1.00 81.19 287 LEU A O 1
ATOM 2279 N N . VAL A 1 288 ? 19.068 15.771 16.116 1.00 81.38 288 VAL A N 1
ATOM 2280 C CA . VAL A 1 288 ? 20.398 15.143 16.141 1.00 81.38 288 VAL A CA 1
ATOM 2281 C C . VAL A 1 288 ? 21.500 16.201 16.077 1.00 81.38 288 VAL A C 1
ATOM 2283 O O . VAL A 1 288 ? 22.432 16.148 16.875 1.00 81.38 288 VAL A O 1
ATOM 2286 N N . LEU A 1 289 ? 21.384 17.197 15.195 1.00 84.19 289 LEU A N 1
ATOM 2287 C CA . LEU A 1 289 ? 22.346 18.299 15.095 1.00 84.19 289 LEU A CA 1
ATOM 2288 C C . LEU A 1 289 ? 22.392 19.146 16.372 1.00 84.19 289 LEU A C 1
ATOM 2290 O O . LEU A 1 289 ? 23.477 19.504 16.819 1.00 84.19 289 LEU A O 1
ATOM 2294 N N . LEU A 1 290 ? 21.243 19.431 16.990 1.00 85.81 290 LEU A N 1
ATOM 2295 C CA . LEU A 1 290 ? 21.162 20.151 18.264 1.00 85.81 290 LEU A CA 1
ATOM 2296 C C . LEU A 1 290 ? 21.798 19.354 19.408 1.00 85.81 290 LEU A C 1
ATOM 2298 O O . LEU A 1 290 ? 22.531 19.928 20.209 1.00 85.81 290 LEU A O 1
ATOM 2302 N N . LEU A 1 291 ? 21.560 18.041 19.475 1.00 85.06 291 LEU A N 1
ATOM 2303 C CA . LEU A 1 291 ? 22.190 17.160 20.462 1.00 85.06 291 LEU A CA 1
ATOM 2304 C C . LEU A 1 291 ? 23.709 17.082 20.263 1.00 85.06 291 LEU A C 1
ATOM 2306 O O . LEU A 1 291 ? 24.453 17.153 21.239 1.00 85.06 291 LEU A O 1
ATOM 2310 N N . LEU A 1 292 ? 24.178 17.000 19.013 1.00 84.81 292 LEU A N 1
ATOM 2311 C CA . LEU A 1 292 ? 25.605 17.049 18.682 1.00 84.81 292 LEU A CA 1
ATOM 2312 C C . LEU A 1 292 ? 26.224 18.400 19.058 1.00 84.81 292 LEU A C 1
ATOM 2314 O O . LEU A 1 292 ? 27.303 18.435 19.642 1.00 84.81 292 LEU A O 1
ATOM 2318 N N . LEU A 1 293 ? 25.534 19.509 18.780 1.00 87.00 293 LEU A N 1
ATOM 2319 C CA . LEU A 1 293 ? 25.984 20.848 19.155 1.00 87.00 293 LEU A CA 1
ATOM 2320 C C . LEU A 1 293 ? 26.064 21.003 20.680 1.00 87.00 293 LEU A C 1
ATOM 2322 O O . LEU A 1 293 ? 27.059 21.511 21.185 1.00 87.00 293 LEU A O 1
ATOM 2326 N N . LEU A 1 294 ? 25.060 20.526 21.421 1.00 85.38 294 LEU A N 1
ATOM 2327 C CA . LEU A 1 294 ? 25.072 20.509 22.888 1.00 85.38 294 LEU A CA 1
ATOM 2328 C C . LEU A 1 294 ? 26.242 19.685 23.438 1.00 85.38 294 LEU A C 1
ATOM 2330 O O . LEU A 1 294 ? 26.896 20.119 24.384 1.00 85.38 294 LEU A O 1
ATOM 2334 N N . PHE A 1 295 ? 26.539 18.537 22.828 1.00 82.44 295 PHE A N 1
ATOM 2335 C CA . PHE A 1 295 ? 27.682 17.705 23.203 1.00 82.44 295 PHE A CA 1
ATOM 2336 C C . PHE A 1 295 ? 29.024 18.413 22.947 1.00 82.44 295 PHE A C 1
ATOM 2338 O O . PHE A 1 295 ? 29.931 18.332 23.772 1.00 82.44 295 PHE A O 1
ATOM 2345 N N . LEU A 1 296 ? 29.141 19.149 21.835 1.00 81.94 296 LEU A N 1
ATOM 2346 C CA . LEU A 1 296 ? 30.337 19.927 21.495 1.00 81.94 296 LEU A CA 1
ATOM 2347 C C . LEU A 1 296 ? 30.516 21.176 22.374 1.00 81.94 296 LEU A C 1
ATOM 2349 O O . LEU A 1 296 ? 31.647 21.528 22.697 1.00 81.94 296 LEU A O 1
ATOM 2353 N N . LEU A 1 297 ? 29.424 21.845 22.760 1.00 83.81 297 LEU A N 1
ATOM 2354 C CA . LEU A 1 297 ? 29.457 23.056 23.590 1.00 83.81 297 LEU A CA 1
ATOM 2355 C C . LEU A 1 297 ? 29.622 22.754 25.087 1.00 83.81 297 LEU A C 1
ATOM 2357 O O . LEU A 1 297 ? 30.172 23.578 25.815 1.00 83.81 297 LEU A O 1
ATOM 2361 N N . PHE A 1 298 ? 29.181 21.580 25.548 1.00 80.06 298 PHE A N 1
ATOM 2362 C CA . PHE A 1 298 ? 29.250 21.170 26.954 1.00 80.06 298 PHE A CA 1
ATOM 2363 C C . PHE A 1 298 ? 29.902 19.786 27.130 1.00 80.06 298 PHE A C 1
ATOM 2365 O O . PHE A 1 298 ? 29.285 18.879 27.697 1.00 80.06 298 PHE A O 1
ATOM 2372 N N . PRO A 1 299 ? 31.167 19.597 26.705 1.00 62.25 299 PRO A N 1
ATOM 2373 C CA . PRO A 1 299 ? 31.833 18.293 26.753 1.00 62.25 299 PRO A CA 1
ATOM 2374 C C . PRO A 1 299 ? 31.991 17.756 28.185 1.00 62.25 299 PRO A C 1
ATOM 2376 O O . PRO A 1 299 ? 31.988 16.548 28.392 1.00 62.25 299 PRO A O 1
ATOM 2379 N N . CYS A 1 300 ? 32.071 18.637 29.189 1.00 54.22 300 CYS A N 1
ATOM 2380 C CA . CYS A 1 300 ? 32.219 18.264 30.601 1.00 54.22 300 CYS A CA 1
ATOM 2381 C C . CYS A 1 300 ? 30.898 17.885 31.295 1.00 54.22 300 CYS A C 1
ATOM 2383 O O . CYS A 1 300 ? 30.923 17.410 32.429 1.00 54.22 300 CYS A O 1
ATOM 2385 N N . SER A 1 301 ? 29.745 18.110 30.655 1.00 56.06 301 SER A N 1
ATOM 2386 C CA . SER A 1 301 ? 28.425 17.766 31.208 1.00 56.06 301 SER A CA 1
ATOM 2387 C C . SER A 1 301 ? 27.959 16.362 30.812 1.00 56.06 301 SER A C 1
ATOM 2389 O O . SER A 1 301 ? 26.950 15.885 31.332 1.00 56.06 301 SER A O 1
ATOM 2391 N N . PHE A 1 302 ? 28.694 15.688 29.924 1.00 48.00 302 PHE A N 1
ATOM 2392 C CA . PHE A 1 302 ? 28.410 14.330 29.482 1.00 48.00 302 PHE A CA 1
ATOM 2393 C C . PHE A 1 302 ? 29.574 13.408 29.871 1.00 48.00 302 PHE A C 1
ATOM 2395 O O . PHE A 1 302 ? 30.730 13.754 29.627 1.00 48.00 302 PHE A O 1
ATOM 2402 N N . PRO A 1 303 ? 29.315 12.244 30.497 1.00 46.12 303 PRO A N 1
ATOM 2403 C CA . PRO A 1 303 ? 30.381 11.304 30.816 1.00 46.12 303 PRO A CA 1
ATOM 2404 C C . PRO A 1 303 ? 31.071 10.839 29.521 1.00 46.12 303 PRO A C 1
ATOM 2406 O O . PRO A 1 303 ? 30.399 10.710 28.492 1.00 46.12 303 PRO A O 1
ATOM 2409 N N . PRO A 1 304 ? 32.391 10.576 29.543 1.00 44.09 304 PRO A N 1
ATOM 2410 C CA . PRO A 1 304 ? 33.089 10.057 28.377 1.00 44.09 304 PRO A CA 1
ATOM 2411 C C . PRO A 1 304 ? 32.404 8.765 27.923 1.00 44.09 304 PRO A C 1
ATOM 2413 O O . PRO A 1 304 ? 32.213 7.844 28.715 1.00 44.09 304 PRO A O 1
ATOM 2416 N N . LEU A 1 305 ? 32.002 8.715 26.649 1.00 47.09 305 LEU A N 1
ATOM 2417 C CA . LEU A 1 305 ? 31.426 7.534 26.005 1.00 47.09 305 LEU A CA 1
ATOM 2418 C C . LEU A 1 305 ? 32.517 6.468 25.841 1.00 47.09 305 LEU A C 1
ATOM 2420 O O . LEU A 1 305 ? 33.057 6.253 24.758 1.00 47.09 305 LEU A O 1
ATOM 2424 N N . THR A 1 306 ? 32.863 5.807 26.938 1.00 42.94 306 THR A N 1
ATOM 2425 C CA . THR A 1 306 ? 33.633 4.572 26.939 1.00 42.94 306 THR A CA 1
ATOM 2426 C C . THR A 1 306 ? 32.665 3.425 27.219 1.00 42.94 306 THR A C 1
ATOM 2428 O O . THR A 1 306 ? 32.049 3.342 28.276 1.00 42.94 306 THR A O 1
ATOM 2431 N N . SER A 1 307 ? 32.537 2.530 26.235 1.00 42.25 307 SER A N 1
ATOM 2432 C CA . SER A 1 307 ? 31.710 1.310 26.209 1.00 42.25 307 SER A CA 1
ATOM 2433 C C . SER A 1 307 ? 30.200 1.480 25.946 1.00 42.25 307 SER A C 1
ATOM 2435 O O . SER A 1 307 ? 29.506 2.322 26.512 1.00 42.25 307 SER A O 1
ATOM 2437 N N . GLY A 1 308 ? 29.680 0.625 25.057 1.00 42.75 308 GLY A N 1
ATOM 2438 C CA . GLY A 1 308 ? 28.309 0.635 24.529 1.00 42.75 308 GLY A CA 1
ATOM 2439 C C . GLY A 1 308 ? 27.189 0.304 25.524 1.00 42.75 308 GLY A C 1
ATOM 2440 O O . GLY A 1 308 ? 26.061 0.111 25.097 1.00 42.75 308 GLY A O 1
ATOM 2441 N N . GLN A 1 309 ? 27.464 0.261 26.830 1.00 37.81 309 GLN A N 1
ATOM 2442 C CA . GLN A 1 309 ? 26.455 0.027 27.874 1.00 37.81 309 GLN A CA 1
ATOM 2443 C C . GLN A 1 309 ? 25.821 1.328 28.411 1.00 37.81 309 GLN A C 1
ATOM 2445 O O . GLN A 1 309 ? 24.776 1.288 29.058 1.00 37.81 309 GLN A O 1
ATOM 2450 N N . ALA A 1 310 ? 26.406 2.499 28.126 1.00 41.41 310 ALA A N 1
ATOM 2451 C CA . ALA A 1 310 ? 25.918 3.783 28.644 1.00 41.41 310 ALA A CA 1
ATOM 2452 C C . ALA A 1 310 ? 24.670 4.332 27.916 1.00 41.41 310 ALA A C 1
ATOM 2454 O O . ALA A 1 310 ? 23.903 5.093 28.508 1.00 41.41 310 ALA A O 1
ATOM 2455 N N . ILE A 1 311 ? 24.439 3.938 26.657 1.00 41.34 311 ILE A N 1
ATOM 2456 C CA . ILE A 1 311 ? 23.313 4.433 25.840 1.00 41.34 311 ILE A CA 1
ATOM 2457 C C . ILE A 1 311 ? 21.980 3.841 26.331 1.00 41.34 311 ILE A C 1
ATOM 2459 O O . ILE A 1 311 ? 21.028 4.590 26.559 1.00 41.34 311 ILE A O 1
ATOM 2463 N N . ASP A 1 312 ? 21.938 2.536 26.616 1.00 37.41 312 ASP A N 1
ATOM 2464 C CA . ASP A 1 312 ? 20.735 1.861 27.130 1.00 37.41 312 ASP A CA 1
ATOM 2465 C C . ASP A 1 312 ? 20.318 2.394 28.509 1.00 37.41 312 ASP A C 1
ATOM 2467 O O . ASP A 1 312 ? 19.136 2.632 28.785 1.00 37.41 312 ASP A O 1
ATOM 2471 N N . HIS A 1 313 ? 21.294 2.675 29.375 1.00 36.38 313 HIS A N 1
ATOM 2472 C CA . HIS A 1 313 ? 21.025 3.191 30.716 1.00 36.38 313 HIS A CA 1
ATOM 2473 C C . HIS A 1 313 ? 20.583 4.673 30.711 1.00 36.38 313 HIS A C 1
ATOM 2475 O O . HIS A 1 313 ? 19.854 5.108 31.610 1.00 36.38 313 HIS A O 1
ATOM 2481 N N . TRP A 1 314 ? 20.976 5.460 29.700 1.00 40.22 314 TRP A N 1
ATOM 2482 C CA . TRP A 1 314 ? 20.553 6.858 29.546 1.00 40.22 314 TRP A CA 1
ATOM 2483 C C . TRP A 1 314 ? 19.137 6.981 28.962 1.00 40.22 314 TRP A C 1
ATOM 2485 O O . TRP A 1 314 ? 18.313 7.712 29.522 1.00 40.22 314 TRP A O 1
ATOM 2495 N N . CYS A 1 315 ? 18.806 6.204 27.921 1.00 38.97 315 CYS A N 1
ATOM 2496 C CA . CYS A 1 315 ? 17.452 6.160 27.353 1.00 38.97 315 CYS A CA 1
ATOM 2497 C C . CYS A 1 315 ? 16.399 5.749 28.397 1.00 38.97 315 CYS A C 1
ATOM 2499 O O . CYS A 1 315 ? 15.323 6.344 28.460 1.00 38.97 315 CYS A O 1
ATOM 2501 N N . THR A 1 316 ? 16.734 4.810 29.285 1.00 41.09 316 THR A N 1
ATOM 2502 C CA . THR A 1 316 ? 15.809 4.316 30.319 1.00 41.09 316 THR A CA 1
ATOM 2503 C C . THR A 1 316 ? 15.548 5.345 31.437 1.00 41.09 316 THR A C 1
ATOM 2505 O O . THR A 1 316 ? 14.444 5.404 31.980 1.00 41.09 316 THR A O 1
ATOM 2508 N N . ARG A 1 317 ? 16.513 6.224 31.763 1.00 36.47 317 ARG A N 1
ATOM 2509 C CA . ARG A 1 317 ? 16.345 7.267 32.803 1.00 36.47 317 ARG A CA 1
ATOM 2510 C C . ARG A 1 317 ? 15.571 8.505 32.331 1.00 36.47 317 ARG A C 1
ATOM 2512 O O . ARG A 1 317 ? 14.835 9.081 33.130 1.00 36.47 317 ARG A O 1
ATOM 2519 N N . GLN A 1 318 ? 15.692 8.904 31.064 1.00 37.72 318 GLN A N 1
ATOM 2520 C CA . GLN A 1 318 ? 14.986 10.080 30.523 1.00 37.72 318 GLN A CA 1
ATOM 2521 C C . GLN A 1 318 ? 13.469 9.845 30.383 1.00 37.72 318 GLN A C 1
ATOM 2523 O O . GLN A 1 318 ? 12.677 10.730 30.703 1.00 37.72 318 GLN A O 1
ATOM 2528 N N . VAL A 1 319 ? 13.037 8.625 30.036 1.00 37.09 319 VAL A N 1
ATOM 2529 C CA . VAL A 1 319 ? 11.602 8.267 29.951 1.00 37.09 319 VAL A CA 1
ATOM 2530 C C . VAL A 1 319 ? 10.911 8.298 31.329 1.00 37.09 319 VAL A C 1
ATOM 2532 O O . VAL A 1 319 ? 9.718 8.589 31.424 1.00 37.09 319 VAL A O 1
ATOM 2535 N N . GLY A 1 320 ? 11.654 8.079 32.421 1.00 32.84 320 GLY A N 1
ATOM 2536 C CA . GLY A 1 320 ? 11.140 8.187 33.792 1.00 32.84 320 GLY A CA 1
ATOM 2537 C C . GLY A 1 320 ? 10.967 9.625 34.304 1.00 32.84 320 GLY A C 1
ATOM 2538 O O . GLY A 1 320 ? 10.098 9.876 35.141 1.00 32.84 320 GLY A O 1
ATOM 2539 N N . ALA A 1 321 ? 11.744 10.586 33.792 1.00 33.09 321 ALA A N 1
ATOM 2540 C CA . ALA A 1 321 ? 11.726 11.976 34.260 1.00 33.09 321 ALA A CA 1
ATOM 2541 C C . ALA A 1 321 ? 10.518 12.783 33.738 1.00 33.09 321 ALA A C 1
ATOM 2543 O O . ALA A 1 321 ? 10.048 13.696 34.416 1.00 33.09 321 ALA A O 1
ATOM 2544 N N . CYS A 1 322 ? 9.935 12.397 32.596 1.00 31.47 322 CYS A N 1
ATOM 2545 C CA . CYS A 1 322 ? 8.733 13.041 32.048 1.00 31.47 322 CYS A CA 1
ATOM 2546 C C . CYS A 1 322 ? 7.434 12.740 32.824 1.00 31.47 322 CYS A C 1
ATOM 2548 O O . CYS A 1 322 ? 6.419 13.377 32.561 1.00 31.47 322 CYS A O 1
ATOM 2550 N N . ARG A 1 323 ? 7.433 11.820 33.804 1.00 31.12 323 ARG A N 1
ATOM 2551 C CA . ARG A 1 323 ? 6.242 11.501 34.624 1.00 31.12 323 ARG A CA 1
ATOM 2552 C C . ARG A 1 323 ? 6.069 12.372 35.881 1.00 31.12 323 ARG A C 1
ATOM 2554 O O . ARG A 1 323 ? 5.145 12.119 36.647 1.00 31.12 323 ARG A O 1
ATOM 2561 N N . ARG A 1 324 ? 6.932 13.370 36.134 1.00 29.30 324 ARG A N 1
ATOM 2562 C CA . ARG A 1 324 ? 6.931 14.151 37.398 1.00 29.30 324 ARG A CA 1
ATOM 2563 C C . ARG A 1 324 ? 6.687 15.661 37.287 1.00 29.30 324 ARG A C 1
ATOM 2565 O O . ARG A 1 324 ? 6.833 16.348 38.291 1.00 29.30 324 ARG A O 1
ATOM 2572 N N . PHE A 1 325 ? 6.255 16.187 36.142 1.00 28.31 325 PHE A N 1
ATOM 2573 C CA . PHE A 1 325 ? 5.840 17.593 36.052 1.00 28.31 325 PHE A CA 1
ATOM 2574 C C . PHE A 1 325 ? 4.316 17.728 35.990 1.00 28.31 325 PHE A C 1
ATOM 2576 O O . PHE A 1 325 ? 3.704 17.715 34.928 1.00 28.31 325 PHE A O 1
ATOM 2583 N N . SER A 1 326 ? 3.709 17.865 37.167 1.00 29.11 326 SER A N 1
ATOM 2584 C CA . SER A 1 326 ? 2.385 18.460 37.360 1.00 29.11 326 SER A CA 1
ATOM 2585 C C . SER A 1 326 ? 2.493 19.986 37.225 1.00 29.11 326 SER A C 1
ATOM 2587 O O . SER A 1 326 ? 3.299 20.611 37.914 1.00 29.11 326 SER A O 1
ATOM 2589 N N . ALA A 1 327 ? 1.709 20.579 36.323 1.00 28.17 327 ALA A N 1
ATOM 2590 C CA . ALA A 1 327 ? 1.675 22.021 36.067 1.00 28.17 327 ALA A CA 1
ATOM 2591 C C . ALA A 1 327 ? 1.061 22.816 37.244 1.00 28.17 327 ALA A C 1
ATOM 2593 O O . ALA A 1 327 ? 0.077 22.346 37.819 1.00 28.17 327 ALA A O 1
ATOM 2594 N N . PRO A 1 328 ? 1.558 24.025 37.579 1.00 29.03 328 PRO A N 1
ATOM 2595 C CA . PRO A 1 328 ? 0.845 24.960 38.449 1.00 29.03 328 PRO A CA 1
ATOM 2596 C C . PRO A 1 328 ? -0.035 25.945 37.636 1.00 29.03 328 PRO A C 1
ATOM 2598 O O . PRO A 1 328 ? 0.209 26.142 36.442 1.00 29.03 328 PRO A O 1
ATOM 2601 N N . PRO A 1 329 ? -1.072 26.556 38.250 1.00 28.53 329 PRO A N 1
ATOM 2602 C CA . PRO A 1 329 ? -2.072 27.378 37.558 1.00 28.53 329 PRO A CA 1
ATOM 2603 C C . PRO A 1 329 ? -1.591 28.824 37.290 1.00 28.53 329 PRO A C 1
ATOM 2605 O O . PRO A 1 329 ? -0.559 29.237 37.822 1.00 28.53 329 PRO A O 1
ATOM 2608 N N . PRO A 1 330 ? -2.315 29.613 36.464 1.00 33.69 330 PRO A N 1
ATOM 2609 C CA . PRO A 1 330 ? -1.807 30.869 35.928 1.00 33.69 330 PRO A CA 1
ATOM 2610 C C . PRO A 1 330 ? -2.159 32.065 36.821 1.00 33.69 330 PRO A C 1
ATOM 2612 O O . PRO A 1 330 ? -3.328 32.309 37.111 1.00 33.69 330 PRO A O 1
ATOM 2615 N N . SER A 1 331 ? -1.168 32.887 37.168 1.00 26.14 331 SER A N 1
ATOM 2616 C CA . SER A 1 331 ? -1.415 34.256 37.635 1.00 26.14 331 SER A CA 1
ATOM 2617 C C . SER A 1 331 ? -0.207 35.174 37.424 1.00 26.14 331 SER A C 1
ATOM 2619 O O . SER A 1 331 ? 0.846 34.970 38.018 1.00 26.14 331 SER A O 1
ATOM 2621 N N . LEU A 1 332 ? -0.432 36.179 36.569 1.00 27.48 332 LEU A N 1
ATOM 2622 C CA . LEU A 1 332 ? 0.041 37.570 36.612 1.00 27.48 332 LEU A CA 1
ATOM 2623 C C . LEU A 1 332 ? 1.473 37.850 37.095 1.00 27.48 332 LEU A C 1
ATOM 2625 O O . LEU A 1 332 ? 1.721 37.832 38.290 1.00 27.48 332 LEU A O 1
ATOM 2629 N N . LEU A 1 333 ? 2.323 38.338 36.182 1.00 27.55 333 LEU A N 1
ATOM 2630 C CA . LEU A 1 333 ? 3.183 39.511 36.403 1.00 27.55 333 LEU A CA 1
ATOM 2631 C C . LEU A 1 333 ? 3.568 40.134 35.044 1.00 27.55 333 LEU A C 1
ATOM 2633 O O . LEU A 1 333 ? 4.040 39.456 34.134 1.00 27.55 333 LEU A O 1
ATOM 2637 N N . ARG A 1 334 ? 3.273 41.432 34.905 1.00 23.47 334 ARG A N 1
ATOM 2638 C CA . ARG A 1 334 ? 3.651 42.332 33.798 1.00 23.47 334 ARG A CA 1
ATOM 2639 C C . ARG A 1 334 ? 5.005 43.010 34.084 1.00 23.47 334 ARG A C 1
ATOM 2641 O O . ARG A 1 334 ? 5.467 42.959 35.217 1.00 23.47 334 ARG A O 1
ATOM 2648 N N . PHE A 1 335 ? 5.472 43.751 33.063 1.00 25.50 335 PHE A N 1
ATOM 2649 C CA . PHE A 1 335 ? 6.566 44.749 32.950 1.00 25.50 335 PHE A CA 1
ATOM 2650 C C . PHE A 1 335 ? 7.852 44.222 32.284 1.00 25.50 335 PHE A C 1
ATOM 2652 O O . PHE A 1 335 ? 8.258 43.106 32.564 1.00 25.50 335 PHE A O 1
ATOM 2659 N N . SER A 1 336 ? 8.606 44.952 31.450 1.00 23.62 336 SER A N 1
ATOM 2660 C CA . SER A 1 336 ? 8.378 46.051 30.482 1.00 23.62 336 SER A CA 1
ATOM 2661 C C . SER A 1 336 ? 9.729 46.353 29.791 1.00 23.62 336 SER A C 1
ATOM 2663 O O . SER A 1 336 ? 10.643 46.708 30.516 1.00 23.62 336 SER A O 1
ATOM 2665 N N . SER A 1 337 ? 9.811 46.220 28.454 1.00 26.91 337 SER A N 1
ATOM 2666 C CA . SER A 1 337 ? 10.644 46.909 27.410 1.00 26.91 337 SER A CA 1
ATOM 2667 C C . SER A 1 337 ? 12.163 47.277 27.657 1.00 26.91 337 SER A C 1
ATOM 2669 O O . SER A 1 337 ? 12.663 47.059 28.746 1.00 26.91 337 SER A O 1
ATOM 2671 N N . PRO A 1 338 ? 12.971 47.760 26.664 1.00 36.25 338 PRO A N 1
ATOM 2672 C CA . PRO A 1 338 ? 14.128 47.033 26.069 1.00 36.25 338 PRO A CA 1
ATOM 2673 C C . PRO A 1 338 ? 15.440 47.904 25.985 1.00 36.25 338 PRO A C 1
ATOM 2675 O O . PRO A 1 338 ? 15.591 48.787 26.822 1.00 36.25 338 PRO A O 1
ATOM 2678 N N . PRO A 1 339 ? 16.299 47.855 24.927 1.00 44.25 339 PRO A N 1
ATOM 2679 C CA . PRO A 1 339 ? 17.292 46.849 24.471 1.00 44.25 339 PRO A CA 1
ATOM 2680 C C . PRO A 1 339 ? 18.764 47.374 24.489 1.00 44.25 339 PRO A C 1
ATOM 2682 O O . PRO A 1 339 ? 18.948 48.580 24.572 1.00 44.25 339 PRO A O 1
ATOM 2685 N N . HIS A 1 340 ? 19.801 46.521 24.314 1.00 26.34 340 HIS A N 1
ATOM 2686 C CA . HIS A 1 340 ? 21.051 46.811 23.544 1.00 26.34 340 HIS A CA 1
ATOM 2687 C C . HIS A 1 340 ? 22.078 45.630 23.542 1.00 26.34 340 HIS A C 1
ATOM 2689 O O . HIS A 1 340 ? 21.865 44.666 24.276 1.00 26.34 340 HIS A O 1
ATOM 2695 N N . PRO A 1 341 ? 23.124 45.619 22.671 1.00 34.75 341 PRO A N 1
ATOM 2696 C CA . PRO A 1 341 ? 23.548 44.451 21.885 1.00 34.75 341 PRO A CA 1
ATOM 2697 C C . PRO A 1 341 ? 25.048 44.110 22.028 1.00 34.75 341 PRO A C 1
ATOM 2699 O O . PRO A 1 341 ? 25.880 44.999 22.128 1.00 34.75 341 PRO A O 1
ATOM 2702 N N . VAL A 1 342 ? 25.452 42.847 21.891 1.00 26.52 342 VAL A N 1
ATOM 2703 C CA . VAL A 1 342 ? 26.836 42.545 21.468 1.00 26.52 342 VAL A CA 1
ATOM 2704 C C . VAL A 1 342 ? 26.837 41.290 20.596 1.00 26.52 342 VAL A C 1
ATOM 2706 O O . VAL A 1 342 ? 26.744 40.166 21.079 1.00 26.52 342 VAL A O 1
ATOM 2709 N N . LEU A 1 343 ? 26.934 41.514 19.286 1.00 28.27 343 LEU A N 1
ATOM 2710 C CA . LEU A 1 343 ? 27.569 40.606 18.333 1.00 28.27 343 LEU A CA 1
ATOM 2711 C C . LEU A 1 343 ? 28.968 41.166 18.039 1.00 28.27 343 LEU A C 1
ATOM 2713 O O . LEU A 1 343 ? 29.120 42.384 18.024 1.00 28.27 343 LEU A O 1
ATOM 2717 N N . GLN A 1 344 ? 29.904 40.267 17.702 1.00 24.56 344 GLN A N 1
ATOM 2718 C CA . GLN A 1 344 ? 31.324 40.492 17.350 1.00 24.56 344 GLN A CA 1
ATOM 2719 C C . GLN A 1 344 ? 32.216 40.629 18.596 1.00 24.56 344 GLN A C 1
ATOM 2721 O O . GLN A 1 344 ? 31.948 41.440 19.466 1.00 24.56 344 GLN A O 1
ATOM 2726 N N . THR A 1 345 ? 33.274 39.852 18.826 1.00 26.45 345 THR A N 1
ATOM 2727 C CA . THR A 1 345 ? 34.213 39.125 17.950 1.00 26.45 345 THR A CA 1
ATOM 2728 C C . THR A 1 345 ? 35.153 38.351 18.883 1.00 26.45 345 THR A C 1
ATOM 2730 O O . THR A 1 345 ? 35.581 38.960 19.850 1.00 26.45 345 THR A O 1
ATOM 2733 N N . PHE A 1 346 ? 35.541 37.101 18.595 1.00 24.77 346 PHE A N 1
ATOM 2734 C CA . PHE A 1 346 ? 36.924 36.622 18.793 1.00 24.77 346 PHE A CA 1
ATOM 2735 C C . PHE A 1 346 ? 37.197 35.373 17.925 1.00 24.77 346 PHE A C 1
ATOM 2737 O O . PHE A 1 346 ? 36.342 34.513 17.746 1.00 24.77 346 PHE A O 1
ATOM 2744 N N . PHE A 1 347 ? 38.384 35.402 17.323 1.00 26.19 347 PHE A N 1
ATOM 2745 C CA . PHE A 1 347 ? 38.939 34.702 16.152 1.00 26.19 347 PHE A CA 1
ATOM 2746 C C . PHE A 1 347 ? 39.442 33.243 16.434 1.00 26.19 347 PHE A C 1
ATOM 2748 O O . PHE A 1 347 ? 39.054 32.658 17.439 1.00 26.19 347 PHE A O 1
ATOM 2755 N N . PRO A 1 348 ? 40.235 32.604 15.539 1.00 30.64 348 PRO A N 1
ATOM 2756 C CA . PRO A 1 348 ? 39.886 31.436 14.722 1.00 30.64 348 PRO A CA 1
ATOM 2757 C C . PRO A 1 348 ? 40.442 30.099 15.280 1.00 30.64 348 PRO A C 1
ATOM 2759 O O . PRO A 1 348 ? 41.414 30.077 16.028 1.00 30.64 348 PRO A O 1
ATOM 2762 N N . LEU A 1 349 ? 39.921 28.942 14.867 1.00 25.23 349 LEU A N 1
ATOM 2763 C CA . LEU A 1 349 ? 40.620 27.671 15.110 1.00 25.23 349 LEU A CA 1
ATOM 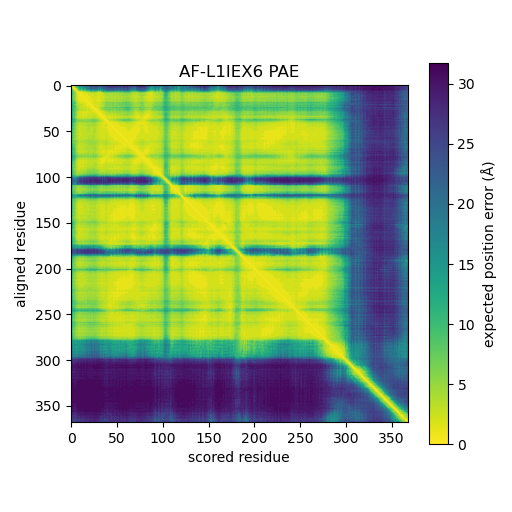2764 C C . LEU A 1 349 ? 40.821 26.904 13.805 1.00 25.23 349 LEU A C 1
ATOM 2766 O O . LEU A 1 349 ? 39.881 26.501 13.124 1.00 25.23 349 LEU A O 1
ATOM 2770 N N . SER A 1 350 ? 42.103 26.758 13.476 1.00 23.33 350 SER A N 1
ATOM 2771 C CA . SER A 1 350 ? 42.674 25.857 12.482 1.00 23.33 350 SER A CA 1
ATOM 2772 C C . SER A 1 350 ? 42.176 24.429 12.715 1.00 23.33 350 SER A C 1
ATOM 2774 O O . SER A 1 350 ? 42.518 23.812 13.723 1.00 23.33 350 SER A O 1
ATOM 2776 N N . PHE A 1 351 ? 41.411 23.884 11.769 1.00 27.02 351 PHE A N 1
ATOM 2777 C CA . PHE A 1 351 ? 41.105 22.456 11.717 1.00 27.02 351 PHE A CA 1
ATOM 2778 C C . PHE A 1 351 ? 42.266 21.712 11.052 1.00 27.02 351 PHE A C 1
ATOM 2780 O O . PHE A 1 351 ? 42.285 21.505 9.841 1.00 27.02 351 PHE A O 1
ATOM 2787 N N . SER A 1 352 ? 43.232 21.282 11.857 1.00 27.72 352 SER A N 1
ATOM 2788 C CA . SER A 1 352 ? 44.176 20.229 11.493 1.00 27.72 352 SER A CA 1
ATOM 2789 C C . SER A 1 352 ? 43.894 19.009 12.369 1.00 27.72 352 SER A C 1
ATOM 2791 O O . SER A 1 352 ? 44.202 18.991 13.555 1.00 27.72 352 SER A O 1
ATOM 2793 N N . GLY A 1 353 ? 43.282 17.981 11.776 1.00 29.66 353 GLY A N 1
ATOM 2794 C CA . GLY A 1 353 ? 43.162 16.657 12.395 1.00 29.66 353 GLY A CA 1
ATOM 2795 C C . GLY A 1 353 ? 41.792 16.323 12.983 1.00 29.66 353 GLY A C 1
ATOM 2796 O O . GLY A 1 353 ? 41.657 16.134 14.185 1.00 29.66 353 GLY A O 1
ATOM 2797 N N . LEU A 1 354 ? 40.784 16.146 12.129 1.00 27.88 354 LEU A N 1
ATOM 2798 C CA . LEU A 1 354 ? 39.621 15.319 12.454 1.00 27.88 354 LEU A CA 1
ATOM 2799 C C . LEU A 1 354 ? 39.453 14.296 11.332 1.00 27.88 354 LEU A C 1
ATOM 2801 O O . LEU A 1 354 ? 39.164 14.649 10.190 1.00 27.88 354 LEU A O 1
ATOM 2805 N N . GLN A 1 355 ? 39.709 13.029 11.664 1.00 28.97 355 GLN A N 1
ATOM 2806 C CA . GLN A 1 355 ? 39.460 11.890 10.785 1.00 28.97 355 GLN A CA 1
ATOM 2807 C C . GLN A 1 355 ? 37.979 11.881 10.392 1.00 28.97 355 GLN A C 1
ATOM 2809 O O . GLN A 1 355 ? 37.100 11.637 11.218 1.00 28.97 355 GLN A O 1
ATOM 2814 N N . TYR A 1 356 ? 37.737 12.140 9.110 1.00 28.06 356 TYR A N 1
ATOM 2815 C CA . TYR A 1 356 ? 36.431 12.225 8.455 1.00 28.06 356 TYR A CA 1
ATOM 2816 C C . TYR A 1 356 ? 35.656 10.886 8.429 1.00 28.06 356 TYR A C 1
ATOM 2818 O O . TYR A 1 356 ? 34.489 10.854 8.045 1.00 28.06 356 TYR A O 1
ATOM 2826 N N . ASP A 1 357 ? 36.262 9.787 8.889 1.00 27.48 357 ASP A N 1
ATOM 2827 C CA . ASP A 1 357 ? 35.762 8.425 8.655 1.00 27.48 357 ASP A CA 1
ATOM 2828 C C . ASP A 1 357 ? 34.832 7.859 9.744 1.00 27.48 357 ASP A C 1
ATOM 2830 O O . ASP A 1 357 ? 34.251 6.793 9.559 1.00 27.48 357 ASP A O 1
ATOM 2834 N N . LYS A 1 358 ? 34.617 8.553 10.873 1.00 28.23 358 LYS A N 1
ATOM 2835 C CA . LYS A 1 358 ? 33.753 8.040 11.966 1.00 28.23 358 LYS A CA 1
ATOM 2836 C C . LYS A 1 358 ? 32.296 8.517 11.952 1.00 28.23 358 LYS A C 1
ATOM 2838 O O . LYS A 1 358 ? 31.503 8.014 12.742 1.00 28.23 358 LYS A O 1
ATOM 2843 N N . PHE A 1 359 ? 31.913 9.425 11.053 1.00 32.28 359 PHE A N 1
ATOM 2844 C CA . PHE A 1 359 ? 30.557 10.004 11.028 1.00 32.28 359 PHE A CA 1
ATOM 2845 C C . PHE A 1 359 ? 29.673 9.557 9.855 1.00 32.28 359 PHE A C 1
ATOM 2847 O O . PHE A 1 359 ? 28.489 9.888 9.839 1.00 32.28 359 PHE A O 1
ATOM 2854 N N . GLN A 1 360 ? 30.182 8.742 8.921 1.00 28.27 360 GLN A N 1
ATOM 2855 C CA . GLN A 1 360 ? 29.371 8.241 7.800 1.00 28.27 360 GLN A CA 1
ATOM 2856 C C . GLN A 1 360 ? 28.239 7.286 8.217 1.00 28.27 360 GLN A C 1
ATOM 2858 O O . GLN A 1 360 ? 27.286 7.106 7.463 1.00 28.27 360 GLN A O 1
ATOM 2863 N N . TRP A 1 361 ? 28.294 6.675 9.404 1.00 31.41 361 TRP A N 1
ATOM 2864 C CA . TRP A 1 361 ? 27.252 5.730 9.825 1.00 31.41 361 TRP A CA 1
ATOM 2865 C C . TRP A 1 361 ? 25.972 6.427 10.325 1.00 31.41 361 TRP A C 1
ATOM 2867 O O . TRP A 1 361 ? 24.867 5.976 10.034 1.00 31.41 361 TRP A O 1
ATOM 2877 N N . LEU A 1 362 ? 26.105 7.572 11.007 1.00 28.66 362 LEU A N 1
ATOM 2878 C CA . LEU A 1 362 ? 24.976 8.313 11.593 1.00 28.66 362 LEU A CA 1
ATOM 2879 C C . LEU A 1 362 ? 24.123 9.047 10.548 1.00 28.66 362 LEU A C 1
ATOM 2881 O O . LEU A 1 362 ? 22.915 9.180 10.726 1.00 28.66 362 LEU A O 1
ATOM 2885 N N . THR A 1 363 ? 24.718 9.495 9.443 1.00 30.34 363 THR A N 1
ATOM 2886 C CA . THR A 1 363 ? 23.994 10.195 8.370 1.00 30.34 363 THR A CA 1
ATOM 2887 C C . THR A 1 363 ? 23.327 9.234 7.38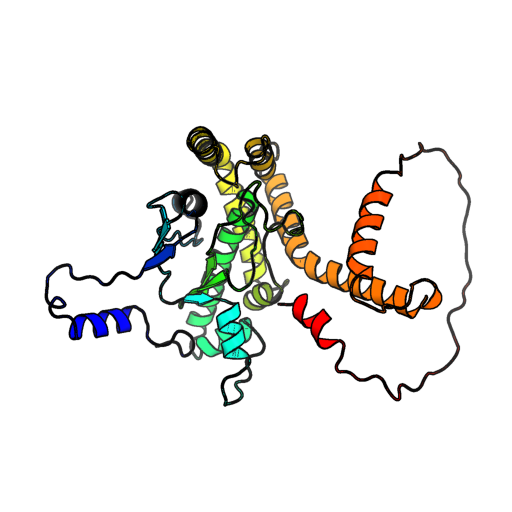5 1.00 30.34 363 THR A C 1
ATOM 2889 O O . THR A 1 363 ? 22.220 9.507 6.921 1.00 30.34 363 THR A O 1
ATOM 2892 N N . ASN A 1 364 ? 23.934 8.074 7.120 1.00 31.36 364 ASN A N 1
ATOM 2893 C CA . ASN A 1 364 ? 23.398 7.098 6.166 1.00 31.36 364 ASN A CA 1
ATOM 2894 C C . ASN A 1 364 ? 22.211 6.282 6.717 1.00 31.36 364 ASN A C 1
ATOM 2896 O O . ASN A 1 364 ? 21.375 5.826 5.937 1.00 31.36 364 ASN A O 1
ATOM 2900 N N . GLY A 1 365 ? 22.084 6.133 8.041 1.00 32.69 365 GLY A N 1
ATOM 2901 C CA . GLY A 1 365 ? 20.950 5.438 8.669 1.00 32.69 365 GLY A CA 1
ATOM 2902 C C . GLY A 1 365 ? 19.666 6.271 8.787 1.00 32.69 365 GLY A C 1
ATOM 2903 O O . GLY A 1 365 ? 18.579 5.710 8.855 1.00 32.69 365 GLY A O 1
ATOM 2904 N N . ILE A 1 366 ? 19.771 7.604 8.785 1.00 31.27 366 ILE A N 1
ATOM 2905 C CA . ILE A 1 366 ? 18.614 8.511 8.930 1.00 31.27 366 ILE A CA 1
ATOM 2906 C C . ILE A 1 366 ? 18.003 8.874 7.562 1.00 31.27 366 ILE A C 1
ATOM 2908 O O . ILE A 1 366 ? 16.837 9.255 7.488 1.00 31.27 366 ILE A O 1
ATOM 2912 N N . MET A 1 367 ? 18.755 8.715 6.465 1.00 30.81 367 MET A N 1
ATOM 2913 C CA . MET A 1 367 ? 18.298 9.022 5.100 1.00 30.81 367 MET A CA 1
ATOM 2914 C C . MET A 1 367 ? 18.037 7.796 4.201 1.00 30.81 367 MET A C 1
ATOM 2916 O O . MET A 1 367 ? 17.796 7.981 3.007 1.00 30.81 367 MET A O 1
ATOM 2920 N N . SER A 1 368 ? 18.075 6.558 4.719 1.00 28.69 368 SER A N 1
ATOM 2921 C CA . SER A 1 368 ? 17.860 5.349 3.898 1.00 28.69 368 SER A CA 1
ATOM 2922 C C . SER A 1 368 ? 16.408 4.905 3.755 1.00 28.69 368 SER A C 1
ATOM 2924 O O . SER A 1 368 ? 15.687 4.643 4.744 1.00 28.69 368 SER A O 1
#

Nearest PDB structures (foldseek):
  6zac-assembly1_A  TM=8.537E-01  e=2.031E-16  Mus musculus
  6mum-assembly1_A  TM=8.806E-01  e=9.763E-16  Mus musculus
  6hi9-assembly1_A  TM=8.741E-01  e=8.299E-16  Mus musculus
  6q6y-assembly1_A  TM=8.619E-01  e=8.299E-16  Mus musculus
  2wxk-assembly1_A  TM=8.524E-01  e=2.731E-15  Mus musculus

Sequence (368 aa):
MPDRTTGESWQQLEERIRSSSPHGSKPGWKLISVIVKSRDDLRQEQFAVQLITLFQQIFKKANLPVWLQPYQVLATSADAGLIQVVNDTVSLHGLKKKLSGGERGAKHTSLSSYFEQRCEPTRGVLARTRENFMLSLAAYSVVCYLLQIKDRHNGNILIDNAGHVVHIDYGFMLSNSPGNIGFEKAAFKLTREMVDVMGGEGGRLFEEFKNMCVMCYLEARKHAHQILMMVEITRAGQPDLPCFTSRTVLEEMQERFKLGLNRKAAASFFESLIHEACLLPYLLLLLVLLLLLLFLLFPCSFPPLTSGQAIDHWCTRQVGACRRFSAPPPSLLRFSSPPHPVLQTFFPLSFSGLQYDKFQWLTNGIMS

Organism: Guillardia theta (strain CCMP2712) (NCBI:txid905079)

Secondary structure (DSSP, 8-state):
---TTT-S-HHHHHHHHHHH-TTTTSTT-----EEEEES---HHHHHHHHHHHHHHHHHHHTT---------EEE-SSSEEEEE--TTEEEHHHHHHHHS-SSS-----SHHHHHHHHTTT-HHHHHHHHHHHHHHHHHHHHHHHHHT-----TTSEEEETTS-EEE----S-TT--SSS-----SSS---HHHHHHTT-TT-HHHHHHHHHHHHHHHHHHHTHHHHHHHHHHHHHH-TTSGGG-STTHHHHHHHHTTTTS-HHHHHHHHHHHHHHHHHHHHHHHHHHHHHHHHHHH-GGGS----STTHHHHHHHHHHHHTT--PPPPP-------------------------GGGSHHHHHHH--